Protein AF-A0A7Y5PYD8-F1 (afdb_monomer_lite)

Structure (mmCIF, N/CA/C/O backbone):
data_AF-A0A7Y5PYD8-F1
#
_entry.id   AF-A0A7Y5PYD8-F1
#
loop_
_atom_site.group_PDB
_atom_site.id
_atom_site.type_symbol
_atom_site.label_atom_id
_atom_site.label_alt_id
_atom_site.label_comp_id
_atom_site.label_asym_id
_atom_site.label_entity_id
_atom_site.label_seq_id
_atom_site.pdbx_PDB_ins_code
_atom_site.Cartn_x
_atom_site.Cartn_y
_atom_site.Cartn_z
_atom_site.occupancy
_atom_site.B_iso_or_equiv
_atom_site.auth_seq_id
_atom_site.auth_comp_id
_atom_site.auth_asym_id
_atom_site.auth_atom_id
_atom_site.pdbx_PDB_model_num
ATOM 1 N N . MET A 1 1 ? -12.941 16.586 5.768 1.00 51.06 1 MET A N 1
ATOM 2 C CA . MET A 1 1 ? -11.890 15.608 5.405 1.00 51.06 1 MET A CA 1
ATOM 3 C C . MET A 1 1 ? -10.747 16.355 4.754 1.00 51.06 1 MET A C 1
ATOM 5 O O . MET A 1 1 ? -11.030 17.243 3.960 1.00 51.06 1 MET A O 1
ATOM 9 N N . ASN A 1 2 ? -9.497 16.029 5.088 1.00 59.81 2 ASN A N 1
ATOM 10 C CA . ASN A 1 2 ? -8.354 16.552 4.342 1.00 59.81 2 ASN A CA 1
ATOM 11 C C . ASN A 1 2 ? -8.436 16.015 2.895 1.00 59.81 2 ASN A C 1
ATOM 13 O O . ASN A 1 2 ? -8.536 14.806 2.703 1.00 59.81 2 ASN A O 1
ATOM 17 N N . ALA A 1 3 ? -8.447 16.884 1.882 1.00 62.78 3 ALA A N 1
ATOM 18 C CA . ALA A 1 3 ? -8.534 16.470 0.475 1.00 62.78 3 ALA A CA 1
ATOM 19 C C . ALA A 1 3 ? -7.332 15.608 0.030 1.00 62.78 3 ALA A C 1
ATOM 21 O O . ALA A 1 3 ? -7.414 14.894 -0.976 1.00 62.78 3 ALA A O 1
ATOM 22 N N . GLU A 1 4 ? -6.239 15.656 0.798 1.00 76.31 4 GLU A N 1
ATOM 23 C CA . GLU A 1 4 ? -5.021 14.881 0.575 1.00 76.31 4 GLU A CA 1
ATOM 24 C C . GLU A 1 4 ? -5.203 13.387 0.865 1.00 76.31 4 GLU A C 1
ATOM 26 O O . GLU A 1 4 ? -4.694 12.576 0.094 1.00 76.31 4 GLU A O 1
ATOM 31 N N . VAL A 1 5 ? -5.990 12.992 1.883 1.00 90.62 5 VAL A N 1
ATOM 32 C CA . VAL A 1 5 ? -6.119 11.560 2.232 1.00 90.62 5 VAL A CA 1
ATOM 33 C C . VAL A 1 5 ? -6.816 10.753 1.142 1.00 90.62 5 VAL A C 1
ATOM 35 O O . VAL A 1 5 ? -6.535 9.574 0.978 1.00 90.62 5 VAL A O 1
ATOM 38 N N . LEU A 1 6 ? -7.678 11.386 0.342 1.00 90.88 6 LEU A N 1
ATOM 39 C CA . LEU A 1 6 ? -8.362 10.730 -0.776 1.00 90.88 6 LEU A CA 1
ATOM 40 C C . LEU A 1 6 ? -7.392 10.291 -1.882 1.00 90.88 6 LEU A C 1
ATOM 42 O O . LEU A 1 6 ? -7.745 9.428 -2.672 1.00 90.88 6 LEU A O 1
ATOM 46 N N . GLY A 1 7 ? -6.183 10.854 -1.949 1.00 89.19 7 GLY A N 1
ATOM 47 C CA . GLY A 1 7 ? -5.155 10.432 -2.902 1.00 89.19 7 GLY A CA 1
ATOM 48 C C . GLY A 1 7 ? -4.271 9.277 -2.420 1.00 89.19 7 GLY A C 1
ATOM 49 O O . GLY A 1 7 ? -3.403 8.855 -3.181 1.00 89.19 7 GLY A O 1
ATOM 50 N N . LEU A 1 8 ? -4.444 8.795 -1.182 1.00 93.50 8 LEU A N 1
ATOM 51 C CA . LEU A 1 8 ? -3.665 7.673 -0.649 1.00 93.50 8 LEU A CA 1
ATOM 52 C C . LEU A 1 8 ? -3.975 6.375 -1.408 1.00 93.50 8 LEU A C 1
ATOM 54 O O . LEU A 1 8 ? -5.112 6.212 -1.858 1.00 93.50 8 LEU A O 1
ATOM 58 N N . PRO A 1 9 ? -3.016 5.429 -1.503 1.00 94.50 9 PRO A N 1
ATOM 59 C CA . PRO A 1 9 ? -3.282 4.085 -2.012 1.00 94.50 9 PRO A CA 1
ATOM 60 C C . PRO A 1 9 ? -4.535 3.493 -1.368 1.00 94.50 9 PRO A C 1
ATOM 62 O O . PRO A 1 9 ? -4.695 3.598 -0.150 1.00 94.50 9 PRO A O 1
ATOM 65 N N . PHE A 1 10 ? -5.412 2.885 -2.169 1.00 94.88 10 PHE A N 1
ATOM 66 C CA . PHE A 1 10 ? -6.725 2.441 -1.710 1.00 94.88 10 PHE A CA 1
ATOM 67 C C . PHE A 1 10 ? -6.638 1.526 -0.491 1.00 94.88 10 PHE A C 1
ATOM 69 O O . PHE A 1 10 ? -7.422 1.678 0.436 1.00 94.88 10 PHE A O 1
ATOM 76 N N . ASP A 1 11 ? -5.655 0.625 -0.464 1.00 95.25 11 ASP A N 1
ATOM 77 C CA . ASP A 1 11 ? -5.454 -0.329 0.622 1.00 95.25 11 ASP A CA 1
ATOM 78 C C . ASP A 1 11 ? -5.081 0.373 1.944 1.00 95.25 11 ASP A C 1
ATOM 80 O O . ASP A 1 11 ? -5.625 0.056 3.005 1.00 95.25 11 ASP A O 1
ATOM 84 N N . GLN A 1 12 ? -4.258 1.430 1.876 1.00 95.38 12 GLN A N 1
ATOM 85 C CA . GLN A 1 12 ? -3.974 2.289 3.030 1.00 95.38 12 GLN A CA 1
ATOM 86 C C . GLN A 1 12 ? -5.204 3.107 3.427 1.00 95.38 12 GLN A C 1
ATOM 88 O O . GLN A 1 12 ? -5.569 3.149 4.602 1.00 95.38 12 GLN A O 1
ATOM 93 N N . TYR A 1 13 ? -5.861 3.761 2.466 1.00 96.50 13 TYR A N 1
ATOM 94 C CA . TYR A 1 13 ? -7.055 4.552 2.750 1.00 96.50 13 TYR A CA 1
ATOM 95 C C . TYR A 1 13 ? -8.116 3.704 3.444 1.00 96.50 13 TYR A C 1
ATOM 97 O O . TYR A 1 13 ? -8.652 4.112 4.467 1.00 96.50 13 TYR A O 1
ATOM 105 N N . GLN A 1 14 ? -8.361 2.506 2.922 1.00 94.88 14 GLN A N 1
ATOM 106 C CA . GLN A 1 14 ? -9.357 1.565 3.398 1.00 94.88 14 GLN A CA 1
ATOM 107 C C . GLN A 1 14 ? -9.212 1.281 4.897 1.00 94.88 14 GLN A C 1
ATOM 109 O O . GLN A 1 14 ? -10.139 1.534 5.671 1.00 94.88 14 GLN A O 1
ATOM 114 N N . ARG A 1 15 ? -8.035 0.810 5.323 1.00 95.06 15 ARG A N 1
ATOM 115 C CA . ARG A 1 15 ? -7.796 0.418 6.720 1.00 95.06 15 ARG A CA 1
ATOM 116 C C . ARG A 1 15 ? -7.795 1.609 7.678 1.00 95.06 15 ARG A C 1
ATOM 118 O O . ARG A 1 15 ? -8.416 1.544 8.738 1.00 95.06 15 ARG A O 1
ATOM 125 N N . TYR A 1 16 ? -7.154 2.720 7.307 1.00 97.06 16 TYR A N 1
ATOM 126 C CA . TYR A 1 16 ? -7.085 3.892 8.184 1.00 97.06 16 TYR A CA 1
ATOM 127 C C . TYR A 1 16 ? -8.414 4.642 8.252 1.00 97.06 16 TYR A C 1
ATOM 129 O O . TYR A 1 16 ? -8.769 5.153 9.318 1.00 97.06 16 TYR A O 1
ATOM 137 N N . ARG A 1 17 ? -9.178 4.690 7.154 1.00 96.44 17 ARG A N 1
ATOM 138 C CA . ARG A 1 17 ? -10.473 5.366 7.132 1.00 96.44 17 ARG A CA 1
ATOM 139 C C . ARG A 1 17 ? -11.488 4.658 8.018 1.00 96.44 17 ARG A C 1
ATOM 141 O O . ARG A 1 17 ? -12.117 5.332 8.832 1.00 96.44 17 ARG A O 1
ATOM 148 N N . LEU A 1 18 ? -11.592 3.332 7.913 1.00 96.56 18 LEU A N 1
ATOM 149 C CA . LEU A 1 18 ? -12.533 2.552 8.716 1.00 96.56 18 LEU A CA 1
ATOM 150 C C . LEU A 1 18 ? -12.248 2.714 10.209 1.00 96.56 18 LEU A C 1
ATOM 152 O O . LEU A 1 18 ? -13.138 3.079 10.972 1.00 96.56 18 LEU A O 1
ATOM 156 N N . VAL A 1 19 ? -10.992 2.548 10.631 1.00 97.25 19 VAL A N 1
ATOM 157 C CA . VAL A 1 19 ? -10.616 2.736 12.042 1.00 97.25 19 VAL A CA 1
ATOM 158 C C . VAL A 1 19 ? -10.819 4.180 12.502 1.00 97.25 19 VAL A C 1
ATOM 160 O O . VAL A 1 19 ? -11.277 4.401 13.621 1.00 97.25 19 VAL A O 1
ATOM 163 N N . SER A 1 20 ? -10.536 5.175 11.657 1.00 96.75 20 SER A N 1
ATOM 164 C CA . SER A 1 20 ? -10.792 6.582 11.987 1.00 96.75 20 SER A CA 1
ATOM 165 C C . SER A 1 20 ? -12.278 6.852 12.236 1.00 96.75 20 SER A C 1
ATOM 167 O O . SER A 1 20 ? -12.620 7.526 13.209 1.00 96.75 20 SER A O 1
ATOM 169 N N . ASP A 1 21 ? -13.160 6.311 11.396 1.00 95.88 21 ASP A N 1
ATOM 170 C CA . ASP A 1 21 ? -14.607 6.479 11.533 1.00 95.88 21 ASP A CA 1
ATOM 171 C C . ASP A 1 21 ? -15.150 5.723 12.755 1.00 95.88 21 ASP A C 1
ATOM 173 O O . ASP A 1 21 ? -15.946 6.282 13.513 1.00 95.88 21 ASP A O 1
ATOM 177 N N . LEU A 1 22 ? -14.631 4.522 13.036 1.00 97.06 22 LEU A N 1
ATOM 178 C CA . LEU A 1 22 ? -14.933 3.776 14.262 1.00 97.06 22 LEU A CA 1
ATOM 179 C C . LEU A 1 22 ? -14.514 4.556 15.514 1.00 97.06 22 LEU A C 1
ATOM 181 O O . LEU A 1 22 ? -15.306 4.709 16.439 1.00 97.06 22 LEU A O 1
ATOM 185 N N . LEU A 1 23 ? -13.298 5.110 15.547 1.00 97.19 23 LEU A N 1
ATOM 186 C CA . LEU A 1 23 ? -12.823 5.915 16.677 1.00 97.19 23 LEU A CA 1
ATOM 187 C C . LEU A 1 23 ? -13.677 7.172 16.887 1.00 97.19 23 LEU A C 1
ATOM 189 O O . LEU A 1 23 ? -13.953 7.534 18.032 1.00 97.19 23 LEU A O 1
ATOM 193 N N . ARG A 1 24 ? -14.143 7.819 15.809 1.00 96.25 24 ARG A N 1
ATOM 194 C CA . ARG A 1 24 ? -15.090 8.944 15.900 1.00 96.25 24 ARG A CA 1
ATOM 195 C C . ARG A 1 24 ? -16.438 8.511 16.468 1.00 96.25 24 ARG A C 1
ATOM 197 O O . ARG A 1 24 ? -16.928 9.169 17.383 1.00 96.25 24 ARG A O 1
ATOM 204 N N . GLN A 1 25 ? -17.008 7.409 15.974 1.00 95.88 25 GLN A N 1
ATOM 205 C CA . GLN A 1 25 ? -18.272 6.856 16.475 1.00 95.88 25 GLN A CA 1
ATOM 206 C C . GLN A 1 25 ? -18.169 6.505 17.967 1.00 95.88 25 GLN A C 1
ATOM 208 O O . GLN A 1 25 ? -19.041 6.860 18.758 1.00 95.88 25 GLN A O 1
ATOM 213 N N . LEU A 1 26 ? -17.076 5.851 18.365 1.00 95.75 26 LEU A N 1
ATOM 214 C CA . LEU A 1 26 ? -16.827 5.419 19.740 1.00 95.75 26 LEU A CA 1
ATOM 215 C C . LEU A 1 26 ? -16.569 6.589 20.698 1.00 95.75 26 LEU A C 1
ATOM 217 O O . LEU A 1 26 ? -16.979 6.531 21.860 1.00 95.75 26 LEU A O 1
ATOM 221 N N . ARG A 1 27 ? -15.916 7.658 20.224 1.00 95.06 27 ARG A N 1
ATOM 222 C CA . ARG A 1 27 ? -15.729 8.894 20.993 1.00 95.06 27 ARG A CA 1
ATOM 223 C C . ARG A 1 27 ? -17.040 9.661 21.176 1.00 95.06 27 ARG A C 1
ATOM 225 O O . ARG A 1 27 ? -17.283 10.173 22.270 1.00 95.06 27 ARG A O 1
ATOM 232 N N . GLY A 1 28 ? -17.840 9.789 20.115 1.00 92.62 28 GLY A N 1
ATOM 233 C CA . GLY A 1 28 ? -18.953 10.740 20.058 1.00 92.62 28 GLY A CA 1
ATOM 234 C C . GLY A 1 28 ? -18.486 12.172 20.354 1.00 92.62 28 GLY A C 1
ATOM 235 O O . GLY A 1 28 ? -17.416 12.591 19.899 1.00 92.62 28 GLY A O 1
ATOM 236 N N . ASP A 1 29 ? -19.250 12.880 21.189 1.00 91.81 29 ASP A N 1
ATOM 237 C CA . ASP A 1 29 ? -18.949 14.240 21.674 1.00 91.81 29 ASP A CA 1
ATOM 238 C C . ASP A 1 29 ? -17.944 14.272 22.844 1.00 91.81 29 ASP A C 1
ATOM 240 O O . ASP A 1 29 ? -17.753 15.297 23.501 1.00 91.81 29 ASP A O 1
ATOM 244 N N . GLY A 1 30 ? -17.317 13.132 23.150 1.00 92.19 30 GLY A N 1
ATOM 245 C CA . GLY A 1 30 ? -16.287 13.036 24.175 1.00 92.19 30 GLY A CA 1
ATOM 246 C C . GLY A 1 30 ? -15.012 13.826 23.837 1.00 92.19 30 GLY A C 1
ATOM 247 O O . GLY A 1 30 ? -14.821 14.283 22.707 1.00 92.19 30 GLY A O 1
ATOM 248 N N . PRO A 1 31 ? -14.093 13.966 24.809 1.00 93.69 31 PRO A N 1
ATOM 249 C CA . PRO A 1 31 ? -12.824 14.653 24.591 1.00 93.69 31 PRO A CA 1
ATOM 250 C C . PRO A 1 31 ? -11.944 13.934 23.547 1.00 93.69 31 PRO A C 1
ATOM 252 O O . PRO A 1 31 ? -12.139 12.740 23.295 1.00 93.69 31 PRO A O 1
ATOM 255 N N . PRO A 1 32 ? -10.937 14.630 22.977 1.00 95.31 32 PRO A N 1
ATOM 256 C CA . PRO A 1 32 ? -9.889 14.026 22.155 1.00 95.31 32 PRO A CA 1
ATOM 257 C C . PRO A 1 32 ? -9.342 12.725 22.746 1.00 95.31 32 PRO A C 1
ATOM 259 O O . PRO A 1 32 ? -8.919 12.697 23.902 1.00 95.31 32 PRO A O 1
ATOM 262 N N . LEU A 1 33 ? -9.327 11.661 21.941 1.00 97.62 33 LEU A N 1
ATOM 263 C CA . LEU A 1 33 ? -8.796 10.365 22.356 1.00 97.62 33 LEU A CA 1
ATOM 264 C C . LEU A 1 33 ? -7.269 10.403 22.416 1.00 97.62 33 LEU A C 1
ATOM 266 O O . LEU A 1 33 ? -6.625 11.011 21.554 1.00 97.62 33 LEU A O 1
ATOM 270 N N . ARG A 1 34 ? -6.690 9.688 23.384 1.00 98.38 34 ARG A N 1
ATOM 271 C CA . ARG A 1 34 ? -5.281 9.292 23.338 1.00 98.38 34 ARG A CA 1
ATOM 272 C C . ARG A 1 34 ? -5.162 7.908 22.702 1.00 98.38 34 ARG A C 1
ATOM 274 O O . ARG A 1 34 ? -5.673 6.933 23.251 1.00 98.38 34 ARG A O 1
ATOM 281 N N . VAL A 1 35 ? -4.488 7.830 21.561 1.00 98.69 35 VAL A N 1
ATOM 282 C CA . VAL A 1 35 ? -4.392 6.629 20.725 1.00 98.69 35 VAL A CA 1
ATOM 283 C C . VAL A 1 35 ? -2.930 6.216 20.567 1.00 98.69 35 VAL A C 1
ATOM 285 O O . VAL A 1 35 ? -2.077 7.072 20.338 1.00 98.69 35 VAL A O 1
ATOM 288 N N . LEU A 1 36 ? -2.648 4.918 20.673 1.00 98.81 36 LEU A N 1
ATOM 289 C CA . LEU A 1 36 ? -1.366 4.336 20.265 1.00 98.81 36 LEU A CA 1
ATOM 290 C C . LEU A 1 36 ? -1.531 3.637 18.913 1.00 98.81 36 LEU A C 1
ATOM 292 O O . LEU A 1 36 ? -2.431 2.811 18.769 1.00 98.81 36 LEU A O 1
ATOM 296 N N . ASP A 1 37 ? -0.662 3.947 17.957 1.00 98.56 37 ASP A N 1
ATOM 297 C CA . ASP A 1 37 ? -0.545 3.256 16.668 1.00 98.56 37 ASP A CA 1
ATOM 298 C C . ASP A 1 37 ? 0.678 2.317 16.699 1.00 98.56 37 ASP A C 1
ATOM 300 O O . ASP A 1 37 ? 1.826 2.777 16.730 1.00 98.56 37 ASP A O 1
ATOM 304 N N . VAL A 1 38 ? 0.426 1.005 16.771 1.00 98.69 38 VAL A N 1
ATOM 305 C CA . VAL A 1 38 ? 1.434 -0.064 16.871 1.00 98.69 38 VAL A CA 1
ATOM 306 C C . VAL A 1 38 ? 1.746 -0.610 15.479 1.00 98.69 38 VAL A C 1
ATOM 308 O O . VAL A 1 38 ? 0.870 -1.150 14.802 1.00 98.69 38 VAL A O 1
ATOM 311 N N . GLY A 1 39 ? 3.006 -0.505 15.058 1.00 97.12 39 GLY A N 1
ATOM 312 C CA . GLY A 1 39 ? 3.369 -0.613 13.639 1.00 97.12 39 GLY A CA 1
ATOM 313 C C . GLY A 1 39 ? 3.210 0.725 12.896 1.00 97.12 39 GLY A C 1
ATOM 314 O O . GLY A 1 39 ? 3.130 0.779 11.670 1.00 97.12 39 GLY A O 1
ATOM 315 N N . GLY A 1 40 ? 3.099 1.833 13.640 1.00 94.56 40 GLY A N 1
ATOM 316 C CA . GLY A 1 40 ? 2.724 3.154 13.133 1.00 94.56 40 GLY A CA 1
ATOM 317 C C . GLY A 1 40 ? 3.843 3.923 12.420 1.00 94.56 40 GLY A C 1
ATOM 318 O O . GLY A 1 40 ? 3.806 5.157 12.402 1.00 94.56 40 GLY A O 1
ATOM 319 N N . ARG A 1 41 ? 4.857 3.250 11.850 1.00 94.38 41 ARG A N 1
ATOM 320 C CA . ARG A 1 41 ? 6.075 3.864 11.269 1.00 94.38 41 ARG A CA 1
ATOM 321 C C . ARG A 1 41 ? 5.802 5.050 10.340 1.00 94.38 41 ARG A C 1
ATOM 323 O O . ARG A 1 41 ? 6.523 6.053 10.349 1.00 94.38 41 ARG A O 1
ATOM 330 N N . THR A 1 42 ? 4.756 4.942 9.527 1.00 92.81 42 THR A N 1
ATOM 331 C CA . THR A 1 42 ? 4.386 5.914 8.485 1.00 92.81 42 THR A CA 1
ATOM 332 C C . THR A 1 42 ? 3.450 7.018 8.979 1.00 92.81 42 THR A C 1
ATOM 334 O O . THR A 1 42 ? 3.171 7.956 8.234 1.00 92.81 42 THR A O 1
ATOM 337 N N . ALA A 1 43 ? 2.978 6.939 10.229 1.00 94.94 43 ALA A N 1
ATOM 338 C CA . ALA A 1 43 ? 2.121 7.931 10.874 1.00 94.94 43 ALA A CA 1
ATOM 339 C C . ALA A 1 43 ? 0.819 8.270 10.115 1.00 94.94 43 ALA A C 1
ATOM 341 O O . ALA A 1 43 ? 0.241 9.339 10.330 1.00 94.94 43 ALA A O 1
ATOM 342 N N . VAL A 1 44 ? 0.338 7.389 9.228 1.00 95.50 44 VAL A N 1
ATOM 343 C CA . VAL A 1 44 ? -0.802 7.677 8.337 1.00 95.50 44 VAL A CA 1
ATOM 344 C C . VAL A 1 44 ? -2.084 7.958 9.124 1.00 95.50 44 VAL A C 1
ATOM 346 O O . VAL A 1 44 ? -2.839 8.851 8.742 1.00 95.50 44 VAL A O 1
ATOM 349 N N . LEU A 1 45 ? -2.299 7.310 10.277 1.00 96.00 45 LEU A N 1
ATOM 350 C CA . LEU A 1 45 ? -3.468 7.568 11.127 1.00 96.00 45 LEU A CA 1
ATOM 351 C C . LEU A 1 45 ? -3.593 9.050 11.537 1.00 96.00 45 LEU A C 1
ATOM 353 O O . LEU A 1 45 ? -4.708 9.574 11.617 1.00 96.00 45 LEU A O 1
ATOM 357 N N . ARG A 1 46 ? -2.469 9.764 11.718 1.00 95.25 46 ARG A N 1
ATOM 358 C CA . ARG A 1 46 ? -2.464 11.205 12.045 1.00 95.25 46 ARG A CA 1
ATOM 359 C C . ARG A 1 46 ? -3.096 12.062 10.948 1.00 95.25 46 ARG A C 1
ATOM 361 O O . ARG A 1 46 ? -3.666 13.104 11.252 1.00 95.25 46 ARG A O 1
ATOM 368 N N . GLN A 1 47 ? -3.038 11.618 9.691 1.00 94.56 47 GLN A N 1
ATOM 369 C CA . GLN A 1 47 ? -3.655 12.318 8.560 1.00 94.56 47 GLN A CA 1
ATOM 370 C C . GLN A 1 47 ? -5.185 12.181 8.564 1.00 94.56 47 GLN A C 1
ATOM 372 O O . GLN A 1 47 ? -5.892 13.065 8.077 1.00 94.56 47 GLN A O 1
ATOM 377 N N . PHE A 1 48 ? -5.703 11.088 9.133 1.00 94.88 48 PHE A N 1
ATOM 378 C CA . PHE A 1 48 ? -7.138 10.823 9.221 1.00 94.88 48 PHE A CA 1
ATOM 379 C C . PHE A 1 48 ? -7.780 11.423 10.468 1.00 94.88 48 PHE A C 1
ATOM 381 O O . PHE A 1 48 ? -8.930 11.851 10.391 1.00 94.88 48 PHE A O 1
ATOM 388 N N . LEU A 1 49 ? -7.074 11.467 11.600 1.00 91.31 49 LEU A N 1
ATOM 389 C CA . LEU A 1 49 ? -7.648 11.781 12.912 1.00 91.31 49 LEU A CA 1
ATOM 390 C C . LEU A 1 49 ? -6.878 12.915 13.617 1.00 91.31 49 LEU A C 1
ATOM 392 O O . LEU A 1 49 ? -6.269 12.724 14.667 1.00 91.31 49 LEU A O 1
ATOM 396 N N . GLY A 1 50 ? -6.900 14.111 13.018 1.00 86.88 50 GLY A N 1
ATOM 397 C CA . GLY A 1 50 ? -6.152 15.284 13.503 1.00 86.88 50 GLY A CA 1
ATOM 398 C C . GLY A 1 50 ? -6.634 15.879 14.835 1.00 86.88 50 GLY A C 1
ATOM 399 O O . GLY A 1 50 ? -5.964 16.732 15.405 1.00 86.88 50 GLY A O 1
ATOM 400 N N . ASP A 1 51 ? -7.785 15.437 15.338 1.00 88.94 51 ASP A N 1
ATOM 401 C CA . ASP A 1 51 ? -8.366 15.830 16.623 1.00 88.94 51 ASP A CA 1
ATOM 402 C C . ASP A 1 51 ? -8.071 14.826 17.756 1.00 88.94 51 ASP A C 1
ATOM 404 O O . ASP A 1 51 ? -8.584 14.987 18.862 1.00 88.94 51 ASP A O 1
ATOM 408 N N . ALA A 1 52 ? -7.238 13.808 17.510 1.00 94.06 52 ALA A N 1
ATOM 409 C CA . ALA A 1 52 ? -6.753 12.861 18.513 1.00 94.06 52 ALA A CA 1
ATOM 410 C C . ALA A 1 52 ? -5.259 13.061 18.817 1.00 94.06 52 ALA A C 1
ATOM 412 O O . ALA A 1 52 ? -4.484 13.552 17.995 1.00 94.06 52 ALA A O 1
ATOM 413 N N . ARG A 1 53 ? -4.828 12.634 20.010 1.00 96.69 53 ARG A N 1
ATOM 414 C CA . ARG A 1 53 ? -3.405 12.540 20.365 1.00 96.69 53 ARG A CA 1
ATOM 415 C C . ARG A 1 53 ? -2.902 11.153 19.987 1.00 96.69 53 ARG A C 1
ATOM 417 O O . ARG A 1 53 ? -3.273 10.191 20.650 1.00 96.69 53 ARG A O 1
ATOM 424 N N . ILE A 1 54 ? -2.091 11.062 18.934 1.00 97.94 54 ILE A N 1
ATOM 425 C CA . ILE A 1 54 ? -1.609 9.783 18.393 1.00 97.94 54 ILE A CA 1
ATOM 426 C C . ILE A 1 54 ? -0.110 9.628 18.658 1.00 97.94 54 ILE A C 1
ATOM 428 O O . ILE A 1 54 ? 0.724 10.285 18.017 1.00 97.94 54 ILE A O 1
ATOM 432 N N . ASP A 1 55 ? 0.206 8.728 19.581 1.00 98.31 55 ASP A N 1
ATOM 433 C CA . ASP A 1 55 ? 1.553 8.231 19.844 1.00 98.31 55 ASP A CA 1
ATOM 434 C C . ASP A 1 55 ? 1.849 7.057 18.886 1.00 98.31 55 ASP A C 1
ATOM 436 O O . ASP A 1 55 ? 0.944 6.303 18.524 1.00 98.31 55 ASP A O 1
ATOM 440 N N . LEU A 1 56 ? 3.100 6.916 18.441 1.00 98.50 56 LEU A N 1
ATOM 441 C CA . LEU A 1 56 ? 3.511 5.883 17.481 1.00 98.50 56 LEU A CA 1
ATOM 442 C C . LEU A 1 56 ? 4.542 4.961 18.130 1.00 98.50 56 LEU A C 1
ATOM 444 O O . LEU A 1 56 ? 5.447 5.448 18.813 1.00 98.50 56 LEU A O 1
ATOM 448 N N . VAL A 1 57 ? 4.456 3.661 17.859 1.00 98.50 57 VAL A N 1
ATOM 449 C CA . VAL A 1 57 ? 5.493 2.690 18.224 1.00 98.50 57 VAL A CA 1
ATOM 450 C C . VAL A 1 57 ? 5.763 1.729 17.072 1.00 98.50 57 VAL A C 1
ATOM 452 O O . VAL A 1 57 ? 4.830 1.247 16.430 1.00 98.50 57 VAL A O 1
ATOM 455 N N . ASP A 1 58 ? 7.038 1.467 16.807 1.00 98.38 58 ASP A N 1
ATOM 456 C CA . ASP A 1 58 ? 7.480 0.529 15.775 1.00 98.38 58 ASP A CA 1
ATOM 457 C C . ASP A 1 58 ? 8.862 -0.050 16.122 1.00 98.38 58 ASP A C 1
ATOM 459 O O . ASP A 1 58 ? 9.616 0.540 16.901 1.00 98.38 58 ASP A O 1
ATOM 463 N N . VAL A 1 59 ? 9.202 -1.199 15.542 1.00 96.81 59 VAL A N 1
ATOM 464 C CA . VAL A 1 59 ? 10.533 -1.812 15.661 1.00 96.81 59 VAL A CA 1
ATOM 465 C C . VAL A 1 59 ? 11.539 -1.170 14.702 1.00 96.81 59 VAL A C 1
ATOM 467 O O . VAL A 1 59 ? 12.738 -1.153 14.983 1.00 96.81 59 VAL A O 1
ATOM 470 N N . GLU A 1 60 ? 11.061 -0.610 13.590 1.00 95.56 60 GLU A N 1
ATOM 471 C CA . GLU A 1 60 ? 11.863 0.082 12.588 1.00 95.56 60 GLU A CA 1
ATOM 472 C C . GLU A 1 60 ? 11.809 1.615 12.790 1.00 95.56 60 GLU A C 1
ATOM 474 O O . GLU A 1 60 ? 10.747 2.187 13.051 1.00 95.56 60 GLU A O 1
ATOM 479 N N . PRO A 1 61 ? 12.937 2.334 12.629 1.00 95.62 61 PRO A N 1
ATOM 480 C CA . PRO A 1 61 ? 12.965 3.790 12.755 1.00 95.62 61 PRO A CA 1
ATOM 481 C C . PRO A 1 61 ? 12.238 4.512 11.606 1.00 95.62 61 PRO A C 1
ATOM 483 O O . PRO A 1 61 ? 12.085 3.997 10.499 1.00 95.62 61 PRO A O 1
ATOM 486 N N . SER A 1 62 ? 11.831 5.762 11.857 1.00 94.38 62 SER A N 1
ATOM 487 C CA . SER A 1 62 ? 11.172 6.644 10.883 1.00 94.38 62 SER A CA 1
ATOM 488 C C . SER A 1 62 ? 11.519 8.110 11.122 1.00 94.38 62 SER A C 1
ATOM 490 O O . SER A 1 62 ? 11.856 8.505 12.236 1.00 94.38 62 SER A O 1
ATOM 492 N N . ALA A 1 63 ? 11.364 8.933 10.083 1.00 92.88 63 ALA A N 1
ATOM 493 C CA . ALA A 1 63 ? 11.422 10.391 10.192 1.00 92.88 63 ALA A CA 1
ATOM 494 C C . ALA A 1 63 ? 10.177 10.995 10.878 1.00 92.88 63 ALA A C 1
ATOM 496 O O . ALA A 1 63 ? 10.167 12.184 11.199 1.00 92.88 63 ALA A O 1
ATOM 497 N N . SER A 1 64 ? 9.127 10.197 11.103 1.00 92.75 64 SER A N 1
ATOM 498 C CA . SER A 1 64 ? 7.906 10.616 11.795 1.00 92.75 64 SER A CA 1
ATOM 499 C C . SER A 1 64 ? 8.209 11.100 13.224 1.00 92.75 64 SER A C 1
ATOM 501 O O . SER A 1 64 ? 8.694 10.317 14.044 1.00 92.75 64 SER A O 1
ATOM 503 N N . PRO A 1 65 ? 7.888 12.360 13.579 1.00 93.25 65 PRO A N 1
ATOM 504 C CA . PRO A 1 65 ? 8.188 12.894 14.904 1.00 93.25 65 PRO A CA 1
ATOM 505 C C . PRO A 1 65 ? 7.499 12.116 16.029 1.00 93.25 65 PRO A C 1
ATOM 507 O O . PRO A 1 65 ? 6.304 11.807 15.949 1.00 93.25 65 PRO A O 1
ATOM 510 N N . GLY A 1 66 ? 8.247 11.856 17.103 1.00 94.00 66 GLY A N 1
ATOM 511 C CA . GLY A 1 66 ? 7.737 11.199 18.308 1.00 94.00 66 GLY A CA 1
ATOM 512 C C . GLY A 1 66 ? 7.485 9.696 18.163 1.00 94.00 66 GLY A C 1
ATOM 513 O O . GLY A 1 66 ? 6.754 9.145 18.981 1.00 94.00 66 GLY A O 1
ATOM 514 N N . LEU A 1 67 ? 8.049 9.038 17.142 1.00 97.56 67 LEU A N 1
ATOM 515 C CA . LEU A 1 67 ? 8.056 7.577 17.069 1.00 97.56 67 LEU A CA 1
ATOM 516 C C . LEU A 1 67 ? 8.880 6.993 18.225 1.00 97.56 67 LEU A C 1
ATOM 518 O O . LEU A 1 67 ? 10.055 7.322 18.388 1.00 97.56 67 LEU A O 1
ATOM 522 N N . VAL A 1 68 ? 8.264 6.105 19.001 1.00 97.94 68 VAL A N 1
ATOM 523 C CA . VAL A 1 68 ? 8.939 5.294 20.015 1.00 97.94 68 VAL A CA 1
ATOM 524 C C . VAL A 1 68 ? 9.449 4.014 19.357 1.00 97.94 68 VAL A C 1
ATOM 526 O O . VAL A 1 68 ? 8.680 3.305 18.714 1.00 97.94 68 VAL A O 1
ATOM 529 N N . LEU A 1 69 ? 10.730 3.690 19.537 1.00 97.94 69 LEU A N 1
ATOM 530 C CA . LEU A 1 69 ? 11.250 2.382 19.136 1.00 97.94 69 LEU A CA 1
ATOM 531 C C . LEU A 1 69 ? 10.848 1.334 20.176 1.00 97.94 69 LEU A C 1
ATOM 533 O O . LEU A 1 69 ? 11.213 1.456 21.348 1.00 97.94 69 LEU A O 1
ATOM 537 N N . GLY A 1 70 ? 10.089 0.321 19.766 1.00 96.62 70 GLY A N 1
ATOM 538 C CA . GLY A 1 70 ? 9.571 -0.696 20.676 1.00 96.62 70 GLY A CA 1
ATOM 539 C C . GLY A 1 70 ? 8.942 -1.894 19.971 1.00 96.62 70 GLY A C 1
ATOM 540 O O . GLY A 1 70 ? 8.396 -1.782 18.879 1.00 96.62 70 GLY A O 1
ATOM 541 N N . ASP A 1 71 ? 9.009 -3.045 20.636 1.00 97.12 71 ASP A N 1
ATOM 542 C CA . ASP A 1 71 ? 8.413 -4.302 20.185 1.00 97.12 71 ASP A CA 1
ATOM 543 C C . ASP A 1 71 ? 6.943 -4.372 20.621 1.00 97.12 71 ASP A C 1
ATOM 545 O O . ASP A 1 71 ? 6.624 -4.178 21.796 1.00 97.12 71 ASP A O 1
ATOM 549 N N . GLY A 1 72 ? 6.034 -4.667 19.690 1.00 97.44 72 GLY A N 1
ATOM 550 C CA . GLY A 1 72 ? 4.607 -4.807 19.988 1.00 97.44 72 GLY A CA 1
ATOM 551 C C . GLY A 1 72 ? 4.278 -5.961 20.944 1.00 97.44 72 GLY A C 1
ATOM 552 O O . GLY A 1 72 ? 3.244 -5.925 21.600 1.00 97.44 72 GLY A O 1
ATOM 553 N N . SER A 1 73 ? 5.168 -6.951 21.072 1.00 97.75 73 SER A N 1
ATOM 554 C CA . SER A 1 73 ? 5.088 -8.043 22.051 1.00 97.75 73 SER A CA 1
ATOM 555 C C . SER A 1 73 ? 5.643 -7.684 23.435 1.00 97.75 73 SER A C 1
ATOM 557 O O . SER A 1 73 ? 5.521 -8.477 24.372 1.00 97.75 73 SER A O 1
ATOM 559 N N . ARG A 1 74 ? 6.212 -6.478 23.588 1.00 98.12 74 ARG A N 1
ATOM 560 C CA . ARG A 1 74 ? 6.671 -5.906 24.862 1.00 98.12 74 ARG A CA 1
ATOM 561 C C . ARG A 1 74 ? 6.674 -4.374 24.801 1.00 98.12 74 ARG A C 1
ATOM 563 O O . ARG A 1 74 ? 7.724 -3.730 24.709 1.00 98.12 74 ARG A O 1
ATOM 570 N N . LEU A 1 75 ? 5.486 -3.788 24.862 1.00 98.56 75 LEU A N 1
ATOM 571 C CA . LEU A 1 75 ? 5.273 -2.360 24.673 1.00 98.56 75 LEU A CA 1
ATOM 572 C C . LEU A 1 75 ? 5.834 -1.537 25.852 1.00 98.56 75 LEU A C 1
ATOM 574 O O . LEU A 1 75 ? 5.492 -1.800 27.010 1.00 98.56 75 LEU A O 1
ATOM 578 N N . PRO A 1 76 ? 6.627 -0.475 25.595 1.00 97.69 76 PRO A N 1
ATOM 579 C CA . PRO A 1 76 ? 7.283 0.336 26.627 1.00 97.69 76 PRO A CA 1
ATOM 580 C C . PRO A 1 76 ? 6.338 1.370 27.272 1.00 97.69 76 PRO A C 1
ATOM 582 O O . PRO A 1 76 ? 6.719 2.513 27.525 1.00 97.69 76 PRO A O 1
ATOM 585 N N . PHE A 1 77 ? 5.091 0.983 27.540 1.00 98.56 77 PHE A N 1
ATOM 586 C CA . PHE A 1 77 ? 4.060 1.843 28.118 1.00 98.56 77 PHE A CA 1
ATOM 587 C C . PHE A 1 77 ? 3.417 1.193 29.343 1.00 98.56 77 PHE A C 1
ATOM 589 O O . PHE A 1 77 ? 3.374 -0.032 29.473 1.00 98.56 77 PHE A O 1
ATOM 596 N N . GLN A 1 78 ? 2.898 2.025 30.245 1.00 98.56 78 GLN A N 1
ATOM 597 C CA . GLN A 1 78 ? 2.169 1.564 31.426 1.00 98.56 78 GLN A CA 1
ATOM 598 C C . GLN A 1 78 ? 0.795 1.000 31.040 1.00 98.56 78 GLN A C 1
ATOM 600 O O . GLN A 1 78 ? 0.223 1.361 30.006 1.00 98.56 78 GLN A O 1
ATOM 605 N N . ASP A 1 79 ? 0.251 0.149 31.901 1.00 98.69 79 ASP A N 1
ATOM 606 C CA . ASP A 1 79 ? -1.088 -0.420 31.755 1.00 98.69 79 ASP A CA 1
ATOM 607 C C . ASP A 1 79 ? -2.145 0.682 31.590 1.00 98.69 79 ASP A C 1
ATOM 609 O O . ASP A 1 79 ? -2.058 1.740 32.216 1.00 98.69 79 ASP A O 1
ATOM 613 N N . ALA A 1 80 ? -3.142 0.434 30.737 1.00 98.38 80 ALA A N 1
ATOM 614 C CA . ALA A 1 80 ? -4.272 1.330 30.476 1.00 98.38 80 ALA A CA 1
ATOM 615 C C . ALA A 1 80 ? -3.896 2.802 30.170 1.00 98.38 80 ALA A C 1
ATOM 617 O O . ALA A 1 80 ? -4.661 3.723 30.467 1.00 98.38 80 ALA A O 1
ATOM 618 N N . SER A 1 81 ? -2.729 3.035 29.559 1.00 98.50 81 SER A N 1
ATOM 619 C CA . SER A 1 81 ? -2.227 4.378 29.232 1.00 98.50 81 SER A CA 1
ATOM 620 C C . SER A 1 81 ? -2.975 5.072 28.091 1.00 98.50 81 SER A C 1
ATOM 622 O O . SER A 1 81 ? -2.917 6.302 27.991 1.00 98.50 81 SER A O 1
ATOM 624 N N . PHE A 1 82 ? -3.636 4.313 27.216 1.00 98.81 82 PHE A N 1
ATOM 625 C CA . PHE A 1 82 ? -4.267 4.816 25.994 1.00 98.81 82 PHE A CA 1
ATOM 626 C C . PHE A 1 82 ? -5.764 4.535 25.999 1.00 98.81 82 PHE A C 1
ATOM 628 O O . PHE A 1 82 ? -6.186 3.455 26.401 1.00 98.81 82 PHE A O 1
ATOM 635 N N . ASP A 1 83 ? -6.581 5.475 25.521 1.00 98.62 83 ASP A N 1
ATOM 636 C CA . ASP A 1 83 ? -8.015 5.228 25.358 1.00 98.62 83 ASP A CA 1
ATOM 637 C C . ASP A 1 83 ? -8.252 4.118 24.327 1.00 98.62 83 ASP A C 1
ATOM 639 O O . ASP A 1 83 ? -9.047 3.210 24.579 1.00 98.62 83 ASP A O 1
ATOM 643 N N . ALA A 1 84 ? -7.514 4.158 23.213 1.00 98.75 84 ALA A N 1
ATOM 644 C CA . ALA A 1 84 ? -7.520 3.122 22.188 1.00 98.75 84 ALA A CA 1
ATOM 645 C C . ALA A 1 84 ? -6.100 2.739 21.749 1.00 98.75 84 ALA A C 1
ATOM 647 O O . ALA A 1 84 ? -5.226 3.600 21.646 1.00 98.75 84 ALA A O 1
ATOM 648 N N . VAL A 1 85 ? -5.883 1.466 21.427 1.00 98.88 85 VAL A N 1
ATOM 649 C CA . VAL A 1 85 ? -4.655 0.992 20.773 1.00 98.88 85 VAL A CA 1
ATOM 650 C C . VAL A 1 85 ? -5.020 0.345 19.450 1.00 98.88 85 VAL A C 1
ATOM 652 O O . VAL A 1 85 ? -5.880 -0.534 19.403 1.00 98.88 85 VAL A O 1
ATOM 655 N N . CYS A 1 86 ? -4.389 0.821 18.382 1.00 98.81 86 CYS A N 1
ATOM 656 C CA . CYS A 1 86 ? -4.632 0.402 17.012 1.00 98.81 86 CYS A CA 1
ATOM 657 C C . CYS A 1 86 ? -3.392 -0.295 16.444 1.00 98.81 86 CYS A C 1
ATOM 659 O O . CYS A 1 86 ? -2.270 0.102 16.754 1.00 98.81 86 CYS A O 1
ATOM 661 N N . ALA A 1 87 ? -3.596 -1.293 15.592 1.00 98.69 87 ALA A N 1
ATOM 662 C CA . ALA A 1 87 ? -2.563 -1.867 14.736 1.00 98.69 87 ALA A CA 1
ATOM 663 C C . ALA A 1 87 ? -3.151 -2.097 13.337 1.00 98.69 87 ALA A C 1
ATOM 665 O O . ALA A 1 87 ? -4.307 -2.517 13.226 1.00 98.69 87 ALA A O 1
ATOM 666 N N . PHE A 1 88 ? -2.379 -1.796 12.291 1.00 98.31 88 PHE A N 1
ATOM 667 C CA . PHE A 1 88 ? -2.839 -1.783 10.900 1.00 98.31 88 PHE A CA 1
ATOM 668 C C . PHE A 1 88 ? -1.926 -2.630 10.039 1.00 98.31 88 PHE A C 1
ATOM 670 O O . PHE A 1 88 ? -0.831 -2.186 9.702 1.00 98.31 88 PHE A O 1
ATOM 677 N N . ASP A 1 89 ? -2.416 -3.798 9.645 1.00 97.25 89 ASP A N 1
ATOM 678 C CA . ASP A 1 89 ? -1.670 -4.770 8.861 1.00 97.25 89 ASP A CA 1
ATOM 679 C C . ASP A 1 89 ? -0.284 -5.001 9.516 1.00 97.25 89 ASP A C 1
ATOM 681 O O . ASP A 1 89 ? 0.768 -4.810 8.913 1.00 97.25 89 ASP A O 1
ATOM 685 N N . THR A 1 90 ? -0.300 -5.269 10.833 1.00 97.50 90 THR A N 1
ATOM 686 C CA . THR A 1 90 ? 0.897 -5.432 11.682 1.00 97.50 90 THR A CA 1
ATOM 687 C C . THR A 1 90 ? 1.058 -6.871 12.186 1.00 97.50 90 THR A C 1
ATOM 689 O O . THR A 1 90 ? 2.174 -7.376 12.294 1.00 97.50 90 THR A O 1
ATOM 692 N N . LEU A 1 91 ? -0.036 -7.541 12.567 1.00 97.94 91 LEU A N 1
ATOM 693 C CA . LEU A 1 91 ? 0.009 -8.808 13.315 1.00 97.94 91 LEU A CA 1
ATOM 694 C C . LEU A 1 91 ? 0.538 -9.980 12.470 1.00 97.94 91 LEU A C 1
ATOM 696 O O . LEU A 1 91 ? 1.141 -10.915 12.996 1.00 97.94 91 LEU A O 1
ATOM 700 N N . GLU A 1 92 ? 0.328 -9.926 11.163 1.00 97.88 92 GLU A N 1
ATOM 701 C CA . GLU A 1 92 ? 0.832 -10.861 10.164 1.00 97.88 92 GLU A CA 1
ATOM 702 C C . GLU A 1 92 ? 2.363 -10.818 10.031 1.00 97.88 92 GLU A C 1
ATOM 704 O O . GLU A 1 92 ? 2.993 -11.858 9.826 1.00 97.88 92 GLU A O 1
ATOM 709 N N . HIS A 1 93 ? 2.980 -9.663 10.299 1.00 97.38 93 HIS A N 1
ATOM 710 C CA . HIS A 1 93 ? 4.437 -9.503 10.361 1.00 97.38 93 HIS A CA 1
ATOM 711 C C . HIS A 1 93 ? 5.043 -9.999 11.679 1.00 97.38 93 HIS A C 1
ATOM 713 O O . HIS A 1 93 ? 6.248 -10.242 11.759 1.00 97.38 93 HIS A O 1
ATOM 719 N N . VAL A 1 94 ? 4.228 -10.175 12.725 1.00 97.44 94 VAL A N 1
ATOM 720 C CA . VAL A 1 94 ? 4.695 -10.682 14.020 1.00 97.44 94 VAL A CA 1
ATOM 721 C C . VAL A 1 94 ? 4.942 -12.193 13.914 1.00 97.44 94 VAL A C 1
ATOM 723 O O . VAL A 1 94 ? 4.011 -12.930 13.557 1.00 97.44 94 VAL A O 1
ATOM 726 N N . PRO A 1 95 ? 6.142 -12.691 14.281 1.00 96.25 95 PRO A N 1
ATOM 727 C CA . PRO A 1 95 ? 6.428 -14.122 14.315 1.00 96.25 95 PRO A CA 1
ATOM 728 C C . PRO A 1 95 ? 5.411 -14.890 15.161 1.00 96.25 95 PRO A C 1
ATOM 730 O O . PRO A 1 95 ? 5.029 -14.436 16.243 1.00 96.25 95 PRO A O 1
ATOM 733 N N . VAL A 1 96 ? 5.013 -16.086 14.713 1.00 97.19 96 VAL A N 1
ATOM 734 C CA . VAL A 1 96 ? 3.970 -16.907 15.366 1.00 97.19 96 VAL A CA 1
ATOM 735 C C . VAL A 1 96 ? 4.135 -17.022 16.892 1.00 97.19 96 VAL A C 1
ATOM 737 O O . VAL A 1 96 ? 3.142 -16.800 17.591 1.00 97.19 96 VAL A O 1
ATOM 740 N N . PRO A 1 97 ? 5.341 -17.280 17.450 1.00 97.69 97 PRO A N 1
ATOM 741 C CA . PRO A 1 97 ? 5.520 -17.400 18.901 1.00 97.69 97 PRO A CA 1
ATOM 742 C C . PRO A 1 97 ? 5.248 -16.110 19.690 1.00 97.69 97 PRO A C 1
ATOM 744 O O . PRO A 1 97 ? 5.001 -16.173 20.890 1.00 97.69 97 PRO A O 1
ATOM 747 N N . LEU A 1 98 ? 5.295 -14.945 19.037 1.00 98.19 98 LEU A N 1
ATOM 748 C CA . LEU A 1 98 ? 5.150 -13.631 19.668 1.00 98.19 98 LEU A CA 1
ATOM 749 C C . LEU A 1 98 ? 3.741 -13.040 19.526 1.00 98.19 98 LEU A C 1
ATOM 751 O O . LEU A 1 98 ? 3.420 -12.079 20.220 1.00 98.19 98 LEU A O 1
ATOM 755 N N . ARG A 1 99 ? 2.873 -13.610 18.678 1.00 98.25 99 ARG A N 1
ATOM 756 C CA . ARG A 1 99 ? 1.523 -13.068 18.412 1.00 98.25 99 ARG A CA 1
ATOM 757 C C . ARG A 1 99 ? 0.646 -12.999 19.655 1.00 98.25 99 ARG A C 1
ATOM 759 O O . ARG A 1 99 ? -0.071 -12.024 19.851 1.00 98.25 99 ARG A O 1
ATOM 766 N N . GLU A 1 100 ? 0.718 -14.017 20.507 1.00 98.38 100 GLU A N 1
ATOM 767 C CA . GLU A 1 100 ? -0.054 -14.048 21.751 1.00 98.38 100 GLU A CA 1
ATOM 768 C C . GLU A 1 100 ? 0.424 -12.962 22.724 1.00 98.38 100 GLU A C 1
ATOM 770 O O . GLU A 1 100 ? -0.393 -12.231 23.281 1.00 98.38 100 GLU A O 1
ATOM 775 N N . ALA A 1 101 ? 1.741 -12.778 22.857 1.00 98.75 101 ALA A N 1
ATOM 776 C CA . ALA A 1 101 ? 2.309 -11.690 23.649 1.00 98.75 101 ALA A CA 1
ATOM 777 C C . ALA A 1 101 ? 1.932 -10.312 23.076 1.00 98.75 101 ALA A C 1
ATOM 779 O O . ALA A 1 101 ? 1.516 -9.439 23.830 1.00 98.75 101 ALA A O 1
ATOM 780 N N . PHE A 1 102 ? 1.974 -10.141 21.750 1.00 98.81 102 PHE A N 1
ATOM 781 C CA . PHE A 1 102 ? 1.540 -8.916 21.071 1.00 98.81 102 PHE A CA 1
ATOM 782 C C . PHE A 1 102 ? 0.091 -8.553 21.407 1.00 98.81 102 PHE A C 1
ATOM 784 O O . PHE A 1 102 ? -0.182 -7.443 21.860 1.00 98.81 102 PHE A O 1
ATOM 791 N N . VAL A 1 103 ? -0.846 -9.496 21.239 1.00 98.81 103 VAL A N 1
ATOM 792 C CA . VAL A 1 103 ? -2.269 -9.270 21.548 1.00 98.81 103 VAL A CA 1
ATOM 793 C C . VAL A 1 103 ? -2.470 -8.981 23.045 1.00 98.81 103 VAL A C 1
ATOM 795 O O . VAL A 1 103 ? -3.295 -8.142 23.414 1.00 98.81 103 VAL A O 1
ATOM 798 N N . GLY A 1 104 ? -1.682 -9.621 23.914 1.00 98.75 104 GLY A N 1
ATOM 799 C CA . GLY A 1 104 ? -1.667 -9.345 25.350 1.00 98.75 104 GLY A CA 1
ATOM 800 C C . GLY A 1 104 ? -1.220 -7.919 25.676 1.00 98.75 104 GLY A C 1
ATOM 801 O O . GLY A 1 104 ? -1.882 -7.229 26.449 1.00 98.75 104 GLY A O 1
ATOM 802 N N . GLU A 1 105 ? -0.147 -7.445 25.048 1.00 98.81 105 GLU A N 1
ATOM 803 C CA . GLU A 1 105 ? 0.411 -6.113 25.283 1.00 98.81 105 GLU A CA 1
ATOM 804 C C . GLU A 1 105 ? -0.500 -4.998 24.779 1.00 98.81 105 GLU A C 1
ATOM 806 O O . GLU A 1 105 ? -0.781 -4.062 25.533 1.00 98.81 105 GLU A O 1
ATOM 811 N N . VAL A 1 106 ? -1.031 -5.105 23.554 1.00 98.75 106 VAL A N 1
ATOM 812 C CA . VAL A 1 106 ? -1.991 -4.109 23.041 1.00 98.75 106 VAL A CA 1
ATOM 813 C C . VAL A 1 106 ? -3.226 -4.038 23.935 1.00 98.75 106 VAL A C 1
ATOM 815 O O . VAL A 1 106 ? -3.731 -2.947 24.201 1.00 98.75 106 VAL A O 1
ATOM 818 N N . ARG A 1 107 ? -3.678 -5.171 24.490 1.00 98.69 107 ARG A N 1
ATOM 819 C CA . ARG A 1 107 ? -4.764 -5.194 25.472 1.00 98.69 107 ARG A CA 1
ATOM 820 C C . ARG A 1 107 ? -4.355 -4.568 26.805 1.00 98.69 107 ARG A C 1
ATOM 822 O O . ARG A 1 107 ? -5.148 -3.802 27.356 1.00 98.69 107 ARG A O 1
ATOM 829 N N . ARG A 1 108 ? -3.162 -4.865 27.325 1.00 98.69 108 ARG A N 1
ATOM 830 C CA . ARG A 1 108 ? -2.654 -4.346 28.607 1.00 98.69 108 ARG A CA 1
ATOM 831 C C . ARG A 1 108 ? -2.589 -2.822 28.613 1.00 98.69 108 ARG A C 1
ATOM 833 O O . ARG A 1 108 ? -3.044 -2.190 29.563 1.00 98.69 108 ARG A O 1
ATOM 840 N N . VAL A 1 109 ? -2.064 -2.221 27.547 1.00 98.88 109 VAL A N 1
ATOM 841 C CA . VAL A 1 109 ? -1.901 -0.760 27.455 1.00 98.88 109 VAL A CA 1
ATOM 842 C C . VAL A 1 109 ? -3.190 -0.024 27.051 1.00 98.88 109 VAL A C 1
ATOM 844 O O . VAL A 1 109 ? -3.258 1.201 27.173 1.00 98.88 109 VAL A O 1
ATOM 847 N N . SER A 1 110 ? -4.229 -0.755 26.629 1.00 98.81 110 SER A N 1
ATOM 848 C CA . SER A 1 110 ? -5.549 -0.214 26.277 1.00 98.81 110 SER A CA 1
ATOM 849 C C . SER A 1 110 ? -6.459 -0.032 27.490 1.00 98.81 110 SER A C 1
ATOM 851 O O . SER A 1 110 ? -6.678 -0.958 28.272 1.00 98.81 110 SER A O 1
ATOM 853 N N . ARG A 1 111 ? -7.076 1.147 27.596 1.00 98.44 111 ARG A N 1
ATOM 854 C CA . ARG A 1 111 ? -8.097 1.470 28.599 1.00 98.44 111 ARG A CA 1
ATOM 855 C C . ARG A 1 111 ? -9.500 1.078 28.147 1.00 98.44 111 ARG A C 1
ATOM 857 O O . ARG A 1 111 ? -10.232 0.498 28.941 1.00 98.44 111 ARG A O 1
ATOM 864 N N . LYS A 1 112 ? -9.896 1.438 26.918 1.00 98.44 112 LYS A N 1
ATOM 865 C CA . LYS A 1 112 ? -11.277 1.260 26.431 1.00 98.44 112 LYS A CA 1
ATOM 866 C C . LYS A 1 112 ? -11.368 0.369 25.201 1.00 98.44 112 LYS A C 1
ATOM 868 O O . LYS A 1 112 ? -12.263 -0.471 25.156 1.00 98.44 112 LYS A O 1
ATOM 873 N N . TRP A 1 113 ? -10.467 0.534 24.233 1.00 98.81 113 TRP A N 1
ATOM 874 C CA . TRP A 1 113 ? -10.566 -0.175 22.956 1.00 98.81 113 TRP A CA 1
ATOM 875 C C . TRP A 1 113 ? -9.231 -0.733 22.469 1.00 98.81 113 TRP A C 1
ATOM 877 O O . TRP A 1 113 ? -8.219 -0.039 22.484 1.00 98.81 113 TRP A O 1
ATOM 887 N N . VAL A 1 114 ? -9.261 -1.968 21.975 1.00 98.88 114 VAL A N 1
ATOM 888 C CA . VAL A 1 114 ? -8.224 -2.532 21.097 1.00 98.88 114 VAL A CA 1
ATOM 889 C C . VAL A 1 114 ? -8.816 -2.616 19.695 1.00 98.88 114 VAL A C 1
ATOM 891 O O . VAL A 1 114 ? -9.946 -3.083 19.552 1.00 98.88 114 VAL A O 1
ATOM 894 N N . ILE A 1 115 ? -8.079 -2.172 18.678 1.00 98.81 115 ILE A N 1
ATOM 895 C CA . ILE A 1 115 ? -8.502 -2.212 17.275 1.00 98.81 115 ILE A CA 1
ATOM 896 C C . ILE A 1 115 ? -7.383 -2.843 16.444 1.00 98.81 115 ILE A C 1
ATOM 898 O O . ILE A 1 115 ? -6.327 -2.244 16.260 1.00 98.81 115 ILE A O 1
ATOM 902 N N . LEU A 1 116 ? -7.603 -4.055 15.944 1.00 98.81 116 LEU A N 1
ATOM 903 C CA . LEU A 1 116 ? -6.648 -4.772 15.097 1.00 98.81 116 LEU A CA 1
ATOM 904 C C . LEU A 1 116 ? -7.241 -4.888 13.697 1.00 98.81 116 LEU A C 1
ATOM 906 O O . LEU A 1 116 ? -8.232 -5.587 13.503 1.00 98.81 116 LEU A O 1
ATOM 910 N N . ALA A 1 117 ? -6.657 -4.173 12.744 1.00 98.38 117 ALA A N 1
ATOM 911 C CA . ALA A 1 117 ? -7.008 -4.251 11.336 1.00 98.38 117 ALA A CA 1
ATOM 912 C C . ALA A 1 117 ? -5.930 -5.071 10.623 1.00 98.38 117 ALA A C 1
ATOM 914 O O . ALA A 1 117 ? -4.755 -4.748 10.763 1.00 98.38 117 ALA A O 1
ATOM 915 N N . GLY A 1 118 ? -6.307 -6.124 9.901 1.00 97.88 118 GLY A N 1
ATOM 916 C CA . GLY A 1 118 ? -5.333 -6.957 9.193 1.00 97.88 118 GLY A CA 1
ATOM 917 C C . GLY A 1 118 ? -5.951 -8.087 8.369 1.00 97.88 118 GLY A C 1
ATOM 918 O O . GLY A 1 118 ? -7.147 -8.383 8.523 1.00 97.88 118 GLY A O 1
ATOM 919 N N . PRO A 1 119 ? -5.160 -8.710 7.481 1.00 98.12 119 PRO A N 1
ATOM 920 C CA . PRO A 1 119 ? -5.505 -9.979 6.868 1.00 98.12 119 PRO A CA 1
ATOM 921 C C . PRO A 1 119 ? -5.494 -11.100 7.911 1.00 98.12 119 PRO A C 1
ATOM 923 O O . PRO A 1 119 ? -4.731 -11.083 8.878 1.00 98.12 119 PRO A O 1
ATOM 926 N N . TYR A 1 120 ? -6.349 -12.099 7.707 1.00 98.12 120 TYR A N 1
ATOM 927 C CA . TYR A 1 120 ? -6.432 -13.281 8.562 1.00 98.12 120 TYR A CA 1
ATOM 928 C C . TYR A 1 120 ? -6.424 -14.551 7.718 1.00 98.12 120 TYR A C 1
ATOM 930 O O . TYR A 1 120 ? -6.869 -14.550 6.570 1.00 98.12 120 TYR A O 1
ATOM 938 N N . ALA A 1 121 ? -5.935 -15.638 8.313 1.00 97.88 121 ALA A N 1
ATOM 939 C CA . ALA A 1 121 ? -5.781 -16.927 7.659 1.00 97.88 121 ALA A CA 1
ATOM 940 C C . ALA A 1 121 ? -7.116 -17.431 7.098 1.00 97.88 121 ALA A C 1
ATOM 942 O O . ALA A 1 121 ? -8.080 -17.677 7.830 1.00 97.88 121 ALA A O 1
ATOM 943 N N . HIS A 1 122 ? -7.156 -17.582 5.779 1.00 97.56 122 HIS A N 1
ATOM 944 C CA . HIS A 1 122 ? -8.246 -18.190 5.034 1.00 97.56 122 HIS A CA 1
ATOM 945 C C . HIS A 1 122 ? -7.697 -18.647 3.673 1.00 97.56 122 HIS A C 1
ATOM 947 O O . HIS A 1 122 ? -6.998 -17.858 3.034 1.00 97.56 122 HIS A O 1
ATOM 953 N N . PRO A 1 123 ? -8.057 -19.841 3.156 1.00 97.19 123 PRO A N 1
ATOM 954 C CA . PRO A 1 123 ? -7.464 -20.370 1.923 1.00 97.19 123 PRO A CA 1
ATOM 955 C C . PRO A 1 123 ? -7.545 -19.414 0.726 1.00 97.19 123 PRO A C 1
ATOM 957 O O . PRO A 1 123 ? -6.581 -19.261 -0.013 1.00 97.19 123 PRO A O 1
ATOM 960 N N . ARG A 1 124 ? -8.675 -18.708 0.565 1.00 96.06 124 ARG A N 1
ATOM 961 C CA . ARG A 1 124 ? -8.829 -17.716 -0.517 1.00 96.06 124 ARG A CA 1
ATOM 962 C C . ARG A 1 124 ? -7.925 -16.486 -0.351 1.00 96.06 124 ARG A C 1
ATOM 964 O O . ARG A 1 124 ? -7.532 -15.909 -1.355 1.00 96.06 124 ARG A O 1
ATOM 971 N N . VAL A 1 125 ? -7.627 -16.068 0.882 1.00 98.06 125 VAL A N 1
ATOM 972 C CA . VAL A 1 125 ? -6.748 -14.913 1.143 1.00 98.06 125 VAL A CA 1
ATOM 973 C C . VAL A 1 125 ? -5.306 -15.282 0.808 1.00 98.06 125 VAL A C 1
ATOM 975 O O . VAL A 1 125 ? -4.652 -14.558 0.067 1.00 98.06 125 VAL A O 1
ATOM 978 N N . GLU A 1 126 ? -4.854 -16.451 1.262 1.00 97.69 126 GLU A N 1
ATOM 979 C CA . GLU A 1 126 ? -3.523 -16.988 0.948 1.00 97.69 126 GLU A CA 1
ATOM 980 C C . GLU A 1 126 ? -3.338 -17.197 -0.563 1.00 97.69 126 GLU A C 1
ATOM 982 O O . GLU A 1 126 ? -2.306 -16.837 -1.128 1.00 97.69 126 GLU A O 1
ATOM 987 N N . GLU A 1 127 ? -4.363 -17.720 -1.246 1.00 97.44 127 GLU A N 1
ATOM 988 C CA . GLU A 1 127 ? -4.368 -17.840 -2.706 1.00 97.44 127 GLU A CA 1
ATOM 989 C C . GLU A 1 127 ? -4.269 -16.469 -3.390 1.00 97.44 127 GLU A C 1
ATOM 991 O O . GLU A 1 127 ? -3.487 -16.308 -4.328 1.00 97.44 127 GLU A O 1
ATOM 996 N N . ALA A 1 128 ? -5.016 -15.466 -2.920 1.00 97.06 128 ALA A N 1
ATOM 997 C CA . ALA A 1 128 ? -4.961 -14.118 -3.475 1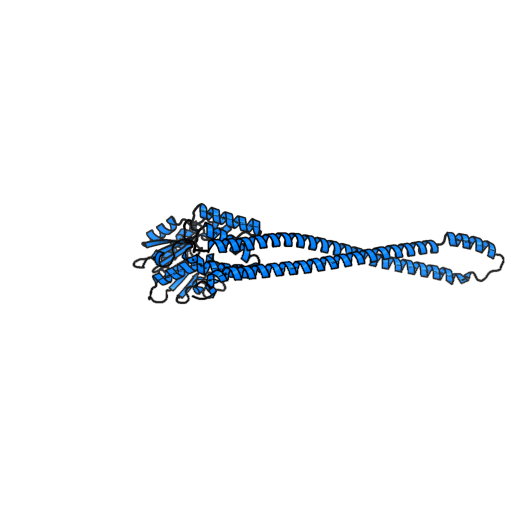.00 97.06 128 ALA A CA 1
ATOM 998 C C . ALA A 1 128 ? -3.581 -13.465 -3.284 1.00 97.06 128 ALA A C 1
ATOM 1000 O O . ALA A 1 128 ? -3.052 -12.888 -4.235 1.00 97.06 128 ALA A O 1
ATOM 1001 N N . GLU A 1 129 ? -2.959 -13.592 -2.107 1.00 98.12 129 GLU A N 1
ATOM 1002 C CA . GLU A 1 129 ? -1.590 -13.110 -1.869 1.00 98.12 129 GLU A CA 1
ATOM 1003 C C . GLU A 1 129 ? -0.571 -13.821 -2.771 1.00 98.12 129 GLU A C 1
ATOM 1005 O O . GLU A 1 129 ? 0.286 -13.169 -3.373 1.00 98.12 129 GLU A O 1
ATOM 1010 N N . ALA A 1 130 ? -0.699 -15.141 -2.951 1.00 96.69 130 ALA A N 1
ATOM 1011 C CA . ALA A 1 130 ? 0.161 -15.907 -3.851 1.00 96.69 130 ALA A CA 1
ATOM 1012 C C . ALA A 1 130 ? -0.013 -15.494 -5.325 1.00 96.69 130 ALA A C 1
ATOM 1014 O O . ALA A 1 130 ? 0.967 -15.408 -6.072 1.00 96.69 130 ALA A O 1
ATOM 1015 N N . LEU A 1 131 ? -1.246 -15.210 -5.758 1.00 96.88 131 LEU A N 1
ATOM 1016 C CA . LEU A 1 131 ? -1.531 -14.697 -7.100 1.00 96.88 131 LEU A CA 1
ATOM 1017 C C . LEU A 1 131 ? -0.958 -13.293 -7.307 1.00 96.88 131 LEU A C 1
ATOM 1019 O O . LEU A 1 131 ? -0.376 -13.038 -8.363 1.00 96.88 131 LEU A O 1
ATOM 1023 N N . LEU A 1 132 ? -1.075 -12.408 -6.312 1.00 96.81 132 LEU A N 1
ATOM 1024 C CA . LEU A 1 132 ? -0.472 -11.076 -6.348 1.00 96.81 132 LEU A CA 1
ATOM 1025 C C . LEU A 1 132 ? 1.054 -11.176 -6.450 1.00 96.81 132 LEU A C 1
ATOM 1027 O O . LEU A 1 132 ? 1.643 -10.582 -7.348 1.00 96.81 132 LEU A O 1
ATOM 1031 N N . GLN A 1 133 ? 1.689 -11.989 -5.605 1.00 96.19 133 GLN A N 1
ATOM 1032 C CA . GLN A 1 133 ? 3.133 -12.223 -5.641 1.00 96.19 133 GLN A CA 1
ATOM 1033 C C . GLN A 1 133 ? 3.588 -12.724 -7.022 1.00 96.19 133 GLN A C 1
ATOM 1035 O O . GLN A 1 133 ? 4.513 -12.172 -7.618 1.00 96.19 133 GLN A O 1
ATOM 1040 N N . LYS A 1 134 ? 2.887 -13.718 -7.582 1.00 95.75 134 LYS A N 1
ATOM 1041 C CA . LYS A 1 134 ? 3.162 -14.237 -8.929 1.00 95.75 134 LYS A CA 1
ATOM 1042 C C . LYS A 1 134 ? 2.994 -13.164 -10.006 1.00 95.75 134 LYS A C 1
ATOM 1044 O O . LYS A 1 134 ? 3.784 -13.125 -10.948 1.00 95.75 134 LYS A O 1
ATOM 1049 N N . PHE A 1 135 ? 1.976 -12.312 -9.897 1.00 94.88 135 PHE A N 1
ATOM 1050 C CA . PHE A 1 135 ? 1.782 -11.195 -10.818 1.00 94.88 135 PHE A CA 1
ATOM 1051 C C . PHE A 1 135 ? 2.977 -10.236 -10.781 1.00 94.88 135 PHE A C 1
ATOM 1053 O O . PHE A 1 135 ? 3.516 -9.920 -11.840 1.00 94.88 135 PHE A O 1
ATOM 1060 N N . LEU A 1 136 ? 3.425 -9.822 -9.592 1.00 94.50 136 LEU A N 1
ATOM 1061 C CA . LEU A 1 136 ? 4.558 -8.902 -9.432 1.00 94.50 136 LEU A CA 1
ATOM 1062 C C . LEU A 1 136 ? 5.850 -9.492 -10.005 1.00 94.50 136 LEU A C 1
ATOM 1064 O O . LEU A 1 136 ? 6.546 -8.822 -10.766 1.00 94.50 136 LEU A O 1
ATOM 1068 N N . GLU A 1 137 ? 6.113 -10.770 -9.750 1.00 94.31 137 GLU A N 1
ATOM 1069 C CA . GLU A 1 137 ? 7.288 -11.456 -10.291 1.00 94.31 137 GLU A CA 1
ATOM 1070 C C . GLU A 1 137 ? 7.254 -11.538 -11.815 1.00 94.31 137 GLU A C 1
ATOM 1072 O O . GLU A 1 137 ? 8.231 -11.222 -12.488 1.00 94.31 137 GLU A O 1
ATOM 1077 N N . GLN A 1 138 ? 6.118 -11.949 -12.380 1.00 91.69 138 GLN A N 1
ATOM 1078 C CA . GLN A 1 138 ? 6.001 -12.163 -13.820 1.00 91.69 138 GLN A CA 1
ATOM 1079 C C . GLN A 1 138 ? 5.920 -10.859 -14.613 1.00 91.69 138 GLN A C 1
ATOM 1081 O O . GLN A 1 138 ? 6.330 -10.832 -15.773 1.00 91.69 138 GLN A O 1
ATOM 1086 N N . LYS A 1 139 ? 5.345 -9.801 -14.031 1.00 87.12 139 LYS A N 1
ATOM 1087 C CA . LYS A 1 139 ? 5.109 -8.531 -14.729 1.00 87.12 139 LYS A CA 1
ATOM 1088 C C . LYS A 1 139 ? 6.135 -7.461 -14.432 1.00 87.12 139 LYS A C 1
ATOM 1090 O O . LYS A 1 139 ? 6.443 -6.690 -15.335 1.00 87.12 139 LYS A O 1
ATOM 1095 N N . LEU A 1 140 ? 6.642 -7.407 -13.208 1.00 90.12 140 LEU A N 1
ATOM 1096 C CA . LEU A 1 140 ? 7.564 -6.364 -12.767 1.00 90.12 140 LEU A CA 1
ATOM 1097 C C . LEU A 1 140 ? 8.969 -6.913 -12.492 1.00 90.12 140 LEU A C 1
ATOM 1099 O O . LEU A 1 140 ? 9.898 -6.128 -12.353 1.00 90.12 140 LEU A O 1
ATOM 1103 N N . GLY A 1 141 ? 9.141 -8.240 -12.439 1.00 92.44 141 GLY A N 1
ATOM 1104 C CA . GLY A 1 141 ? 10.414 -8.856 -12.059 1.00 92.44 141 GLY A CA 1
ATOM 1105 C C . GLY A 1 141 ? 10.755 -8.667 -10.579 1.00 92.44 141 GLY A C 1
ATOM 1106 O O . GLY A 1 141 ? 11.903 -8.866 -10.196 1.00 92.44 141 GLY A O 1
ATOM 1107 N N . GLU A 1 142 ? 9.775 -8.282 -9.760 1.00 91.12 142 GLU A N 1
ATOM 1108 C CA . GLU A 1 142 ? 9.958 -7.898 -8.360 1.00 91.12 142 GLU A CA 1
ATOM 1109 C C . GLU A 1 142 ? 9.253 -8.870 -7.415 1.00 91.12 142 GLU A C 1
ATOM 1111 O O . GLU A 1 142 ? 8.188 -9.407 -7.730 1.00 91.12 142 GLU A O 1
ATOM 1116 N N . ARG A 1 143 ? 9.819 -9.038 -6.215 1.00 92.19 143 ARG A N 1
ATOM 1117 C CA . ARG A 1 143 ? 9.160 -9.714 -5.089 1.00 92.19 143 ARG A CA 1
ATOM 1118 C C . ARG A 1 143 ? 8.819 -8.704 -4.005 1.00 92.19 143 ARG A C 1
ATOM 1120 O O . ARG A 1 143 ? 9.643 -7.863 -3.653 1.00 92.19 143 ARG A O 1
ATOM 1127 N N . HIS A 1 144 ? 7.615 -8.795 -3.446 1.00 93.19 144 HIS A N 1
ATOM 1128 C CA . HIS A 1 144 ? 7.185 -7.856 -2.421 1.00 93.19 144 HIS A CA 1
ATOM 1129 C C . HIS A 1 144 ? 7.573 -8.350 -1.025 1.00 93.19 144 HIS A C 1
ATOM 1131 O O . HIS A 1 144 ? 6.998 -9.316 -0.526 1.00 93.19 144 HIS A O 1
ATOM 1137 N N . ARG A 1 145 ? 8.496 -7.638 -0.359 1.00 94.62 145 ARG A N 1
ATOM 1138 C CA . ARG A 1 145 ? 9.014 -7.987 0.981 1.00 94.62 145 ARG A CA 1
ATOM 1139 C C . ARG A 1 145 ? 7.911 -8.390 1.969 1.00 94.62 145 ARG A C 1
ATOM 1141 O O . ARG A 1 145 ? 8.048 -9.398 2.647 1.00 94.62 145 ARG A O 1
ATOM 1148 N N . TYR A 1 146 ? 6.826 -7.619 2.052 1.00 93.50 146 TYR A N 1
ATOM 1149 C CA . TYR A 1 146 ? 5.752 -7.896 3.011 1.00 93.50 146 TYR A CA 1
ATOM 1150 C C . TYR A 1 146 ? 4.977 -9.183 2.689 1.00 93.50 146 TYR A C 1
ATOM 1152 O O . TYR A 1 146 ? 4.645 -9.916 3.609 1.00 93.50 146 TYR A O 1
ATOM 1160 N N . LEU A 1 147 ? 4.784 -9.530 1.410 1.00 95.31 147 LEU A N 1
ATOM 1161 C CA . LEU A 1 147 ? 4.138 -10.799 1.047 1.00 95.31 147 LEU A CA 1
ATOM 1162 C C . LEU A 1 147 ? 5.054 -11.994 1.353 1.00 95.31 147 LEU A C 1
ATOM 1164 O O . LEU A 1 147 ? 4.579 -13.037 1.797 1.00 95.31 147 LEU A O 1
ATOM 1168 N N . ASP A 1 148 ? 6.370 -11.831 1.184 1.00 95.56 148 ASP A N 1
ATOM 1169 C CA . ASP A 1 148 ? 7.349 -12.838 1.607 1.00 95.56 148 ASP A CA 1
ATOM 1170 C C . ASP A 1 148 ? 7.315 -13.054 3.131 1.00 95.56 148 ASP A C 1
ATOM 1172 O O . ASP A 1 148 ? 7.368 -14.193 3.599 1.00 95.56 148 ASP A O 1
ATOM 1176 N N . GLU A 1 149 ? 7.172 -11.980 3.912 1.00 95.44 149 GLU A N 1
ATOM 1177 C CA . GLU A 1 149 ? 7.004 -12.062 5.367 1.00 95.44 149 GLU A CA 1
ATOM 1178 C C . GLU A 1 149 ? 5.686 -12.752 5.760 1.00 95.44 149 GLU A C 1
ATOM 1180 O O . GLU A 1 149 ? 5.700 -13.604 6.650 1.00 95.44 149 GLU A O 1
ATOM 1185 N N . HIS A 1 150 ? 4.568 -12.458 5.081 1.00 96.88 150 HIS A N 1
ATOM 1186 C CA . HIS A 1 150 ? 3.282 -13.130 5.324 1.00 96.88 150 HIS A CA 1
ATOM 1187 C C . HIS A 1 150 ? 3.378 -14.626 5.030 1.00 96.88 150 HIS A C 1
ATOM 1189 O O . HIS A 1 150 ? 2.942 -15.442 5.839 1.00 96.88 150 HIS A O 1
ATOM 1195 N N . LEU A 1 151 ? 4.004 -14.999 3.909 1.00 94.69 151 LEU A N 1
ATOM 1196 C CA . LEU A 1 151 ? 4.223 -16.396 3.544 1.00 94.69 151 LEU A CA 1
ATOM 1197 C C . LEU A 1 151 ? 5.114 -17.112 4.568 1.00 94.69 151 LEU A C 1
ATOM 1199 O O . LEU A 1 151 ? 4.832 -18.249 4.942 1.00 94.69 151 LEU A O 1
ATOM 1203 N N . HIS A 1 152 ? 6.180 -16.454 5.034 1.00 96.06 152 HIS A N 1
ATOM 1204 C CA . HIS A 1 152 ? 7.102 -17.022 6.017 1.00 96.06 152 HIS A CA 1
ATOM 1205 C C . HIS A 1 152 ? 6.455 -17.209 7.397 1.00 96.06 152 HIS A C 1
ATOM 1207 O O . HIS A 1 152 ? 6.619 -18.257 8.022 1.00 96.06 152 HIS A O 1
ATOM 1213 N N . ASN A 1 153 ? 5.720 -16.203 7.876 1.00 96.25 153 ASN A N 1
ATOM 1214 C CA . ASN A 1 153 ? 5.095 -16.220 9.199 1.00 96.25 153 ASN A CA 1
ATOM 1215 C C . ASN A 1 153 ? 3.731 -16.934 9.217 1.00 96.25 153 ASN A C 1
ATOM 1217 O O . ASN A 1 153 ? 3.237 -17.284 10.292 1.00 96.25 153 ASN A O 1
ATOM 1221 N N . GLY A 1 154 ? 3.096 -17.104 8.056 1.00 97.25 154 GLY A N 1
ATOM 1222 C CA . GLY A 1 154 ? 1.676 -17.428 7.915 1.00 97.25 154 GLY A CA 1
ATOM 1223 C C . GLY A 1 154 ? 0.769 -16.277 8.363 1.00 97.25 154 GLY A C 1
ATOM 1224 O O . GLY A 1 154 ? 1.175 -15.408 9.131 1.00 97.25 154 GLY A O 1
ATOM 1225 N N . LEU A 1 155 ? -0.499 -16.274 7.959 1.00 98.25 155 LEU A N 1
ATOM 1226 C CA . LEU A 1 155 ? -1.449 -15.249 8.407 1.00 98.25 155 LEU A CA 1
ATOM 1227 C C . LEU A 1 155 ? -1.975 -15.522 9.838 1.00 98.25 155 LEU A C 1
ATOM 1229 O O . LEU A 1 155 ? -1.960 -16.668 10.300 1.00 98.25 155 LEU A O 1
ATOM 1233 N N . PRO A 1 156 ? -2.420 -14.497 10.592 1.00 98.19 156 PRO A N 1
ATOM 1234 C CA . PRO A 1 156 ? -3.006 -14.678 11.922 1.00 98.19 156 PRO A CA 1
ATOM 1235 C C . PRO A 1 156 ? -4.335 -15.453 11.891 1.00 98.19 156 PRO A C 1
ATOM 1237 O O . PRO A 1 156 ? -5.156 -15.258 10.999 1.00 98.19 156 PRO A O 1
ATOM 1240 N N . ASP A 1 157 ? -4.601 -16.280 12.907 1.00 98.25 157 ASP A N 1
ATOM 1241 C CA . ASP A 1 157 ? -5.914 -16.916 13.102 1.00 98.25 157 ASP A CA 1
ATOM 1242 C C . ASP A 1 157 ? -6.873 -15.930 13.786 1.00 98.25 157 ASP A C 1
ATOM 1244 O O . ASP A 1 157 ? -6.703 -15.595 14.965 1.00 98.25 157 ASP A O 1
ATOM 1248 N N . ARG A 1 158 ? -7.905 -15.497 13.050 1.00 98.19 158 ARG A N 1
ATOM 1249 C CA . ARG A 1 158 ? -8.908 -14.536 13.531 1.00 98.19 158 ARG A CA 1
ATOM 1250 C C . ARG A 1 158 ? -9.589 -15.007 14.815 1.00 98.19 158 ARG A C 1
ATOM 1252 O O . ARG A 1 158 ? -9.625 -14.271 15.796 1.00 98.19 158 ARG A O 1
ATOM 1259 N N . ALA A 1 159 ? -10.077 -16.246 14.837 1.00 98.31 159 ALA A N 1
ATOM 1260 C CA . ALA A 1 159 ? -10.817 -16.793 15.971 1.00 98.31 159 ALA A CA 1
ATOM 1261 C C . ALA A 1 159 ? -9.925 -16.963 17.211 1.00 98.31 159 ALA A C 1
ATOM 1263 O O . ALA A 1 159 ? -10.390 -16.847 18.345 1.00 98.31 159 ALA A O 1
ATOM 1264 N N . ARG A 1 160 ? -8.628 -17.249 17.039 1.00 98.25 160 ARG A N 1
ATOM 1265 C CA . ARG A 1 160 ? -7.658 -17.270 18.145 1.00 98.25 160 ARG A CA 1
ATOM 1266 C C . ARG A 1 160 ? -7.454 -15.870 18.723 1.00 98.25 160 ARG A C 1
ATOM 1268 O O . ARG A 1 160 ? -7.486 -15.734 19.944 1.00 98.25 160 ARG A O 1
ATOM 1275 N N . THR A 1 161 ? -7.298 -14.854 17.874 1.00 98.56 161 THR A N 1
ATOM 1276 C CA . THR A 1 161 ? -7.171 -13.454 18.308 1.00 98.56 161 THR A CA 1
ATOM 1277 C C . THR A 1 161 ? -8.426 -12.968 19.039 1.00 98.56 161 THR A C 1
ATOM 1279 O O . THR A 1 161 ? -8.310 -12.400 20.124 1.00 98.56 161 THR A O 1
ATOM 1282 N N . GLU A 1 162 ? -9.619 -13.242 18.501 1.00 98.75 162 GLU A N 1
ATOM 1283 C CA . GLU A 1 162 ? -10.905 -12.892 19.126 1.00 98.75 162 GLU A CA 1
ATOM 1284 C C . GLU A 1 162 ? -11.044 -13.550 20.507 1.00 98.75 162 GLU A C 1
ATOM 1286 O O . GLU A 1 162 ? -11.216 -12.847 21.502 1.00 98.75 162 GLU A O 1
ATOM 1291 N N . ARG A 1 163 ? -10.832 -14.872 20.602 1.00 98.75 163 ARG A N 1
ATOM 1292 C CA . ARG A 1 163 ? -10.909 -15.612 21.877 1.00 98.75 163 ARG A CA 1
ATOM 1293 C C . ARG A 1 163 ? -9.933 -15.103 22.932 1.00 98.75 163 ARG A C 1
ATOM 1295 O O . ARG A 1 163 ? -10.271 -15.075 24.112 1.00 98.75 163 ARG A O 1
ATOM 1302 N N . GLN A 1 164 ? -8.721 -14.715 22.536 1.00 98.62 164 GLN A N 1
ATOM 1303 C CA . GLN A 1 164 ? -7.745 -14.162 23.474 1.00 98.62 164 GLN A CA 1
ATOM 1304 C C . GLN A 1 164 ? -8.226 -12.825 24.062 1.00 98.62 164 GLN A C 1
ATOM 1306 O O . GLN A 1 164 ? -8.099 -12.589 25.265 1.00 98.62 164 GLN A O 1
ATOM 1311 N N . LEU A 1 165 ? -8.800 -11.955 23.228 1.00 98.62 165 LEU A N 1
ATOM 1312 C CA . LEU A 1 165 ? -9.359 -10.677 23.667 1.00 98.62 165 LEU A CA 1
ATOM 1313 C C . LEU A 1 165 ? -10.600 -10.884 24.550 1.00 98.62 165 LEU A C 1
ATOM 1315 O O . LEU A 1 165 ? -10.709 -10.247 25.600 1.00 98.62 165 LEU A O 1
ATOM 1319 N N . GLU A 1 166 ? -11.483 -11.816 24.193 1.00 98.56 166 GLU A N 1
ATOM 1320 C CA . GLU A 1 166 ? -12.651 -12.199 25.000 1.00 98.56 166 GLU A CA 1
ATOM 1321 C C . GLU A 1 166 ? -12.250 -12.754 26.372 1.00 98.56 166 GLU A C 1
ATOM 1323 O O . GLU A 1 166 ? -12.822 -12.362 27.391 1.00 98.56 166 GLU A O 1
ATOM 1328 N N . ALA A 1 167 ? -11.206 -13.589 26.434 1.00 98.00 167 ALA A N 1
ATOM 1329 C CA . ALA A 1 167 ? -10.669 -14.122 27.687 1.00 98.00 167 ALA A CA 1
ATOM 1330 C C . ALA A 1 167 ? -10.138 -13.026 28.634 1.00 98.00 167 ALA A C 1
ATOM 1332 O O . ALA A 1 167 ? -10.059 -13.242 29.842 1.00 98.00 167 ALA A O 1
ATOM 1333 N N . SER A 1 168 ? -9.834 -11.828 28.115 1.00 95.38 168 SER A N 1
ATOM 1334 C CA . SER A 1 168 ? -9.485 -10.644 28.919 1.00 95.38 168 SER A CA 1
ATOM 1335 C C . SER A 1 168 ? -10.700 -9.881 29.482 1.00 95.38 168 SER A C 1
ATOM 1337 O O . SER A 1 168 ? -10.540 -8.804 30.067 1.00 95.38 168 SER A O 1
ATOM 1339 N N . GLY A 1 169 ? -11.915 -10.405 29.280 1.00 95.62 169 GLY A N 1
ATOM 1340 C CA . GLY A 1 169 ? -13.182 -9.788 29.676 1.00 95.62 169 GLY A CA 1
ATOM 1341 C C . GLY A 1 169 ? -13.689 -8.712 28.710 1.00 95.62 169 GLY A C 1
ATOM 1342 O O . GLY A 1 169 ? -14.580 -7.943 29.072 1.00 95.62 169 GLY A O 1
ATOM 1343 N N . ALA A 1 170 ? -13.114 -8.609 27.508 1.00 98.00 170 ALA A N 1
ATOM 1344 C CA . ALA A 1 170 ? -13.562 -7.660 26.495 1.00 98.00 170 ALA A CA 1
ATOM 1345 C C . ALA A 1 170 ? -14.731 -8.226 25.675 1.00 98.00 170 ALA A C 1
ATOM 1347 O O . ALA A 1 170 ? -14.823 -9.428 25.439 1.00 98.00 170 ALA A O 1
ATOM 1348 N N . ARG A 1 171 ? -15.606 -7.343 25.190 1.00 98.38 171 ARG A N 1
ATOM 1349 C CA . ARG A 1 171 ? -16.607 -7.679 24.167 1.00 98.38 171 ARG A CA 1
ATOM 1350 C C . ARG A 1 171 ? -16.008 -7.433 22.791 1.00 98.38 171 ARG A C 1
ATOM 1352 O O . ARG A 1 171 ? -15.566 -6.315 22.529 1.00 98.38 171 ARG A O 1
ATOM 1359 N N . VAL A 1 172 ? -16.003 -8.445 21.932 1.00 98.50 172 VAL A N 1
ATOM 1360 C CA . VAL A 1 172 ? -15.335 -8.390 20.627 1.00 98.50 172 VAL A CA 1
ATOM 1361 C C . VAL A 1 172 ? -16.357 -8.325 19.492 1.00 98.50 172 VAL A C 1
ATOM 1363 O O . VAL A 1 172 ? -17.365 -9.024 19.509 1.00 98.50 172 VAL A O 1
ATOM 1366 N N . VAL A 1 173 ? -16.098 -7.455 18.516 1.00 97.94 173 VAL A N 1
ATOM 1367 C CA . VAL A 1 173 ? -16.819 -7.370 17.239 1.00 97.94 173 VAL A CA 1
ATOM 1368 C C . VAL A 1 173 ? -15.793 -7.415 16.112 1.00 97.94 173 VAL A C 1
ATOM 1370 O O . VAL A 1 173 ? -14.730 -6.808 16.224 1.00 97.94 173 VAL A O 1
ATOM 1373 N N . SER A 1 174 ? -16.114 -8.119 15.032 1.00 97.12 174 SER A N 1
ATOM 1374 C CA . SER A 1 174 ? -15.251 -8.287 13.863 1.00 97.12 174 SER A CA 1
ATOM 1375 C C . SER A 1 174 ? -15.953 -7.704 12.645 1.00 97.12 174 SER A C 1
ATOM 1377 O O . SER A 1 174 ? -17.066 -8.118 12.321 1.00 97.12 174 SER A O 1
ATOM 1379 N N . ILE A 1 175 ? -15.342 -6.708 12.008 1.00 97.38 175 ILE A N 1
ATOM 1380 C CA . ILE A 1 175 ? -15.946 -5.976 10.890 1.00 97.38 175 ILE A CA 1
ATOM 1381 C C . ILE A 1 175 ? -15.227 -6.387 9.598 1.00 97.38 175 ILE A C 1
ATOM 1383 O O . ILE A 1 175 ? -14.032 -6.099 9.477 1.00 97.38 175 ILE A O 1
ATOM 1387 N N . PRO A 1 176 ? -15.904 -7.057 8.646 1.00 96.19 176 PRO A N 1
ATOM 1388 C CA . PRO A 1 176 ? -15.304 -7.425 7.368 1.00 96.19 176 PRO A CA 1
ATOM 1389 C C . PRO A 1 176 ? -15.122 -6.186 6.484 1.00 96.19 176 PRO A C 1
ATOM 1391 O O . PRO A 1 176 ? -16.009 -5.333 6.410 1.00 96.19 176 PRO A O 1
ATOM 1394 N N . HIS A 1 177 ? -13.982 -6.070 5.799 1.00 94.56 177 HIS A N 1
ATOM 1395 C CA . HIS A 1 177 ? -13.745 -4.969 4.862 1.00 94.56 177 HIS A CA 1
ATOM 1396 C C . HIS A 1 177 ? -12.719 -5.327 3.783 1.00 94.56 177 HIS A C 1
ATOM 1398 O O . HIS A 1 177 ? -11.775 -6.075 4.029 1.00 94.56 177 HIS A O 1
ATOM 1404 N N . GLY A 1 178 ? -12.899 -4.780 2.585 1.00 94.00 178 GLY A N 1
ATOM 1405 C CA . GLY A 1 178 ? -12.082 -5.079 1.415 1.00 94.00 178 GLY A CA 1
ATOM 1406 C C . GLY A 1 178 ? -12.508 -6.371 0.749 1.00 94.00 178 GLY A C 1
ATOM 1407 O O . GLY A 1 178 ? -11.980 -7.425 1.088 1.00 94.00 178 GLY A O 1
ATOM 1408 N N . ASN A 1 179 ? -13.453 -6.315 -0.198 1.00 94.50 179 ASN A N 1
ATOM 1409 C CA . ASN A 1 179 ? -13.829 -7.499 -0.973 1.00 94.50 179 ASN A CA 1
ATOM 1410 C C . ASN A 1 179 ? -12.577 -8.099 -1.619 1.00 94.50 179 ASN A C 1
ATOM 1412 O O . ASN A 1 179 ? -11.830 -7.399 -2.294 1.00 94.50 179 ASN A O 1
ATOM 1416 N N . LEU A 1 180 ? -12.361 -9.395 -1.422 1.00 93.94 180 LEU A N 1
ATOM 1417 C CA . LEU A 1 180 ? -11.102 -10.053 -1.753 1.00 93.94 180 LEU A CA 1
ATOM 1418 C C . LEU A 1 180 ? -10.803 -10.041 -3.256 1.00 93.94 180 LEU A C 1
ATOM 1420 O O . LEU A 1 180 ? -9.677 -9.763 -3.666 1.00 93.94 180 LEU A O 1
ATOM 1424 N N . ASP A 1 181 ? -11.819 -10.310 -4.077 1.00 88.12 181 ASP A N 1
ATOM 1425 C CA . ASP A 1 181 ? -11.662 -10.369 -5.531 1.00 88.12 181 ASP A CA 1
ATOM 1426 C C . ASP A 1 181 ? -11.332 -8.973 -6.088 1.00 88.12 181 ASP A C 1
ATOM 1428 O O . ASP A 1 181 ? -10.445 -8.812 -6.930 1.00 88.12 181 ASP A O 1
ATOM 1432 N N . ARG A 1 182 ? -11.994 -7.937 -5.557 1.00 89.31 182 ARG A N 1
ATOM 1433 C CA . ARG A 1 182 ? -11.684 -6.540 -5.869 1.00 89.31 182 ARG A CA 1
ATOM 1434 C C . ARG A 1 182 ? -10.299 -6.150 -5.361 1.00 89.31 182 ARG A C 1
ATOM 1436 O O . ARG A 1 182 ? -9.540 -5.566 -6.125 1.00 89.31 182 ARG A O 1
ATOM 1443 N N . TRP A 1 183 ? -9.961 -6.486 -4.119 1.00 95.12 183 TRP A N 1
ATOM 1444 C CA . TRP A 1 183 ? -8.666 -6.192 -3.508 1.00 95.12 183 TRP A CA 1
ATOM 1445 C C . TRP A 1 183 ? -7.515 -6.724 -4.363 1.00 95.12 183 TRP A C 1
ATOM 1447 O O . TRP A 1 183 ? -6.612 -5.958 -4.686 1.00 95.12 183 TRP A O 1
ATOM 1457 N N . LEU A 1 184 ? -7.587 -7.979 -4.821 1.00 93.56 184 LEU A N 1
ATOM 1458 C CA . LEU A 1 184 ? -6.545 -8.576 -5.660 1.00 93.56 184 LEU A CA 1
ATOM 1459 C C . LEU A 1 184 ? -6.340 -7.780 -6.956 1.00 93.56 184 LEU A C 1
ATOM 1461 O O . LEU A 1 184 ? -5.216 -7.416 -7.300 1.00 93.56 184 LEU A O 1
ATOM 1465 N N . VAL A 1 185 ? -7.431 -7.468 -7.661 1.00 88.69 185 VAL A N 1
ATOM 1466 C CA . VAL A 1 185 ? -7.367 -6.692 -8.908 1.00 88.69 185 VAL A CA 1
ATOM 1467 C C . VAL A 1 185 ? -6.813 -5.291 -8.651 1.00 88.69 185 VAL A C 1
ATOM 1469 O O . VAL A 1 185 ? -5.934 -4.833 -9.382 1.00 88.69 185 VAL A O 1
ATOM 1472 N N . LEU A 1 186 ? -7.293 -4.616 -7.606 1.00 91.00 186 LEU A N 1
ATOM 1473 C CA . LEU A 1 186 ? -6.851 -3.270 -7.257 1.00 91.00 186 LEU A CA 1
ATOM 1474 C C . LEU A 1 186 ? -5.381 -3.240 -6.827 1.00 91.00 186 LEU A C 1
ATOM 1476 O O . LEU A 1 186 ? -4.682 -2.316 -7.232 1.00 91.00 186 LEU A O 1
ATOM 1480 N N . GLN A 1 187 ? -4.887 -4.240 -6.090 1.00 94.25 187 GLN A N 1
ATOM 1481 C CA . GLN A 1 187 ? -3.469 -4.342 -5.733 1.00 94.25 187 GLN A CA 1
ATOM 1482 C C . GLN A 1 187 ? -2.591 -4.537 -6.967 1.00 94.25 187 GLN A C 1
ATOM 1484 O O . GLN A 1 187 ? -1.616 -3.804 -7.132 1.00 94.25 187 GLN A O 1
ATOM 1489 N N . CYS A 1 188 ? -2.957 -5.457 -7.868 1.00 91.31 188 CYS A N 1
ATOM 1490 C CA . CYS A 1 188 ? -2.228 -5.662 -9.122 1.00 91.31 188 CYS A CA 1
ATOM 1491 C C . CYS A 1 188 ? -2.136 -4.358 -9.926 1.00 91.31 188 CYS A C 1
ATOM 1493 O O . CYS A 1 188 ? -1.051 -3.968 -10.355 1.00 91.31 188 CYS A O 1
ATOM 1495 N N . LEU A 1 189 ? -3.262 -3.655 -10.094 1.00 89.56 189 LEU A N 1
ATOM 1496 C CA . LEU A 1 189 ? -3.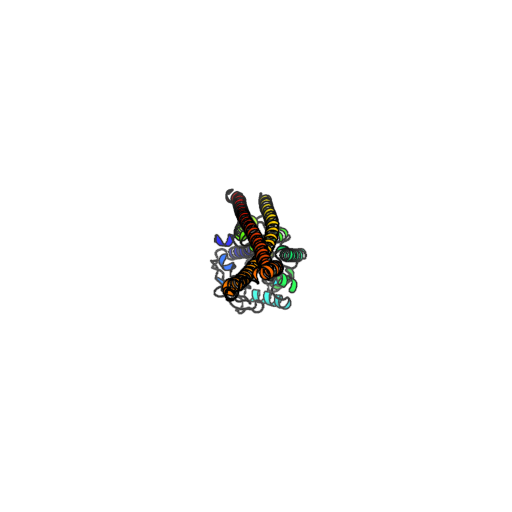315 -2.387 -10.824 1.00 89.56 189 LEU A CA 1
ATOM 1497 C C . LEU A 1 189 ? -2.519 -1.284 -10.119 1.00 89.56 189 LEU A C 1
ATOM 1499 O O . LEU A 1 189 ? -1.748 -0.579 -10.768 1.00 89.56 189 LEU A O 1
ATOM 1503 N N . ALA A 1 190 ? -2.689 -1.131 -8.805 1.00 90.75 190 ALA A N 1
ATOM 1504 C CA . ALA A 1 190 ? -2.021 -0.100 -8.021 1.00 90.75 190 ALA A CA 1
ATOM 1505 C C . ALA A 1 190 ? -0.498 -0.265 -8.062 1.00 90.75 190 ALA A C 1
ATOM 1507 O O . ALA A 1 190 ? 0.197 0.693 -8.385 1.00 90.75 190 ALA A O 1
ATOM 1508 N N . MET A 1 191 ? 0.010 -1.474 -7.806 1.00 91.06 191 MET A N 1
ATOM 1509 C CA . MET A 1 191 ? 1.450 -1.750 -7.814 1.00 91.06 191 MET A CA 1
ATOM 1510 C C . MET A 1 191 ? 2.043 -1.641 -9.221 1.00 91.06 191 MET A C 1
ATOM 1512 O O . MET A 1 191 ? 3.115 -1.068 -9.390 1.00 91.06 191 MET A O 1
ATOM 1516 N N . TYR A 1 192 ? 1.325 -2.110 -10.245 1.00 89.75 192 TYR A N 1
ATOM 1517 C CA . TYR A 1 192 ? 1.746 -1.950 -11.637 1.00 89.75 192 TYR A CA 1
ATOM 1518 C C . TYR A 1 192 ? 1.861 -0.474 -12.047 1.00 89.75 192 TYR A C 1
ATOM 1520 O O . TYR A 1 192 ? 2.858 -0.073 -12.648 1.00 89.75 192 TYR A O 1
ATOM 1528 N N . MET A 1 193 ? 0.858 0.348 -11.719 1.00 86.56 193 MET A N 1
ATOM 1529 C CA . MET A 1 193 ? 0.874 1.771 -12.065 1.00 86.56 193 MET A CA 1
ATOM 1530 C C . MET A 1 193 ? 1.861 2.582 -11.214 1.00 86.56 193 MET A C 1
ATOM 1532 O O . MET A 1 193 ? 2.341 3.612 -11.674 1.00 86.56 193 MET A O 1
ATOM 1536 N N . ASP A 1 194 ? 2.162 2.159 -9.985 1.00 88.00 194 ASP A N 1
ATOM 1537 C CA . ASP A 1 194 ? 3.143 2.848 -9.137 1.00 88.00 194 ASP A CA 1
ATOM 1538 C C . ASP A 1 194 ? 4.597 2.548 -9.550 1.00 88.00 194 ASP A C 1
ATOM 1540 O O . ASP A 1 194 ? 5.476 3.419 -9.455 1.00 88.00 194 ASP A O 1
ATOM 1544 N N . TYR A 1 195 ? 4.830 1.341 -10.081 1.00 87.25 195 TYR A N 1
ATOM 1545 C CA . TYR A 1 195 ? 6.123 0.909 -10.612 1.00 87.25 195 TYR A CA 1
ATOM 1546 C C . TYR A 1 195 ? 6.600 1.798 -11.769 1.00 87.25 195 TYR A C 1
ATOM 1548 O O . TYR A 1 195 ? 7.772 2.167 -11.820 1.00 87.25 195 TYR A O 1
ATOM 1556 N N . ASP A 1 196 ? 5.694 2.195 -12.669 1.00 80.88 196 ASP A N 1
ATOM 1557 C CA . ASP A 1 196 ? 6.005 3.072 -13.801 1.00 80.88 196 ASP A CA 1
ATOM 1558 C C . ASP A 1 196 ? 5.731 4.552 -13.453 1.00 80.88 196 ASP A C 1
ATOM 1560 O O . ASP A 1 196 ? 4.571 4.943 -13.290 1.00 80.88 196 ASP A O 1
ATOM 1564 N N . PRO A 1 197 ? 6.757 5.426 -13.386 1.00 81.88 197 PRO A N 1
ATOM 1565 C CA . PRO A 1 197 ? 6.571 6.842 -13.079 1.00 81.88 197 PRO A CA 1
ATOM 1566 C C . PRO A 1 197 ? 5.550 7.564 -13.969 1.00 81.88 197 PRO A C 1
ATOM 1568 O O . PRO A 1 197 ? 4.879 8.481 -13.486 1.00 81.88 197 PRO A O 1
ATOM 1571 N N . ALA A 1 198 ? 5.399 7.156 -15.235 1.00 73.56 198 ALA A N 1
ATOM 1572 C CA . ALA A 1 198 ? 4.442 7.761 -16.161 1.00 73.56 198 ALA A CA 1
ATOM 1573 C C . ALA A 1 198 ? 2.982 7.454 -15.786 1.00 73.56 198 ALA A C 1
ATOM 1575 O O . ALA A 1 198 ? 2.083 8.242 -16.084 1.00 73.56 198 ALA A O 1
ATOM 1576 N N . LEU A 1 199 ? 2.742 6.338 -15.092 1.00 78.50 199 LEU A N 1
ATOM 1577 C CA . LEU A 1 199 ? 1.414 5.904 -14.667 1.00 78.50 199 LEU A CA 1
ATOM 1578 C C . LEU A 1 199 ? 1.028 6.421 -13.276 1.00 78.50 199 LEU A C 1
ATOM 1580 O O . LEU A 1 199 ? -0.152 6.413 -12.938 1.00 78.50 199 LEU A O 1
ATOM 1584 N N . ARG A 1 200 ? 1.954 6.961 -12.478 1.00 84.88 200 ARG A N 1
ATOM 1585 C CA . ARG A 1 200 ? 1.654 7.462 -11.119 1.00 84.88 200 ARG A CA 1
ATOM 1586 C C . ARG A 1 200 ? 0.548 8.526 -11.041 1.00 84.88 200 ARG A C 1
ATOM 1588 O O . ARG A 1 200 ? -0.271 8.447 -10.121 1.00 84.88 200 ARG A O 1
ATOM 1595 N N . PRO A 1 201 ? 0.450 9.517 -11.954 1.00 78.50 201 PRO A N 1
ATOM 1596 C CA . PRO A 1 201 ? -0.669 10.462 -11.936 1.00 78.50 201 PRO A CA 1
ATOM 1597 C C . PRO A 1 201 ? -2.016 9.763 -12.144 1.00 78.50 201 PRO A C 1
ATOM 1599 O O . PRO A 1 201 ? -2.994 10.098 -11.480 1.00 78.50 201 PRO A O 1
ATOM 1602 N N . ILE A 1 202 ? -2.032 8.766 -13.031 1.00 78.25 202 ILE A N 1
ATOM 1603 C CA . ILE A 1 202 ? -3.190 7.927 -13.327 1.00 78.25 202 ILE A CA 1
ATOM 1604 C C . ILE A 1 202 ? -3.540 7.065 -12.106 1.00 78.25 202 ILE A C 1
ATO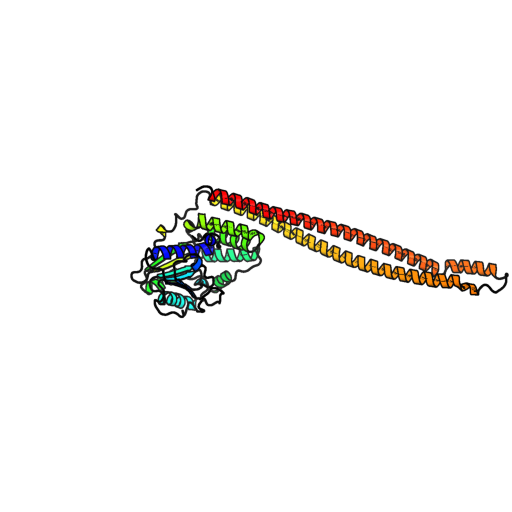M 1606 O O . ILE A 1 202 ? -4.702 7.023 -11.701 1.00 78.25 202 ILE A O 1
ATOM 1610 N N . ALA A 1 203 ? -2.532 6.464 -11.465 1.00 85.25 203 ALA A N 1
ATOM 1611 C CA . ALA A 1 203 ? -2.683 5.702 -10.233 1.00 85.25 203 ALA A CA 1
ATOM 1612 C C . ALA A 1 203 ? -3.381 6.541 -9.163 1.00 85.25 203 ALA A C 1
ATOM 1614 O O . ALA A 1 203 ? -4.401 6.123 -8.630 1.00 85.25 203 ALA A O 1
ATOM 1615 N N . ARG A 1 204 ? -2.890 7.756 -8.891 1.00 85.88 204 ARG A N 1
ATOM 1616 C CA . ARG A 1 204 ? -3.472 8.662 -7.889 1.00 85.88 204 ARG A CA 1
ATOM 1617 C C . ARG A 1 204 ? -4.932 9.006 -8.188 1.00 85.88 204 ARG A C 1
ATOM 1619 O O . ARG A 1 204 ? -5.753 9.036 -7.273 1.00 85.88 204 ARG A O 1
ATOM 1626 N N . ASP A 1 205 ? -5.251 9.286 -9.447 1.00 81.00 205 ASP A N 1
ATOM 1627 C CA . ASP A 1 205 ? -6.610 9.634 -9.857 1.00 81.00 205 ASP A CA 1
ATOM 1628 C C . ASP A 1 205 ? -7.558 8.415 -9.713 1.00 81.00 205 ASP A C 1
ATOM 1630 O O . ASP A 1 205 ? -8.700 8.561 -9.273 1.00 81.00 205 ASP A O 1
ATOM 1634 N N . PHE A 1 206 ? -7.057 7.200 -9.966 1.00 83.81 206 PHE A N 1
ATOM 1635 C CA . PHE A 1 206 ? -7.758 5.943 -9.688 1.00 83.81 206 PHE A CA 1
ATOM 1636 C C . PHE A 1 206 ? -7.959 5.678 -8.192 1.00 83.81 206 PHE A C 1
ATOM 1638 O O . PHE A 1 206 ? -9.074 5.352 -7.781 1.00 83.81 206 PHE A O 1
ATOM 1645 N N . GLN A 1 207 ? -6.916 5.872 -7.372 1.00 89.75 207 GLN A N 1
ATOM 1646 C CA . GLN A 1 207 ? -7.018 5.731 -5.916 1.00 89.75 207 GLN A CA 1
ATOM 1647 C C . GLN A 1 207 ? -8.110 6.650 -5.364 1.00 89.75 207 GLN A C 1
ATOM 1649 O O . GLN A 1 207 ? -8.958 6.218 -4.586 1.00 89.75 207 GLN A O 1
ATOM 1654 N N . ARG A 1 208 ? -8.154 7.901 -5.837 1.00 90.19 208 ARG A N 1
ATOM 1655 C CA . ARG A 1 208 ? -9.196 8.864 -5.471 1.00 90.19 208 ARG A CA 1
ATOM 1656 C C . ARG A 1 208 ? -10.594 8.374 -5.816 1.00 90.19 208 ARG A C 1
ATOM 1658 O O . ARG A 1 208 ? -11.467 8.417 -4.954 1.00 90.19 208 ARG A O 1
ATOM 1665 N N . PHE A 1 209 ? -10.807 7.892 -7.039 1.00 85.50 209 PHE A N 1
ATOM 1666 C CA . PHE A 1 209 ? -12.110 7.367 -7.444 1.00 85.50 209 PHE A CA 1
ATOM 1667 C C . PHE A 1 209 ? -12.577 6.229 -6.541 1.00 85.50 209 PHE A C 1
ATOM 1669 O O . PHE A 1 209 ? -13.712 6.262 -6.060 1.00 85.50 209 PHE A O 1
ATOM 1676 N N . TYR A 1 210 ? -11.698 5.265 -6.261 1.00 90.44 210 TYR A N 1
ATOM 1677 C CA . TYR A 1 210 ? -12.016 4.190 -5.332 1.00 90.44 210 TYR A CA 1
ATOM 1678 C C . TYR A 1 210 ? -12.365 4.745 -3.939 1.00 90.44 210 TYR A C 1
ATOM 1680 O O . TYR A 1 210 ? -13.420 4.418 -3.389 1.00 90.44 210 TYR A O 1
ATOM 1688 N N . ASN A 1 211 ? -11.509 5.613 -3.391 1.00 93.62 211 ASN A N 1
ATOM 1689 C CA . ASN A 1 211 ? -11.638 6.143 -2.033 1.00 93.62 211 ASN A CA 1
ATOM 1690 C C . ASN A 1 211 ? -12.924 6.968 -1.849 1.00 93.62 211 ASN A C 1
ATOM 1692 O O . ASN A 1 211 ? -13.507 6.968 -0.768 1.00 93.62 211 ASN A O 1
ATOM 1696 N N . GLU A 1 212 ? -13.381 7.657 -2.898 1.00 88.75 212 GLU A N 1
ATOM 1697 C CA . GLU A 1 212 ? -14.597 8.480 -2.883 1.00 88.75 212 GLU A CA 1
ATOM 1698 C C . GLU A 1 212 ? -15.876 7.691 -3.193 1.00 88.75 212 GLU A C 1
ATOM 1700 O O . GLU A 1 212 ? -16.945 8.043 -2.689 1.00 88.75 212 GLU A O 1
ATOM 1705 N N . SER A 1 213 ? -15.791 6.667 -4.048 1.00 83.69 213 SER A N 1
ATOM 1706 C CA . SER A 1 213 ? -16.980 6.058 -4.663 1.00 83.69 213 SER A CA 1
ATOM 1707 C C . SER A 1 213 ? -17.211 4.605 -4.273 1.00 83.69 213 SER A C 1
ATOM 1709 O O . SER A 1 213 ? -18.352 4.160 -4.305 1.00 83.69 213 SER A O 1
ATOM 1711 N N . LEU A 1 214 ? -16.165 3.852 -3.931 1.00 88.25 214 LEU A N 1
ATOM 1712 C CA . LEU A 1 214 ? -16.256 2.401 -3.730 1.00 88.25 214 LEU A CA 1
ATOM 1713 C C . LEU A 1 214 ? -16.050 1.986 -2.276 1.00 88.25 214 LEU A C 1
ATOM 1715 O O . LEU A 1 214 ? -16.729 1.065 -1.826 1.00 88.25 214 LEU A O 1
ATOM 1719 N N . TYR A 1 215 ? -15.190 2.696 -1.539 1.00 92.88 215 TYR A N 1
ATOM 1720 C CA . TYR A 1 215 ? -14.803 2.379 -0.159 1.00 92.88 215 TYR A CA 1
ATOM 1721 C C . TYR A 1 215 ? -15.975 1.957 0.751 1.00 92.88 215 TYR A C 1
ATOM 1723 O O . TYR A 1 215 ? -15.896 0.920 1.410 1.00 92.88 215 TYR A O 1
ATOM 1731 N N . ALA A 1 216 ? -17.067 2.732 0.775 1.00 91.88 216 ALA A N 1
ATOM 1732 C CA . ALA A 1 216 ? -18.185 2.506 1.696 1.00 91.88 216 ALA A CA 1
ATOM 1733 C C . ALA A 1 216 ? -18.961 1.207 1.410 1.00 91.88 216 ALA A C 1
ATOM 1735 O O . ALA A 1 216 ? -19.563 0.641 2.315 1.00 91.88 216 ALA A O 1
ATOM 1736 N N . SER A 1 217 ? -18.905 0.709 0.170 1.00 91.25 217 SER A N 1
ATOM 1737 C CA . SER A 1 217 ? -19.579 -0.520 -0.278 1.00 91.25 217 SER A CA 1
ATOM 1738 C C . SER A 1 217 ? -18.632 -1.721 -0.409 1.00 91.25 217 SER A C 1
ATOM 1740 O O . SER A 1 217 ? -19.077 -2.844 -0.651 1.00 91.25 217 SER A O 1
ATOM 1742 N N . ASP A 1 218 ? -17.322 -1.529 -0.217 1.00 92.75 218 ASP A N 1
ATOM 1743 C CA . ASP A 1 218 ? -16.308 -2.560 -0.459 1.00 92.75 218 ASP A CA 1
ATOM 1744 C C . ASP A 1 218 ? -16.130 -3.528 0.722 1.00 92.75 218 ASP A C 1
ATOM 1746 O O . ASP A 1 218 ? -15.098 -3.559 1.383 1.00 92.75 218 ASP A O 1
ATOM 1750 N N . HIS A 1 219 ? -17.170 -4.300 1.020 1.00 93.88 219 HIS A N 1
ATOM 1751 C CA . HIS A 1 219 ? -17.191 -5.250 2.141 1.00 93.88 219 HIS A CA 1
ATOM 1752 C C . HIS A 1 219 ? -18.108 -6.456 1.881 1.00 93.88 219 HIS A C 1
ATOM 1754 O O . HIS A 1 219 ? -18.510 -7.157 2.806 1.00 93.88 219 HIS A O 1
ATOM 1760 N N . ALA A 1 220 ? -18.435 -6.718 0.611 1.00 91.88 220 ALA A N 1
ATOM 1761 C CA . ALA A 1 220 ? -19.071 -7.969 0.211 1.00 91.88 220 ALA A CA 1
ATOM 1762 C C . ALA A 1 220 ? -18.096 -9.135 0.415 1.00 91.88 220 ALA A C 1
ATOM 1764 O O . ALA A 1 220 ? -16.946 -9.058 -0.023 1.00 91.88 220 ALA A O 1
ATOM 1765 N N . GLU A 1 221 ? -18.552 -10.217 1.042 1.00 92.25 221 GLU A N 1
ATOM 1766 C CA . GLU A 1 221 ? -17.712 -11.389 1.274 1.00 92.25 221 GLU A CA 1
ATOM 1767 C C . GLU A 1 221 ? -17.397 -12.182 -0.015 1.00 92.25 221 GLU A C 1
ATOM 1769 O O . GLU A 1 221 ? -18.199 -12.193 -0.953 1.00 92.25 221 GLU A O 1
ATOM 1774 N N . PRO A 1 222 ? -16.247 -12.886 -0.057 1.00 95.25 222 PRO A N 1
ATOM 1775 C CA . PRO A 1 222 ? -15.205 -12.895 0.976 1.00 95.25 222 PRO A CA 1
ATOM 1776 C C . PRO A 1 222 ? -14.407 -11.589 1.001 1.00 95.25 222 PRO A C 1
ATOM 1778 O O . PRO A 1 222 ? -14.308 -10.892 -0.008 1.00 95.25 222 PRO A O 1
ATOM 1781 N N . VAL A 1 223 ? -13.812 -11.285 2.153 1.00 96.31 223 VAL A N 1
ATOM 1782 C CA . VAL A 1 223 ? -12.988 -10.089 2.353 1.00 96.31 223 VAL A CA 1
ATOM 1783 C C . VAL A 1 223 ? -11.534 -10.442 2.649 1.00 96.31 223 VAL A C 1
ATOM 1785 O O . VAL A 1 223 ? -11.246 -11.497 3.212 1.00 96.31 223 VAL A O 1
ATOM 1788 N N . TYR A 1 224 ? -10.629 -9.545 2.275 1.00 97.62 224 TYR A N 1
ATOM 1789 C CA . TYR A 1 224 ? -9.210 -9.629 2.594 1.00 97.62 224 TYR A CA 1
ATOM 1790 C C . TYR A 1 224 ? -8.946 -9.288 4.063 1.00 97.62 224 TYR A C 1
ATOM 1792 O O . TYR A 1 224 ? -8.209 -10.001 4.742 1.00 97.62 224 TYR A O 1
ATOM 1800 N N . ARG A 1 225 ? -9.587 -8.231 4.580 1.00 96.69 225 ARG A N 1
ATOM 1801 C CA . ARG A 1 225 ? -9.302 -7.673 5.904 1.00 96.69 225 ARG A CA 1
ATOM 1802 C C . ARG A 1 225 ? -10.477 -7.852 6.860 1.00 96.69 225 ARG A C 1
ATOM 1804 O O . ARG A 1 225 ? -11.643 -7.755 6.478 1.00 96.69 225 ARG A O 1
ATOM 1811 N N . HIS A 1 226 ? -10.156 -8.043 8.135 1.00 97.94 226 HIS A N 1
ATOM 1812 C CA . HIS A 1 226 ? -11.093 -7.773 9.223 1.00 97.94 226 HIS A CA 1
ATOM 1813 C C . HIS A 1 226 ? -10.540 -6.683 10.134 1.00 97.94 226 HIS A C 1
ATOM 1815 O O . HIS A 1 226 ? -9.330 -6.578 10.336 1.00 97.94 226 HIS A O 1
ATOM 1821 N N . VAL A 1 227 ? -11.440 -5.882 10.696 1.00 98.38 227 VAL A N 1
ATOM 1822 C CA . VAL A 1 227 ? -11.144 -4.985 11.813 1.00 98.38 227 VAL A CA 1
ATOM 1823 C C . VAL A 1 227 ? -11.775 -5.578 13.067 1.00 98.38 227 VAL A C 1
ATOM 1825 O O . VAL A 1 227 ? -12.988 -5.493 13.261 1.00 98.38 227 VAL A O 1
ATOM 1828 N N . ILE A 1 228 ? -10.949 -6.198 13.907 1.00 98.69 228 ILE A N 1
ATOM 1829 C CA . ILE A 1 228 ? -11.348 -6.691 15.225 1.00 98.69 228 ILE A CA 1
ATOM 1830 C C . ILE A 1 228 ? -11.344 -5.511 16.193 1.00 98.69 228 ILE A C 1
ATOM 1832 O O . ILE A 1 228 ? -10.313 -4.869 16.392 1.00 98.69 228 ILE A O 1
ATOM 1836 N N . VAL A 1 229 ? -12.477 -5.257 16.841 1.00 98.69 229 VAL A N 1
ATOM 1837 C CA . VAL A 1 229 ? -12.619 -4.248 17.893 1.00 98.69 229 VAL A CA 1
ATOM 1838 C C . VAL A 1 229 ? -12.989 -4.929 19.203 1.00 98.69 229 VAL A C 1
ATOM 1840 O O . VAL A 1 229 ? -14.059 -5.524 19.318 1.00 98.69 229 VAL A O 1
ATOM 1843 N N . ALA A 1 230 ? -12.127 -4.806 20.211 1.00 98.69 230 ALA A N 1
ATOM 1844 C CA . ALA A 1 230 ? -12.401 -5.266 21.567 1.00 98.69 230 ALA A CA 1
ATOM 1845 C C . ALA A 1 230 ? -12.750 -4.077 22.466 1.00 98.69 230 ALA A C 1
ATOM 1847 O O . ALA A 1 230 ? -11.919 -3.199 22.697 1.00 98.69 230 ALA A O 1
ATOM 1848 N N . ALA A 1 231 ? -13.973 -4.061 22.989 1.00 98.56 231 ALA A N 1
ATOM 1849 C CA . ALA A 1 231 ? -14.449 -3.074 23.946 1.00 98.56 231 ALA A CA 1
ATOM 1850 C C . ALA A 1 231 ? -14.252 -3.579 25.382 1.00 98.56 231 ALA A C 1
ATOM 1852 O O . ALA A 1 231 ? -14.752 -4.640 25.763 1.00 98.56 231 ALA A O 1
ATOM 1853 N N . ILE A 1 232 ? -13.519 -2.810 26.181 1.00 98.50 232 ILE A N 1
ATOM 1854 C CA . ILE A 1 232 ? -13.083 -3.174 27.530 1.00 98.50 232 ILE A CA 1
ATOM 1855 C C . ILE A 1 232 ? -14.038 -2.577 28.568 1.00 98.50 232 ILE A C 1
ATOM 1857 O O . ILE A 1 232 ? -14.340 -1.384 28.531 1.00 98.50 232 ILE A O 1
ATOM 1861 N N . GLY A 1 233 ? -14.490 -3.397 29.521 1.00 95.75 233 GLY A N 1
ATOM 1862 C CA . GLY A 1 233 ? -15.377 -2.949 30.594 1.00 95.75 233 GLY A CA 1
ATOM 1863 C C . GLY A 1 233 ? -16.710 -2.409 30.063 1.00 95.75 233 GLY A C 1
ATOM 1864 O O . GLY A 1 233 ? -17.440 -3.097 29.342 1.00 95.75 233 GLY A O 1
ATOM 1865 N N . ASP A 1 234 ? -17.029 -1.165 30.417 1.00 95.00 234 ASP A N 1
ATOM 1866 C CA . ASP A 1 234 ? -18.249 -0.455 30.020 1.00 95.00 234 ASP A CA 1
ATOM 1867 C C . ASP A 1 234 ? -18.141 0.251 28.653 1.00 95.00 234 ASP A C 1
ATOM 1869 O O . ASP A 1 234 ? -19.120 0.832 28.176 1.00 95.00 234 ASP A O 1
ATOM 1873 N N . ALA A 1 235 ? -16.985 0.175 27.981 1.00 96.62 235 ALA A N 1
ATOM 1874 C CA . ALA A 1 235 ? -16.777 0.799 26.680 1.00 96.62 235 ALA A CA 1
ATOM 1875 C C . ALA A 1 235 ? -17.763 0.266 25.627 1.00 96.62 235 ALA A C 1
ATOM 1877 O O . ALA A 1 235 ? -18.075 -0.921 25.568 1.00 96.62 235 ALA A O 1
ATOM 1878 N N . ARG A 1 236 ? -18.285 1.127 24.756 1.00 95.06 236 ARG A N 1
ATOM 1879 C CA . ARG A 1 236 ? -19.258 0.699 23.738 1.00 95.06 236 ARG A CA 1
ATOM 1880 C C . ARG A 1 236 ? -18.577 -0.136 22.650 1.00 95.06 236 ARG A C 1
ATOM 1882 O O . ARG A 1 236 ? -17.420 0.116 22.321 1.00 95.06 236 ARG A O 1
ATOM 1889 N N . CYS A 1 237 ? -19.306 -1.105 22.099 1.00 95.12 237 CYS A N 1
ATOM 1890 C CA . CYS A 1 237 ? -18.926 -1.741 20.838 1.00 95.12 237 CYS A CA 1
ATOM 1891 C C . CYS A 1 237 ? -19.332 -0.820 19.676 1.00 95.12 237 CYS A C 1
ATOM 1893 O O . CYS A 1 237 ? -20.349 -0.128 19.799 1.00 95.12 237 CYS A O 1
ATOM 1895 N N . PRO A 1 238 ? -18.562 -0.790 18.579 1.00 94.81 238 PRO A N 1
ATOM 1896 C CA . PRO A 1 238 ? -18.934 -0.027 17.396 1.00 94.81 238 PRO A CA 1
ATOM 1897 C C . PRO A 1 238 ? -20.106 -0.682 16.659 1.00 94.81 238 PRO A C 1
ATOM 1899 O O . PRO A 1 238 ? -20.409 -1.857 16.877 1.00 94.81 238 PRO A O 1
ATOM 1902 N N . LYS A 1 239 ? -20.718 0.079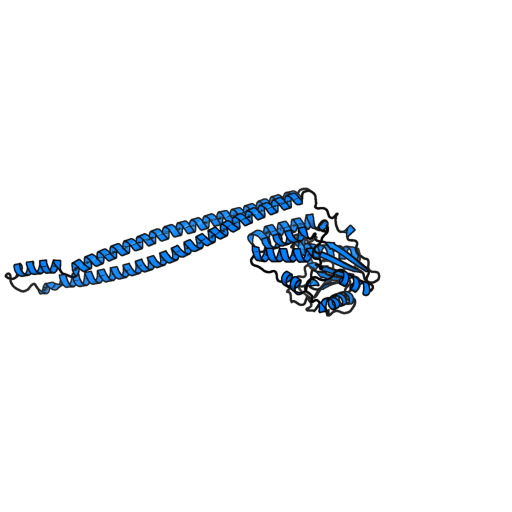 15.754 1.00 91.81 239 LYS A N 1
ATOM 1903 C CA . LYS A 1 239 ? -21.769 -0.389 14.846 1.00 91.81 239 LYS A CA 1
ATOM 1904 C C . LYS A 1 239 ? -21.364 -0.076 13.412 1.00 91.81 239 LYS A C 1
ATOM 1906 O O . LYS A 1 239 ? -21.421 1.081 12.992 1.00 91.81 239 LYS A O 1
ATOM 1911 N N . ALA A 1 240 ? -20.901 -1.092 12.692 1.00 86.12 240 ALA A N 1
ATOM 1912 C CA . ALA A 1 240 ? -20.380 -0.938 11.335 1.00 86.12 240 ALA A CA 1
ATOM 1913 C C . ALA A 1 240 ? -21.475 -0.539 10.335 1.00 86.12 240 ALA A C 1
ATOM 1915 O O . ALA A 1 240 ? -21.221 0.225 9.409 1.00 86.12 240 ALA A O 1
ATOM 1916 N N . GLU A 1 241 ? -22.701 -1.001 10.566 1.00 88.25 241 GLU A N 1
ATOM 1917 C CA . GLU A 1 241 ? -23.893 -0.717 9.770 1.00 88.25 241 GLU A CA 1
ATOM 1918 C C . GLU A 1 241 ? -24.304 0.764 9.773 1.00 88.25 241 GLU A C 1
ATOM 1920 O O . GLU A 1 241 ? -25.046 1.198 8.900 1.00 88.25 241 GLU A O 1
ATOM 1925 N N . GLU A 1 242 ? -23.818 1.554 10.736 1.00 90.50 242 GLU A N 1
ATOM 1926 C CA . GLU A 1 242 ? -24.016 3.009 10.766 1.00 90.50 242 GLU A CA 1
ATOM 1927 C C . GLU A 1 242 ? -22.930 3.766 9.968 1.00 90.50 242 GLU A C 1
ATOM 1929 O O . GLU A 1 242 ? -23.044 4.978 9.784 1.00 90.50 242 GLU A O 1
ATOM 1934 N N . LEU A 1 243 ? -21.865 3.080 9.527 1.00 89.81 243 LEU A N 1
ATOM 1935 C CA . LEU A 1 243 ? -20.679 3.676 8.893 1.00 89.81 243 LEU A CA 1
ATOM 1936 C C . LEU A 1 243 ? -20.476 3.263 7.429 1.00 89.81 243 LEU A C 1
ATOM 1938 O O . LEU A 1 243 ? -19.837 4.002 6.679 1.00 89.81 243 LEU A O 1
ATOM 1942 N N . LEU A 1 244 ? -20.958 2.082 7.041 1.00 92.38 244 LEU A N 1
ATOM 1943 C CA . LEU A 1 244 ? -20.792 1.511 5.705 1.00 92.38 244 LEU A CA 1
ATOM 1944 C C . LEU A 1 244 ? -22.130 1.474 4.958 1.00 92.38 244 LEU A C 1
ATOM 1946 O O . LEU A 1 244 ? -23.188 1.301 5.561 1.00 92.38 244 LEU A O 1
ATOM 1950 N N . ASP A 1 245 ? -22.062 1.625 3.636 1.00 91.00 245 ASP A N 1
ATOM 1951 C CA . ASP A 1 245 ? -23.224 1.490 2.756 1.00 91.00 245 ASP A CA 1
ATOM 1952 C C . ASP A 1 245 ? -23.589 0.006 2.579 1.00 91.00 245 ASP A C 1
ATOM 1954 O O . ASP A 1 245 ? -22.936 -0.880 3.117 1.00 91.00 245 ASP A O 1
ATOM 1958 N N . ALA A 1 246 ? -24.622 -0.313 1.796 1.00 88.88 246 ALA A N 1
ATOM 1959 C CA . ALA A 1 246 ? -24.870 -1.707 1.431 1.00 88.88 246 ALA A CA 1
ATOM 1960 C C . ALA A 1 246 ? -23.676 -2.287 0.632 1.00 88.88 246 ALA A C 1
ATOM 1962 O O . ALA A 1 246 ? -23.095 -1.569 -0.190 1.00 88.88 246 ALA A O 1
ATOM 1963 N N . PRO A 1 247 ? -23.332 -3.582 0.792 1.00 89.31 247 PRO A N 1
ATOM 1964 C CA . PRO A 1 247 ? -22.210 -4.234 0.107 1.00 89.31 247 PRO A CA 1
ATOM 1965 C C . PRO A 1 247 ? -22.533 -4.550 -1.365 1.00 89.31 247 PRO A C 1
ATOM 1967 O O . PRO A 1 247 ? -22.443 -5.686 -1.827 1.00 89.31 247 PRO A O 1
ATOM 1970 N N . VAL A 1 248 ? -22.961 -3.538 -2.116 1.00 83.25 248 VAL A N 1
ATOM 1971 C CA . VAL A 1 248 ? -23.329 -3.624 -3.528 1.00 83.25 248 VAL A CA 1
ATOM 1972 C C . VAL A 1 248 ? -22.543 -2.564 -4.282 1.00 83.25 248 VAL A C 1
ATOM 1974 O O . VAL A 1 248 ? -22.494 -1.408 -3.869 1.00 83.25 248 VAL A O 1
ATOM 1977 N N . ALA A 1 249 ? -21.937 -2.954 -5.405 1.00 68.69 249 ALA A N 1
ATOM 1978 C CA . ALA A 1 249 ? -21.216 -2.009 -6.247 1.00 68.69 249 ALA A CA 1
ATOM 1979 C C . ALA A 1 249 ? -22.159 -0.871 -6.694 1.00 68.69 249 ALA A C 1
ATOM 1981 O O . ALA A 1 249 ? -23.261 -1.160 -7.176 1.00 68.69 249 ALA A O 1
ATOM 1982 N N . PRO A 1 250 ? -21.743 0.404 -6.590 1.00 73.44 250 PRO A N 1
ATOM 1983 C CA . PRO A 1 250 ? -22.552 1.524 -7.048 1.00 73.44 250 PRO A CA 1
ATOM 1984 C C . PRO A 1 250 ? -22.928 1.380 -8.524 1.00 73.44 250 PRO A C 1
ATOM 1986 O O . PRO A 1 250 ? -22.143 0.887 -9.342 1.00 73.44 250 PRO A O 1
ATOM 1989 N N . ALA A 1 251 ? -24.123 1.845 -8.884 1.00 72.88 251 ALA A N 1
ATOM 1990 C CA . ALA A 1 251 ? -24.578 1.821 -10.269 1.00 72.88 251 ALA A CA 1
ATOM 1991 C C . ALA A 1 251 ? -23.573 2.543 -11.187 1.00 72.88 251 ALA A C 1
ATOM 1993 O O . ALA A 1 251 ? -23.132 3.651 -10.899 1.00 72.88 251 ALA A O 1
ATOM 1994 N N . GLY A 1 252 ? -23.201 1.902 -12.297 1.00 68.44 252 GLY A N 1
ATOM 1995 C CA . GLY A 1 252 ? -22.236 2.438 -13.262 1.00 68.44 252 GLY A CA 1
ATOM 1996 C C . GLY A 1 252 ? -20.772 2.092 -12.977 1.00 68.44 252 GLY A C 1
ATOM 1997 O O . GLY A 1 252 ? -20.032 1.920 -13.943 1.00 68.44 252 GLY A O 1
ATOM 1998 N N . ALA A 1 253 ? -20.384 1.861 -11.714 1.00 68.62 253 ALA A N 1
ATOM 1999 C CA . ALA A 1 253 ? -18.984 1.667 -11.315 1.00 68.62 253 ALA A CA 1
ATOM 2000 C C . ALA A 1 253 ? -18.267 0.557 -12.101 1.00 68.62 253 ALA A C 1
ATOM 2002 O O . ALA A 1 253 ? -17.144 0.748 -12.561 1.00 68.62 253 ALA A O 1
ATOM 2003 N N . LEU A 1 254 ? -18.942 -0.581 -12.316 1.00 68.38 254 LEU A N 1
ATOM 2004 C CA . LEU A 1 254 ? -18.399 -1.705 -13.086 1.00 68.38 254 LEU A CA 1
ATOM 2005 C C . LEU A 1 254 ? -17.976 -1.288 -14.498 1.00 68.38 254 LEU A C 1
ATOM 2007 O O . LEU A 1 254 ? -16.898 -1.665 -14.946 1.00 68.38 254 LEU A O 1
ATOM 2011 N N . ARG A 1 255 ? -18.799 -0.492 -15.191 1.00 69.31 255 ARG A N 1
ATOM 2012 C CA . ARG A 1 255 ? -18.512 -0.070 -16.566 1.00 69.31 255 ARG A CA 1
ATOM 2013 C C . ARG A 1 255 ? -17.272 0.816 -16.629 1.00 69.31 255 ARG A C 1
ATOM 2015 O O . ARG A 1 255 ? -16.417 0.564 -17.467 1.00 69.31 255 ARG A O 1
ATOM 2022 N N . GLN A 1 256 ? -17.131 1.782 -15.718 1.00 65.38 256 GLN A N 1
ATOM 2023 C CA . GLN A 1 256 ? -15.921 2.608 -15.683 1.00 65.38 256 GLN A CA 1
ATOM 2024 C C . GLN A 1 256 ? -14.679 1.796 -15.328 1.00 65.38 256 GLN A C 1
ATOM 2026 O O . GLN A 1 256 ? -13.643 1.997 -15.953 1.00 65.38 256 GLN A O 1
ATOM 2031 N N . THR A 1 257 ? -14.768 0.862 -14.373 1.00 69.38 257 THR A N 1
ATOM 2032 C CA . THR A 1 257 ? -13.638 -0.025 -14.070 1.00 69.38 257 THR A CA 1
ATOM 2033 C C . THR A 1 257 ? -13.217 -0.807 -15.316 1.00 69.38 257 THR A C 1
ATOM 2035 O O . THR A 1 257 ? -12.032 -0.817 -15.633 1.00 69.38 257 THR A O 1
ATOM 2038 N N . PHE A 1 258 ? -14.165 -1.372 -16.074 1.00 70.75 258 PHE A N 1
ATOM 2039 C CA . PHE A 1 258 ? -13.864 -2.052 -17.339 1.00 70.75 258 PHE A CA 1
ATOM 2040 C C . PHE A 1 258 ? -13.219 -1.129 -18.379 1.00 70.75 258 PHE A C 1
ATOM 2042 O O . PHE A 1 258 ? -12.201 -1.508 -18.956 1.00 70.75 258 PHE A O 1
ATOM 2049 N N . ASP A 1 259 ? -13.767 0.068 -18.597 1.00 69.00 259 ASP A N 1
ATOM 2050 C CA . ASP A 1 259 ? -13.237 1.026 -19.576 1.00 69.00 259 ASP A CA 1
ATOM 2051 C C . ASP A 1 259 ? -11.800 1.455 -19.211 1.00 69.00 259 ASP A C 1
ATOM 2053 O O . ASP A 1 259 ? -10.909 1.473 -20.061 1.00 69.00 259 ASP A O 1
ATOM 2057 N N . MET A 1 260 ? -11.538 1.720 -17.926 1.00 69.81 260 MET A N 1
ATOM 2058 C CA . MET A 1 260 ? -10.205 2.073 -17.422 1.00 69.81 260 MET A CA 1
ATOM 2059 C C . MET A 1 260 ? -9.217 0.908 -17.559 1.00 69.81 260 MET A C 1
ATOM 2061 O O . MET A 1 260 ? -8.095 1.099 -18.029 1.00 69.81 260 MET A O 1
ATOM 2065 N N . THR A 1 261 ? -9.623 -0.313 -17.197 1.00 71.88 261 THR A N 1
ATOM 2066 C CA . THR A 1 261 ? -8.778 -1.504 -17.361 1.00 71.88 261 THR A CA 1
ATOM 2067 C C . THR A 1 261 ? -8.473 -1.775 -18.836 1.00 71.88 261 THR A C 1
ATOM 2069 O O . THR A 1 261 ? -7.332 -2.097 -19.160 1.00 71.88 261 THR A O 1
ATOM 2072 N N . ALA A 1 262 ? -9.440 -1.606 -19.741 1.00 67.50 262 ALA A N 1
ATOM 2073 C CA . ALA A 1 262 ? -9.233 -1.799 -21.175 1.00 67.50 262 ALA A CA 1
ATOM 2074 C C . ALA A 1 262 ? -8.195 -0.819 -21.749 1.00 67.50 262 ALA A C 1
ATOM 2076 O O . ALA A 1 262 ? -7.299 -1.234 -22.486 1.00 67.50 262 ALA A O 1
ATOM 2077 N N . GLU A 1 263 ? -8.264 0.457 -21.361 1.00 69.38 263 GLU A N 1
ATOM 2078 C CA . GLU A 1 263 ? -7.270 1.471 -21.737 1.00 69.38 263 GLU A CA 1
ATOM 2079 C C . GLU A 1 263 ? -5.875 1.138 -21.176 1.00 69.38 263 GLU A C 1
ATOM 2081 O O . GLU A 1 263 ? -4.879 1.264 -21.891 1.00 69.38 263 GLU A O 1
ATOM 2086 N N . LEU A 1 264 ? -5.783 0.639 -19.935 1.00 74.56 264 LEU A N 1
ATOM 2087 C CA . LEU A 1 264 ? -4.501 0.217 -19.355 1.00 74.56 264 LEU A CA 1
ATOM 2088 C C . LEU A 1 264 ? -3.886 -0.972 -20.100 1.00 74.56 264 LEU A C 1
ATOM 2090 O O . LEU A 1 264 ? -2.685 -0.983 -20.355 1.00 74.56 264 LEU A O 1
ATOM 2094 N N . VAL A 1 265 ? -4.704 -1.967 -20.453 1.00 73.31 265 VAL A N 1
ATOM 2095 C CA . VAL A 1 265 ? -4.263 -3.150 -21.208 1.00 73.31 265 VAL A CA 1
ATOM 2096 C C . VAL A 1 265 ? -3.799 -2.755 -22.607 1.00 73.31 265 VAL A C 1
ATOM 2098 O O . VAL A 1 265 ? -2.777 -3.253 -23.078 1.00 73.31 265 VAL A O 1
ATOM 2101 N N . HIS A 1 266 ? -4.517 -1.842 -23.267 1.00 65.12 266 HIS A N 1
ATOM 2102 C CA . HIS A 1 266 ? -4.088 -1.294 -24.550 1.00 65.12 266 HIS A CA 1
ATOM 2103 C C . HIS A 1 266 ? -2.723 -0.609 -24.421 1.00 65.12 266 HIS A C 1
ATOM 2105 O O . HIS A 1 266 ? -1.807 -0.925 -25.178 1.00 65.12 266 HIS A O 1
ATOM 2111 N N . PHE A 1 267 ? -2.562 0.270 -23.428 1.00 70.25 267 PHE A N 1
ATOM 2112 C CA . PHE A 1 267 ? -1.295 0.944 -23.160 1.00 70.25 267 PHE A CA 1
ATOM 2113 C C . PHE A 1 267 ? -0.147 -0.033 -22.866 1.00 70.25 267 PHE A C 1
ATOM 2115 O O . PHE A 1 267 ? 0.923 0.104 -23.452 1.00 70.25 267 PHE A O 1
ATOM 2122 N N . ASP A 1 268 ? -0.357 -1.042 -22.012 1.00 74.19 268 ASP A N 1
ATOM 2123 C CA . ASP A 1 268 ? 0.677 -2.038 -21.691 1.00 74.19 268 ASP A CA 1
AT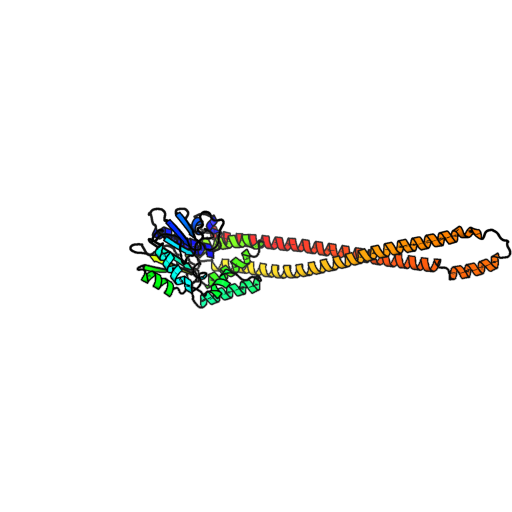OM 2124 C C . ASP A 1 268 ? 1.121 -2.825 -22.932 1.00 74.19 268 ASP A C 1
ATOM 2126 O O . ASP A 1 268 ? 2.312 -3.094 -23.109 1.00 74.19 268 ASP A O 1
ATOM 2130 N N . ARG A 1 269 ? 0.188 -3.144 -23.840 1.00 66.94 269 ARG A N 1
ATOM 2131 C CA . ARG A 1 269 ? 0.505 -3.828 -25.099 1.00 66.94 269 ARG A CA 1
ATOM 2132 C C . ARG A 1 269 ? 1.378 -2.965 -26.010 1.00 66.94 269 ARG A C 1
ATOM 2134 O O . ARG A 1 269 ? 2.397 -3.453 -26.499 1.00 66.94 269 ARG A O 1
ATOM 2141 N N . GLU A 1 270 ? 1.000 -1.703 -26.216 1.00 64.75 270 GLU A N 1
ATOM 2142 C CA . GLU A 1 270 ? 1.777 -0.758 -27.033 1.00 64.75 270 GLU A CA 1
ATOM 2143 C C . GLU A 1 270 ? 3.155 -0.495 -26.415 1.00 64.75 270 GLU A C 1
ATOM 2145 O O . GLU A 1 270 ? 4.169 -0.521 -27.113 1.00 64.75 270 GLU A O 1
ATOM 2150 N N . ARG A 1 271 ? 3.219 -0.345 -25.087 1.00 69.12 271 ARG A N 1
ATOM 2151 C CA . ARG A 1 271 ? 4.470 -0.195 -24.339 1.00 69.12 271 ARG A CA 1
ATOM 2152 C C . ARG A 1 271 ? 5.381 -1.406 -24.495 1.00 69.12 271 ARG A C 1
ATOM 2154 O O . ARG A 1 271 ? 6.562 -1.240 -24.782 1.00 69.12 271 ARG A O 1
ATOM 2161 N N . THR A 1 272 ? 4.855 -2.616 -24.314 1.00 68.88 272 THR A N 1
ATOM 2162 C CA . THR A 1 272 ? 5.636 -3.856 -24.450 1.00 68.88 272 THR A CA 1
ATOM 2163 C C . THR A 1 272 ? 6.231 -3.972 -25.850 1.00 68.88 272 THR A C 1
ATOM 2165 O O . THR A 1 272 ? 7.417 -4.268 -26.005 1.00 68.88 272 THR A O 1
ATOM 2168 N N . TRP A 1 273 ? 5.421 -3.687 -26.873 1.00 63.75 273 TRP A N 1
ATOM 2169 C CA . TRP A 1 273 ? 5.885 -3.647 -28.254 1.00 63.75 273 TRP A CA 1
ATOM 2170 C C . TRP A 1 273 ? 6.973 -2.583 -28.457 1.00 63.75 273 TRP A C 1
ATOM 2172 O O . TRP A 1 273 ? 8.035 -2.893 -28.999 1.00 63.75 273 TRP A O 1
ATOM 2182 N N . TRP A 1 274 ? 6.761 -1.361 -27.959 1.00 62.66 274 TRP A N 1
ATOM 2183 C CA . TRP A 1 274 ? 7.720 -0.265 -28.084 1.00 62.66 274 TRP A CA 1
ATOM 2184 C C . TRP A 1 274 ? 9.057 -0.567 -27.406 1.00 62.66 274 TRP A C 1
ATOM 2186 O O . TRP A 1 274 ? 10.100 -0.390 -28.028 1.00 62.66 274 TRP A O 1
ATOM 2196 N N . LEU A 1 275 ? 9.055 -1.080 -26.173 1.00 67.12 275 LEU A N 1
ATOM 2197 C CA . LEU A 1 275 ? 10.284 -1.439 -25.458 1.00 67.12 275 LEU A CA 1
ATOM 2198 C C . LEU A 1 275 ? 11.088 -2.513 -26.204 1.00 67.12 275 LEU A C 1
ATOM 2200 O O . LEU A 1 275 ? 12.316 -2.429 -26.254 1.00 67.12 275 LEU A O 1
ATOM 2204 N N . SER A 1 276 ? 10.408 -3.482 -26.829 1.00 58.69 276 SER A N 1
ATOM 2205 C CA . SER A 1 276 ? 11.054 -4.489 -27.677 1.00 58.69 276 SER A CA 1
ATOM 2206 C C . SER A 1 276 ? 11.720 -3.855 -28.900 1.00 58.69 276 SER A C 1
ATOM 2208 O O . SER A 1 276 ? 12.892 -4.120 -29.170 1.00 58.69 276 SER A O 1
ATOM 2210 N N . VAL A 1 277 ? 10.992 -3.001 -29.627 1.00 57.00 277 VAL A N 1
ATOM 2211 C CA . VAL A 1 277 ? 11.506 -2.319 -30.826 1.00 57.00 277 VAL A CA 1
ATOM 2212 C C . VAL A 1 277 ? 12.644 -1.364 -30.468 1.00 57.00 277 VAL A C 1
ATOM 2214 O O . VAL A 1 277 ? 13.665 -1.351 -31.151 1.00 57.00 277 VAL A O 1
ATOM 2217 N N . ARG A 1 278 ? 12.519 -0.607 -29.373 1.00 58.31 278 ARG A N 1
ATOM 2218 C CA . ARG A 1 278 ? 13.558 0.306 -28.884 1.00 58.31 278 ARG A CA 1
ATOM 2219 C C . ARG A 1 278 ? 14.844 -0.444 -28.557 1.00 58.31 278 ARG A C 1
ATOM 2221 O O . ARG A 1 278 ? 15.897 -0.053 -29.042 1.00 58.31 278 ARG A O 1
ATOM 2228 N N . GLY A 1 279 ? 14.761 -1.548 -27.812 1.00 58.00 279 GLY A N 1
ATOM 2229 C CA . GLY A 1 279 ? 15.939 -2.358 -27.485 1.00 58.00 279 GLY A CA 1
ATOM 2230 C C . GLY A 1 279 ? 16.606 -2.978 -28.720 1.00 58.00 279 GLY A C 1
ATOM 2231 O O . GLY A 1 279 ? 17.825 -3.138 -28.766 1.00 58.00 279 GLY A O 1
ATOM 2232 N N . GLU A 1 280 ? 15.838 -3.317 -29.758 1.00 61.00 280 GLU A N 1
ATOM 2233 C CA . GLU A 1 280 ? 16.399 -3.728 -31.048 1.00 61.00 280 GLU A CA 1
ATOM 2234 C C . GLU A 1 280 ? 17.093 -2.569 -31.773 1.00 61.00 280 GLU A C 1
ATOM 2236 O O . GLU A 1 280 ? 18.244 -2.722 -32.182 1.00 61.00 280 GLU A O 1
ATOM 2241 N N . LEU A 1 281 ? 16.451 -1.401 -31.857 1.00 56.84 281 LEU A N 1
ATOM 2242 C CA . LEU A 1 281 ? 17.027 -0.200 -32.466 1.00 56.84 281 LEU A CA 1
ATOM 2243 C C . LEU A 1 281 ? 18.309 0.247 -31.759 1.00 56.84 281 LEU A C 1
ATOM 2245 O O . LEU A 1 281 ? 19.296 0.525 -32.432 1.00 56.84 281 LEU A O 1
ATOM 2249 N N . GLU A 1 282 ? 18.339 0.257 -30.427 1.00 63.19 282 GLU A N 1
ATOM 2250 C CA . GLU A 1 282 ? 19.529 0.588 -29.635 1.00 63.19 282 GLU A CA 1
ATOM 2251 C C . GLU A 1 282 ? 20.695 -0.362 -29.939 1.00 63.19 282 GLU A C 1
ATOM 2253 O O . GLU A 1 282 ? 21.823 0.091 -30.139 1.00 63.19 282 GLU A O 1
ATOM 2258 N N . ARG A 1 283 ? 20.432 -1.673 -30.055 1.00 68.00 283 ARG A N 1
ATOM 2259 C CA . ARG A 1 283 ? 21.455 -2.661 -30.449 1.00 68.00 283 ARG A CA 1
ATOM 2260 C C . ARG A 1 283 ? 21.966 -2.425 -31.867 1.00 68.00 283 ARG A C 1
ATOM 2262 O O . ARG A 1 283 ? 23.171 -2.506 -32.101 1.00 68.00 283 ARG A O 1
ATOM 2269 N N . VAL A 1 284 ? 21.073 -2.121 -32.807 1.00 62.00 284 VAL A N 1
ATOM 2270 C CA . VAL A 1 284 ? 21.447 -1.812 -34.193 1.00 62.00 284 VAL A CA 1
ATOM 2271 C C . VAL A 1 284 ? 22.283 -0.528 -34.249 1.00 62.00 284 VAL A C 1
ATOM 2273 O O . VAL A 1 284 ? 23.343 -0.525 -34.871 1.00 62.00 284 VAL A O 1
ATOM 2276 N N . ILE A 1 285 ? 21.867 0.532 -33.550 1.00 61.94 285 ILE A N 1
ATOM 2277 C CA . ILE A 1 285 ? 22.607 1.798 -33.422 1.00 61.94 285 ILE A CA 1
ATOM 2278 C C . ILE A 1 285 ? 23.998 1.553 -32.828 1.00 61.94 285 ILE A C 1
ATOM 2280 O O . ILE A 1 285 ? 24.982 2.047 -33.375 1.00 61.94 285 ILE A O 1
ATOM 2284 N N . ALA A 1 286 ? 24.103 0.770 -31.750 1.00 66.38 286 ALA A N 1
ATOM 2285 C CA . ALA A 1 286 ? 25.384 0.422 -31.138 1.00 66.38 286 ALA A CA 1
ATOM 2286 C C . ALA A 1 286 ? 26.303 -0.318 -32.125 1.00 66.38 286 ALA A C 1
ATOM 2288 O O . ALA A 1 286 ? 27.463 0.059 -32.276 1.00 66.38 286 ALA A O 1
ATOM 2289 N N . SER A 1 287 ? 25.770 -1.292 -32.872 1.00 67.06 287 SER A N 1
ATOM 2290 C CA . SER A 1 287 ? 26.537 -2.007 -33.898 1.00 67.06 287 SER A CA 1
ATOM 2291 C C . SER A 1 287 ? 27.027 -1.082 -35.017 1.00 67.06 287 SER A C 1
ATOM 2293 O O . SER A 1 287 ? 28.185 -1.172 -35.421 1.00 67.06 287 SER A O 1
ATOM 2295 N N . TYR A 1 288 ? 26.193 -0.153 -35.499 1.00 59.31 288 TYR A N 1
ATOM 2296 C CA . TYR A 1 288 ? 26.618 0.827 -36.504 1.00 59.31 288 TYR A CA 1
ATOM 2297 C C . TYR A 1 288 ? 27.645 1.829 -35.958 1.00 59.31 288 TYR A C 1
ATOM 2299 O O . TYR A 1 288 ? 28.531 2.239 -36.707 1.00 59.31 288 TYR A O 1
ATOM 2307 N N . LYS A 1 289 ? 27.582 2.193 -34.669 1.00 69.19 289 LYS A N 1
ATOM 2308 C CA . LYS A 1 289 ? 28.622 3.002 -34.009 1.00 69.19 289 LYS A CA 1
ATOM 2309 C C . LYS A 1 289 ? 29.957 2.257 -33.972 1.00 69.19 289 LYS A C 1
ATOM 2311 O O . LYS A 1 289 ? 30.957 2.807 -34.420 1.00 69.19 289 LYS A O 1
ATOM 2316 N N . GLU A 1 290 ? 29.963 0.990 -33.558 1.00 72.38 290 GLU A N 1
ATOM 2317 C CA . GLU A 1 290 ? 31.171 0.149 -33.561 1.00 72.38 290 GLU A CA 1
ATOM 2318 C C . GLU A 1 290 ? 31.762 -0.028 -34.968 1.00 72.38 290 GLU A C 1
ATOM 2320 O O . GLU A 1 290 ? 32.976 0.085 -35.157 1.00 72.38 290 GLU A O 1
ATOM 2325 N N . GLN A 1 291 ? 30.914 -0.265 -35.975 1.00 67.06 291 GLN A N 1
ATOM 2326 C CA . GLN A 1 291 ? 31.341 -0.339 -37.374 1.00 67.06 291 GLN A CA 1
ATOM 2327 C C . GLN A 1 291 ? 31.913 0.999 -37.855 1.00 67.06 291 GLN A C 1
ATOM 2329 O O . GLN A 1 291 ? 32.964 1.020 -38.490 1.00 67.06 291 GLN A O 1
ATOM 2334 N N . GLY A 1 292 ? 31.265 2.119 -37.522 1.00 61.19 292 GLY A N 1
ATOM 2335 C CA . GLY A 1 292 ? 31.752 3.463 -37.826 1.00 61.19 292 GLY A CA 1
ATOM 2336 C C . GLY A 1 292 ? 33.123 3.744 -37.208 1.00 61.19 292 GLY A C 1
ATOM 2337 O O . GLY A 1 292 ? 34.011 4.235 -37.903 1.00 61.19 292 GLY A O 1
ATOM 2338 N N . ASP A 1 293 ? 33.334 3.360 -35.949 1.00 70.50 293 ASP A N 1
ATOM 2339 C CA . ASP A 1 293 ? 34.626 3.480 -35.264 1.00 70.50 293 ASP A CA 1
ATOM 2340 C C . ASP A 1 293 ? 35.706 2.615 -35.929 1.00 70.50 293 ASP A C 1
ATOM 2342 O O . ASP A 1 293 ? 36.852 3.048 -36.086 1.00 70.50 293 ASP A O 1
ATOM 2346 N N . ALA A 1 294 ? 35.355 1.397 -36.355 1.00 69.50 294 ALA A N 1
ATOM 2347 C CA . ALA A 1 294 ? 36.257 0.520 -37.095 1.00 69.50 294 ALA A CA 1
ATOM 2348 C C . ALA A 1 294 ? 36.640 1.119 -38.459 1.00 69.50 294 ALA A C 1
ATOM 2350 O O . ALA A 1 294 ? 37.825 1.153 -38.803 1.00 69.50 294 ALA A O 1
ATOM 2351 N N . TRP A 1 295 ? 35.669 1.657 -39.205 1.00 66.06 295 TRP A N 1
ATOM 2352 C CA . TRP A 1 295 ? 35.912 2.338 -40.478 1.00 66.06 295 TRP A CA 1
ATOM 2353 C C . TRP A 1 295 ? 36.726 3.614 -40.309 1.00 66.06 295 TRP A C 1
ATOM 2355 O O . TRP A 1 295 ? 37.628 3.863 -41.105 1.00 66.06 295 TRP A O 1
ATOM 2365 N N . GLN A 1 296 ? 36.481 4.393 -39.256 1.00 67.56 296 GLN A N 1
ATOM 2366 C CA . GLN A 1 296 ? 37.268 5.582 -38.948 1.00 67.56 296 GLN A CA 1
ATOM 2367 C C . GLN A 1 296 ? 38.729 5.223 -38.658 1.00 67.56 296 GLN A C 1
ATOM 2369 O O . GLN A 1 296 ? 39.628 5.815 -39.255 1.00 67.56 296 GLN A O 1
ATOM 2374 N N . LYS A 1 297 ? 38.980 4.208 -37.822 1.00 74.00 297 LYS A N 1
ATOM 2375 C CA . LYS A 1 297 ? 40.340 3.697 -37.573 1.00 74.00 297 LYS A CA 1
ATOM 2376 C C . LYS A 1 297 ? 40.995 3.183 -38.856 1.00 74.00 297 LYS A C 1
ATOM 2378 O O . LYS A 1 297 ? 42.172 3.445 -39.091 1.00 74.00 297 LYS A O 1
ATOM 2383 N N . GLY A 1 298 ? 40.241 2.491 -39.712 1.00 67.81 298 GLY A N 1
ATOM 2384 C CA . GLY A 1 298 ? 40.708 2.044 -41.027 1.00 67.81 298 GLY A CA 1
ATOM 2385 C C . GLY A 1 298 ? 41.051 3.202 -41.972 1.00 67.81 298 GLY A C 1
ATOM 2386 O O . GLY A 1 298 ? 42.081 3.163 -42.648 1.00 67.81 298 GLY A O 1
ATOM 2387 N N . ALA A 1 299 ? 40.240 4.261 -41.993 1.00 62.75 299 ALA A N 1
ATOM 2388 C CA . ALA A 1 299 ? 40.474 5.474 -42.774 1.00 62.75 299 ALA A CA 1
ATOM 2389 C C . ALA A 1 299 ? 41.702 6.254 -42.268 1.00 62.75 299 ALA A C 1
ATOM 2391 O O . ALA A 1 299 ? 42.520 6.715 -43.062 1.00 62.75 299 ALA A O 1
ATOM 2392 N N . GLU A 1 300 ? 41.883 6.359 -40.949 1.00 71.38 300 GLU A N 1
ATOM 2393 C CA . GLU A 1 300 ? 43.073 6.959 -40.334 1.00 71.38 300 GLU A CA 1
ATOM 2394 C C . GLU A 1 300 ? 44.336 6.145 -40.644 1.00 71.38 300 GLU A C 1
ATOM 2396 O O . GLU A 1 300 ? 45.344 6.713 -41.068 1.00 71.38 300 GLU A O 1
ATOM 2401 N N . HIS A 1 301 ? 44.263 4.814 -40.539 1.00 70.25 301 HIS A N 1
ATOM 2402 C CA . HIS A 1 301 ? 45.367 3.923 -40.888 1.00 70.25 301 HIS A CA 1
ATOM 2403 C C . HIS A 1 301 ? 45.735 4.017 -42.375 1.00 70.25 301 HIS A C 1
ATOM 2405 O O . HIS A 1 301 ? 46.905 4.170 -42.717 1.00 70.25 301 HIS A O 1
ATOM 2411 N N . THR A 1 302 ? 44.754 3.976 -43.280 1.00 64.81 302 THR A N 1
ATOM 2412 C CA . THR A 1 302 ? 45.000 4.116 -44.728 1.00 64.81 302 THR A CA 1
ATOM 2413 C C . THR A 1 302 ? 45.510 5.508 -45.096 1.00 64.81 302 THR A C 1
ATOM 2415 O O . THR A 1 302 ? 46.358 5.622 -45.978 1.00 64.81 302 THR A O 1
ATOM 2418 N N . LYS A 1 303 ? 45.086 6.566 -44.393 1.00 68.81 303 LYS A N 1
ATOM 2419 C CA . LYS A 1 303 ? 45.656 7.917 -44.517 1.00 68.81 303 LYS A CA 1
ATOM 2420 C C . LYS A 1 303 ? 47.126 7.959 -44.092 1.00 68.81 303 LYS A C 1
ATOM 2422 O O . LYS A 1 303 ? 47.927 8.580 -44.786 1.00 68.81 303 LYS A O 1
ATOM 2427 N N . GLU A 1 304 ? 47.488 7.297 -42.995 1.00 69.56 304 GLU A N 1
ATOM 2428 C CA . GLU A 1 304 ? 48.879 7.188 -42.542 1.00 69.56 304 GLU A CA 1
ATOM 2429 C C . GLU A 1 304 ? 49.741 6.392 -43.537 1.00 69.56 304 GLU A C 1
ATOM 2431 O O . GLU A 1 304 ? 50.841 6.822 -43.887 1.00 69.56 304 GLU A O 1
ATOM 2436 N N . GLN A 1 305 ? 49.229 5.266 -44.048 1.00 65.62 305 GLN A N 1
ATOM 2437 C CA . GLN A 1 305 ? 49.903 4.473 -45.083 1.00 65.62 305 GLN A CA 1
ATOM 2438 C C . GLN A 1 305 ? 50.078 5.265 -46.381 1.00 65.62 305 GLN A C 1
ATOM 2440 O O . GLN A 1 305 ? 51.152 5.233 -46.974 1.00 65.62 305 GLN A O 1
ATOM 2445 N N . LEU A 1 306 ? 49.057 6.023 -46.795 1.00 65.75 306 LEU A N 1
ATOM 2446 C CA . LEU A 1 306 ? 49.128 6.888 -47.968 1.00 65.75 306 LEU A CA 1
ATOM 2447 C C . LEU A 1 306 ? 50.199 7.971 -47.795 1.00 65.75 306 LEU A C 1
ATOM 2449 O O . LEU A 1 306 ? 50.993 8.168 -48.708 1.00 65.75 306 LEU A O 1
ATOM 2453 N N . ALA A 1 307 ? 50.272 8.619 -46.628 1.00 68.19 307 ALA A N 1
ATOM 2454 C CA . ALA A 1 307 ? 51.303 9.614 -46.334 1.00 68.19 307 ALA A CA 1
ATOM 2455 C C . ALA A 1 307 ? 52.718 9.005 -46.383 1.00 68.19 307 ALA A C 1
ATOM 2457 O O . ALA A 1 307 ? 53.604 9.563 -47.024 1.00 68.19 307 ALA A O 1
ATOM 2458 N N . LYS A 1 308 ? 52.910 7.815 -45.794 1.00 68.50 308 LYS A N 1
ATOM 2459 C CA . LYS A 1 308 ? 54.178 7.064 -45.858 1.00 68.50 308 LYS A CA 1
ATOM 2460 C C . LYS A 1 308 ? 54.538 6.647 -47.288 1.00 68.50 308 LYS A C 1
ATOM 2462 O O . LYS A 1 308 ? 55.704 6.707 -47.671 1.00 68.50 308 LYS A O 1
ATOM 2467 N N . ALA A 1 309 ? 53.560 6.215 -48.083 1.00 57.66 309 ALA A N 1
ATOM 2468 C CA . ALA A 1 309 ? 53.760 5.859 -49.485 1.00 57.66 309 ALA A CA 1
ATOM 2469 C C . ALA A 1 309 ? 54.114 7.089 -50.340 1.00 57.66 309 ALA A C 1
ATOM 2471 O O . ALA A 1 309 ? 55.004 7.000 -51.183 1.00 57.66 309 ALA A O 1
ATOM 2472 N N . GLN A 1 310 ? 53.478 8.240 -50.087 1.00 64.38 310 GLN A N 1
ATOM 2473 C CA . GLN A 1 310 ? 53.801 9.522 -50.726 1.00 64.38 310 GLN A CA 1
ATOM 2474 C C . GLN A 1 310 ? 55.212 9.991 -50.375 1.00 64.38 310 GLN A C 1
ATOM 2476 O O . GLN A 1 310 ? 55.972 10.307 -51.281 1.00 64.38 310 GLN A O 1
ATOM 2481 N N . GLU A 1 311 ? 55.600 9.954 -49.101 1.00 66.56 311 GLU A N 1
ATOM 2482 C CA . GLU A 1 311 ? 56.949 10.325 -48.656 1.00 66.56 311 GLU A CA 1
ATOM 2483 C C . GLU A 1 311 ? 58.024 9.432 -49.298 1.00 66.56 311 GLU A C 1
ATOM 2485 O O . GLU A 1 311 ? 59.029 9.924 -49.811 1.00 66.56 311 GLU A O 1
ATOM 2490 N N . ARG A 1 312 ? 57.797 8.109 -49.349 1.00 63.38 312 ARG A N 1
ATOM 2491 C CA . ARG A 1 312 ? 58.690 7.164 -50.048 1.00 63.38 312 ARG A CA 1
ATOM 2492 C C . ARG A 1 312 ? 58.790 7.469 -51.538 1.00 63.38 312 ARG A C 1
ATOM 2494 O O . ARG A 1 312 ? 59.894 7.440 -52.085 1.00 63.38 312 ARG A O 1
ATOM 2501 N N . TYR A 1 313 ? 57.655 7.740 -52.183 1.00 62.06 313 TYR A N 1
ATOM 2502 C CA . TYR A 1 313 ? 57.605 8.124 -53.590 1.00 62.06 313 TYR A CA 1
ATOM 2503 C C . TYR A 1 313 ? 58.392 9.418 -53.828 1.00 62.06 313 TYR A C 1
ATOM 2505 O O . TYR A 1 313 ? 59.282 9.425 -54.670 1.00 62.06 313 TYR A O 1
ATOM 2513 N N . GLU A 1 314 ? 58.143 10.474 -53.052 1.00 67.38 314 GLU A N 1
ATOM 2514 C CA . GLU A 1 314 ? 58.817 11.773 -53.164 1.00 67.38 314 GLU A CA 1
ATOM 2515 C C . GLU A 1 314 ? 60.323 11.671 -52.907 1.00 67.38 314 GLU A C 1
ATOM 2517 O O . GLU A 1 314 ? 61.109 12.227 -53.670 1.00 67.38 314 GLU A O 1
ATOM 2522 N N . HIS A 1 315 ? 60.747 10.908 -51.895 1.00 61.41 315 HIS A N 1
ATOM 2523 C CA . HIS A 1 315 ? 62.160 10.683 -51.591 1.00 61.41 315 HIS A CA 1
ATOM 2524 C C . HIS A 1 315 ? 62.888 9.954 -52.733 1.00 61.41 315 HIS A C 1
ATOM 2526 O O . HIS A 1 315 ? 63.975 10.362 -53.146 1.00 61.41 315 HIS A O 1
ATOM 2532 N N . ILE A 1 316 ? 62.294 8.888 -53.283 1.00 56.72 316 ILE A N 1
ATOM 2533 C CA . ILE A 1 316 ? 62.881 8.138 -54.407 1.00 56.72 316 ILE A CA 1
ATOM 2534 C C . ILE A 1 316 ? 62.834 8.959 -55.699 1.00 56.72 316 ILE A C 1
ATOM 2536 O O . ILE A 1 316 ? 63.796 8.948 -56.464 1.00 56.72 316 ILE A O 1
ATOM 2540 N N . PHE A 1 317 ? 61.761 9.712 -55.927 1.00 53.94 317 PHE A N 1
ATOM 2541 C CA . PHE A 1 317 ? 61.620 10.618 -57.061 1.00 53.94 317 PHE A CA 1
ATOM 2542 C C . PHE A 1 317 ? 62.645 11.763 -57.006 1.00 53.94 317 PHE A C 1
ATOM 2544 O O . PHE A 1 317 ? 63.285 12.062 -58.012 1.00 53.94 317 PHE A O 1
ATOM 2551 N N . ALA A 1 318 ? 62.893 12.343 -55.830 1.00 56.78 318 ALA A N 1
ATOM 2552 C CA . ALA A 1 318 ? 63.935 13.346 -55.615 1.00 56.78 318 ALA A CA 1
ATOM 2553 C C . ALA A 1 318 ? 65.351 12.761 -55.771 1.00 56.78 318 ALA A C 1
ATOM 2555 O O . ALA A 1 318 ? 66.222 13.408 -56.352 1.00 56.78 318 ALA A O 1
ATOM 2556 N N . ALA A 1 319 ? 65.597 11.524 -55.323 1.00 52.47 319 ALA A N 1
ATOM 2557 C CA . ALA A 1 319 ? 66.857 10.813 -55.566 1.00 52.47 319 ALA A CA 1
ATOM 2558 C C . ALA A 1 319 ? 67.071 10.515 -57.065 1.00 52.47 319 ALA A C 1
ATOM 2560 O O . ALA A 1 319 ? 68.177 10.658 -57.583 1.00 52.47 319 ALA A O 1
ATOM 2561 N N . TYR A 1 320 ? 65.999 10.168 -57.784 1.00 49.59 320 TYR A N 1
ATOM 2562 C CA . TYR A 1 320 ? 66.005 10.001 -59.237 1.00 49.59 320 TYR A CA 1
ATOM 2563 C C . TYR A 1 320 ? 66.312 11.324 -59.957 1.00 49.59 320 TYR A C 1
ATOM 2565 O O . TYR A 1 320 ? 67.188 11.357 -60.820 1.00 49.59 320 TYR A O 1
ATOM 2573 N N . GLN A 1 321 ? 65.674 12.431 -59.563 1.00 50.50 321 GLN A N 1
ATOM 2574 C CA . GLN A 1 321 ? 65.929 13.763 -60.131 1.00 50.50 321 GLN A CA 1
ATOM 2575 C C . GLN A 1 321 ? 67.331 14.305 -59.806 1.00 50.50 321 GLN A C 1
ATOM 2577 O O . GLN A 1 321 ? 67.966 14.907 -60.668 1.00 50.50 321 GLN A O 1
ATOM 2582 N N . SER A 1 322 ? 67.837 14.065 -58.593 1.00 47.19 322 SER A N 1
ATOM 2583 C CA . SER A 1 322 ? 69.167 14.507 -58.143 1.00 47.19 322 SER A CA 1
ATOM 2584 C C . SER A 1 322 ? 70.318 13.613 -58.621 1.00 47.19 322 SER A C 1
ATOM 2586 O O . SER A 1 322 ? 71.484 13.973 -58.458 1.00 47.19 322 SER A O 1
ATOM 2588 N N . SER A 1 323 ? 70.026 12.504 -59.315 1.00 49.38 323 SER A N 1
ATOM 2589 C CA . SER A 1 323 ? 71.025 11.678 -60.018 1.00 49.38 323 SER A CA 1
ATOM 2590 C C . SER A 1 323 ? 71.678 12.366 -61.240 1.00 49.38 323 SER A C 1
ATOM 2592 O O . SER A 1 323 ? 72.394 11.747 -62.028 1.00 49.38 323 SER A O 1
ATOM 2594 N N . GLU A 1 324 ? 71.565 13.694 -61.326 1.00 45.22 324 GLU A N 1
ATOM 2595 C CA . GLU A 1 324 ? 72.352 14.608 -62.161 1.00 45.22 324 GLU A CA 1
ATOM 2596 C C . GLU A 1 324 ? 73.884 14.468 -62.035 1.00 45.22 324 GLU A C 1
ATOM 2598 O O . GLU A 1 324 ? 74.614 15.033 -62.849 1.00 45.22 324 GLU A O 1
ATOM 2603 N N . ASN A 1 325 ? 74.404 13.656 -61.108 1.00 47.69 325 ASN A N 1
ATOM 2604 C CA . ASN A 1 325 ? 75.820 13.264 -61.082 1.00 47.69 325 ASN A CA 1
ATOM 2605 C C . ASN A 1 325 ? 76.245 12.295 -62.210 1.00 47.69 325 ASN A C 1
ATOM 2607 O O . ASN A 1 325 ? 77.407 11.901 -62.268 1.00 47.69 325 ASN A O 1
ATOM 2611 N N . GLY A 1 326 ? 75.361 11.969 -63.158 1.00 43.16 326 GLY A N 1
ATOM 2612 C CA . GLY A 1 326 ? 75.723 11.349 -64.440 1.00 43.16 326 GLY A CA 1
ATOM 2613 C C . GLY A 1 326 ? 76.041 12.334 -65.579 1.00 43.16 326 GLY A C 1
ATOM 2614 O O . GLY A 1 326 ? 76.441 11.901 -66.657 1.00 43.16 326 GLY A O 1
ATOM 2615 N N . ARG A 1 327 ? 75.896 13.658 -65.387 1.00 46.59 327 ARG A N 1
ATOM 2616 C CA . ARG A 1 327 ? 76.084 14.680 -66.448 1.00 46.59 327 ARG A CA 1
ATOM 2617 C C . ARG A 1 327 ? 77.545 14.945 -66.875 1.00 46.59 327 ARG A C 1
ATOM 2619 O O . ARG A 1 327 ? 77.801 15.920 -67.579 1.00 46.59 327 ARG A O 1
ATOM 2626 N N . LYS A 1 328 ? 78.516 14.095 -66.515 1.00 51.06 328 LYS A N 1
ATOM 2627 C CA . LYS A 1 328 ? 79.919 14.216 -66.968 1.00 51.06 328 LYS A CA 1
ATOM 2628 C C . LYS A 1 328 ? 80.550 12.879 -67.382 1.00 51.06 328 LYS A C 1
ATOM 2630 O O . LYS A 1 328 ? 81.457 12.412 -66.707 1.00 51.06 328 LYS A O 1
ATOM 2635 N N . TRP A 1 329 ? 80.152 12.321 -68.529 1.00 30.56 329 TRP A N 1
ATOM 2636 C CA . TRP A 1 329 ? 81.083 11.692 -69.487 1.00 30.56 329 TRP A CA 1
ATOM 2637 C C . TRP A 1 329 ? 80.416 11.436 -70.854 1.00 30.56 329 TRP A C 1
ATOM 2639 O O . TRP A 1 329 ? 79.200 11.503 -70.978 1.00 30.56 329 TRP A O 1
ATOM 2649 N N . SER A 1 330 ? 81.232 11.276 -71.895 1.00 43.75 330 SER A N 1
ATOM 2650 C CA . SER A 1 330 ? 80.974 11.634 -73.299 1.00 43.75 330 SER A CA 1
ATOM 2651 C C . SER A 1 330 ? 79.999 10.751 -74.115 1.00 43.75 330 SER A C 1
ATOM 2653 O O . SER A 1 330 ? 79.641 9.631 -73.764 1.00 43.75 330 SER A O 1
ATOM 2655 N N . VAL A 1 331 ? 79.609 11.310 -75.270 1.00 47.81 331 VAL A N 1
ATOM 2656 C CA . VAL A 1 331 ? 78.508 10.997 -76.214 1.00 47.81 331 VAL A CA 1
ATOM 2657 C C . VAL A 1 331 ? 78.442 9.565 -76.802 1.00 47.81 331 VAL A C 1
ATOM 2659 O O . VAL A 1 331 ? 77.515 9.263 -77.543 1.00 47.81 331 VAL A O 1
ATOM 2662 N N . ALA A 1 332 ? 79.314 8.622 -76.438 1.00 44.34 332 ALA A N 1
ATOM 2663 C CA . ALA A 1 332 ? 79.281 7.256 -76.995 1.00 44.34 332 ALA A CA 1
ATOM 2664 C C . ALA A 1 332 ? 78.469 6.226 -76.175 1.00 44.34 332 ALA A C 1
ATOM 2666 O O . ALA A 1 332 ? 78.288 5.097 -76.619 1.00 44.34 332 ALA A O 1
ATOM 2667 N N . GLN A 1 333 ? 77.949 6.583 -74.995 1.00 47.91 333 GLN A N 1
ATOM 2668 C CA . GLN A 1 333 ? 77.165 5.668 -74.142 1.00 47.91 333 GLN A CA 1
ATOM 2669 C C . GLN A 1 333 ? 75.641 5.888 -74.202 1.00 47.91 333 GLN A C 1
ATOM 2671 O O . GLN A 1 333 ? 74.894 5.187 -73.523 1.00 47.91 333 GLN A O 1
ATOM 2676 N N . LEU A 1 334 ? 75.159 6.820 -75.031 1.00 46.16 334 LEU A N 1
ATOM 2677 C CA . LEU A 1 334 ? 73.748 7.231 -75.088 1.00 46.16 334 LEU A CA 1
ATOM 2678 C C . LEU A 1 334 ? 72.781 6.124 -75.553 1.00 46.16 334 LEU A C 1
ATOM 2680 O O . LEU A 1 334 ? 71.676 6.043 -75.026 1.00 46.16 334 LEU A O 1
ATOM 2684 N N . GLU A 1 335 ? 73.188 5.224 -76.451 1.00 48.66 335 GLU A N 1
ATOM 2685 C CA . GLU A 1 335 ? 72.317 4.137 -76.942 1.00 48.66 335 GLU A CA 1
ATOM 2686 C C . GLU A 1 335 ? 72.274 2.927 -75.988 1.00 48.66 335 GLU A C 1
ATOM 2688 O O . GLU A 1 335 ? 71.212 2.343 -75.762 1.00 48.66 335 GLU A O 1
ATOM 2693 N N . ALA A 1 336 ? 73.397 2.597 -75.339 1.00 49.34 336 ALA A N 1
ATOM 2694 C CA . ALA A 1 336 ? 73.444 1.567 -74.296 1.00 49.34 336 ALA A CA 1
ATOM 2695 C C . ALA A 1 336 ? 72.715 2.020 -73.016 1.00 49.34 336 ALA A C 1
ATOM 2697 O O . ALA A 1 336 ? 72.012 1.230 -72.385 1.00 49.34 336 ALA A O 1
ATOM 2698 N N . ALA A 1 337 ? 72.812 3.310 -72.676 1.00 45.84 337 ALA A N 1
ATOM 2699 C CA . ALA A 1 337 ? 72.077 3.916 -71.573 1.00 45.84 337 ALA A CA 1
ATOM 2700 C C . ALA A 1 337 ? 70.573 4.024 -71.862 1.00 45.84 337 ALA A C 1
ATOM 2702 O O . ALA A 1 337 ? 69.789 3.815 -70.948 1.00 45.84 337 ALA A O 1
ATOM 2703 N N . GLN A 1 338 ? 70.135 4.277 -73.103 1.00 49.38 338 GLN A N 1
ATOM 2704 C CA . GLN A 1 338 ? 68.704 4.293 -73.451 1.00 49.38 338 GLN A CA 1
ATOM 2705 C C . GLN A 1 338 ? 68.047 2.913 -73.333 1.00 49.38 338 GLN A C 1
ATOM 2707 O O . GLN A 1 338 ? 66.924 2.816 -72.838 1.00 49.38 338 GLN A O 1
ATOM 2712 N N . LYS A 1 339 ? 68.753 1.843 -73.719 1.00 50.50 339 LYS A N 1
ATOM 2713 C CA . LYS A 1 339 ? 68.260 0.469 -73.553 1.00 50.50 339 LYS A CA 1
ATOM 2714 C C . LYS A 1 339 ? 68.230 0.044 -72.078 1.00 50.50 339 LYS A C 1
ATOM 2716 O O . LYS A 1 339 ? 67.212 -0.466 -71.622 1.00 50.50 339 LYS A O 1
ATOM 2721 N N . ALA A 1 340 ? 69.273 0.368 -71.308 1.00 48.53 340 ALA A N 1
ATOM 2722 C CA . ALA A 1 340 ? 69.303 0.137 -69.860 1.00 48.53 340 ALA A CA 1
ATOM 2723 C C . ALA A 1 340 ? 68.292 1.010 -69.084 1.00 48.53 340 ALA A C 1
ATOM 2725 O O . ALA A 1 340 ? 67.774 0.580 -68.060 1.00 48.53 340 ALA A O 1
ATOM 2726 N N . LEU A 1 341 ? 67.959 2.212 -69.572 1.00 47.06 341 LEU A N 1
ATOM 2727 C CA . LEU A 1 341 ? 66.946 3.109 -68.996 1.00 47.06 341 LEU A CA 1
ATOM 2728 C C . LEU A 1 341 ? 65.513 2.644 -69.309 1.00 47.06 341 LEU A C 1
ATOM 2730 O O . LEU A 1 341 ? 64.624 2.833 -68.483 1.00 47.06 341 LEU A O 1
ATOM 2734 N N . ALA A 1 342 ? 65.281 2.017 -70.467 1.00 50.78 342 ALA A N 1
ATOM 2735 C CA . ALA A 1 342 ? 64.009 1.371 -70.799 1.00 50.78 342 ALA A CA 1
ATOM 2736 C C . ALA A 1 342 ? 63.793 0.082 -69.983 1.00 50.78 342 ALA A C 1
ATOM 2738 O O . ALA A 1 342 ? 62.701 -0.139 -69.465 1.00 50.78 342 ALA A O 1
ATOM 2739 N N . GLU A 1 343 ? 64.848 -0.714 -69.788 1.00 47.12 343 GLU A N 1
ATOM 2740 C CA . GLU A 1 343 ? 64.833 -1.899 -68.917 1.00 47.12 343 GLU A CA 1
ATOM 2741 C C . GLU A 1 343 ? 64.756 -1.521 -67.420 1.00 47.12 343 GLU A C 1
ATOM 2743 O O . GLU A 1 343 ? 64.089 -2.208 -66.650 1.00 47.12 343 GLU A O 1
ATOM 2748 N N . ALA A 1 344 ? 65.333 -0.385 -67.003 1.00 46.03 344 ALA A N 1
ATOM 2749 C CA . ALA A 1 344 ? 65.160 0.169 -65.657 1.00 46.03 344 ALA A CA 1
ATOM 2750 C C . ALA A 1 344 ? 63.765 0.781 -65.444 1.00 46.03 344 ALA A C 1
ATOM 2752 O O . ALA A 1 344 ? 63.192 0.610 -64.373 1.00 46.03 344 ALA A O 1
ATOM 2753 N N . ARG A 1 345 ? 63.157 1.442 -66.440 1.00 48.81 345 ARG A N 1
ATOM 2754 C CA . ARG A 1 345 ? 61.753 1.893 -66.350 1.00 48.81 345 ARG A CA 1
ATOM 2755 C C . ARG A 1 345 ? 60.804 0.718 -66.130 1.00 48.81 345 ARG A C 1
ATOM 2757 O O . ARG A 1 345 ? 60.025 0.771 -65.194 1.00 48.81 345 ARG A O 1
ATOM 2764 N N . ALA A 1 346 ? 60.999 -0.380 -66.859 1.00 46.41 346 ALA A N 1
ATOM 2765 C CA . ALA A 1 346 ? 60.211 -1.604 -66.705 1.00 46.41 346 ALA A CA 1
ATOM 2766 C C . ALA A 1 346 ? 60.496 -2.410 -65.410 1.00 46.41 346 ALA A C 1
ATOM 2768 O O . ALA A 1 346 ? 59.859 -3.438 -65.175 1.00 46.41 346 ALA A O 1
ATOM 2769 N N . GLY A 1 347 ? 61.453 -1.988 -64.568 1.00 53.75 347 GLY A N 1
ATOM 2770 C CA . GLY A 1 347 ? 61.888 -2.731 -63.376 1.00 53.75 347 GLY A CA 1
ATOM 2771 C C . GLY A 1 347 ? 62.167 -1.893 -62.121 1.00 53.75 347 GLY A C 1
ATOM 2772 O O . GLY A 1 347 ? 62.655 -2.436 -61.128 1.00 53.75 347 GLY A O 1
ATOM 2773 N N . THR A 1 348 ? 61.884 -0.589 -62.124 1.00 53.34 348 THR A N 1
ATOM 2774 C CA . THR A 1 348 ? 62.213 0.307 -61.003 1.00 53.34 348 THR A CA 1
ATOM 2775 C C . THR A 1 348 ? 61.087 0.386 -59.981 1.00 53.34 348 THR A C 1
ATOM 2777 O O . THR A 1 348 ? 59.904 0.296 -60.295 1.00 53.34 348 THR A O 1
ATOM 2780 N N . GLY A 1 349 ? 61.463 0.596 -58.716 1.00 53.31 349 GLY A N 1
ATOM 2781 C CA . GLY A 1 349 ? 60.526 0.753 -57.603 1.00 53.31 349 GLY A CA 1
ATOM 2782 C C . GLY A 1 349 ? 59.483 1.862 -57.791 1.00 53.31 349 GLY A C 1
ATOM 2783 O O . GLY A 1 349 ? 58.500 1.846 -57.068 1.00 53.31 349 GLY A O 1
ATOM 2784 N N . ILE A 1 350 ? 59.646 2.771 -58.760 1.00 55.06 350 ILE A N 1
ATOM 2785 C CA . ILE A 1 350 ? 58.719 3.880 -59.024 1.00 55.06 350 ILE A CA 1
ATOM 2786 C C . ILE A 1 350 ? 57.366 3.372 -59.547 1.00 55.06 350 ILE A C 1
ATOM 2788 O O . ILE A 1 350 ? 56.365 3.676 -58.914 1.00 55.06 350 ILE A O 1
ATOM 2792 N N . GLU A 1 351 ? 57.306 2.525 -60.585 1.00 62.12 351 GLU A N 1
ATOM 2793 C CA . GLU A 1 351 ? 56.021 1.980 -61.085 1.00 62.12 351 GLU A CA 1
ATOM 2794 C C . GLU A 1 351 ? 55.313 1.116 -60.021 1.00 62.12 351 GLU A C 1
ATOM 2796 O O . GLU A 1 351 ? 54.090 1.145 -59.868 1.00 62.12 351 GLU A O 1
ATOM 2801 N N . ARG A 1 352 ? 56.087 0.371 -59.214 1.00 62.75 352 ARG A N 1
ATOM 2802 C CA . ARG A 1 352 ? 55.547 -0.392 -58.073 1.00 62.75 352 ARG A CA 1
ATOM 2803 C C . ARG A 1 352 ? 54.985 0.515 -56.980 1.00 62.75 352 ARG A C 1
ATOM 2805 O O . ARG A 1 352 ? 53.941 0.184 -56.422 1.00 62.75 352 ARG A O 1
ATOM 2812 N N . LEU A 1 353 ? 55.655 1.628 -56.685 1.00 59.50 353 LEU A N 1
ATOM 2813 C CA . LEU A 1 353 ? 55.211 2.618 -55.703 1.00 59.50 353 LEU A CA 1
ATOM 2814 C C . LEU A 1 353 ? 54.029 3.439 -56.215 1.00 59.50 353 LEU A C 1
ATOM 2816 O O . LEU A 1 353 ? 53.141 3.736 -55.430 1.00 59.50 353 LEU A O 1
ATOM 2820 N N . GLU A 1 354 ? 53.957 3.744 -57.510 1.00 65.00 354 GLU A N 1
ATOM 2821 C CA . GLU A 1 354 ? 52.777 4.346 -58.141 1.00 65.00 354 GLU A CA 1
ATOM 2822 C C . GLU A 1 354 ? 51.567 3.410 -58.028 1.00 65.00 354 GLU A C 1
ATOM 2824 O O . GLU A 1 354 ? 50.495 3.834 -57.598 1.00 65.00 354 GLU A O 1
ATOM 2829 N N . ALA A 1 355 ? 51.746 2.113 -58.301 1.00 68.75 355 ALA A N 1
ATOM 2830 C CA . ALA A 1 355 ? 50.698 1.112 -58.108 1.00 68.75 355 ALA A CA 1
ATOM 2831 C C . ALA A 1 355 ? 50.324 0.907 -56.624 1.00 68.75 355 ALA A C 1
ATOM 2833 O O . ALA A 1 355 ? 49.179 0.590 -56.301 1.00 68.75 355 ALA A O 1
ATOM 2834 N N . GLU A 1 356 ? 51.266 1.039 -55.689 1.00 67.62 356 GLU A N 1
ATOM 2835 C CA . GLU A 1 356 ? 51.008 0.998 -54.240 1.00 67.62 356 GLU A CA 1
ATOM 2836 C C . GLU A 1 356 ? 50.277 2.256 -53.746 1.00 67.62 356 GLU A C 1
ATOM 2838 O O . GLU A 1 356 ? 49.323 2.151 -52.971 1.00 67.62 356 GLU A O 1
ATOM 2843 N N . LEU A 1 357 ? 50.657 3.430 -54.252 1.00 66.12 357 LEU A N 1
ATOM 2844 C CA . LEU A 1 357 ? 50.010 4.708 -53.984 1.00 66.12 357 LEU A CA 1
ATOM 2845 C C . LEU A 1 357 ? 48.569 4.706 -54.498 1.00 66.12 357 LEU A C 1
ATOM 2847 O O . LEU A 1 357 ? 47.657 5.095 -53.771 1.00 66.12 357 LEU A O 1
ATOM 2851 N N . GLU A 1 358 ? 48.350 4.213 -55.716 1.00 72.00 358 GLU A N 1
ATOM 2852 C CA . GLU A 1 358 ? 47.021 4.122 -56.313 1.00 72.00 358 GLU A CA 1
ATOM 2853 C C . GLU A 1 358 ? 46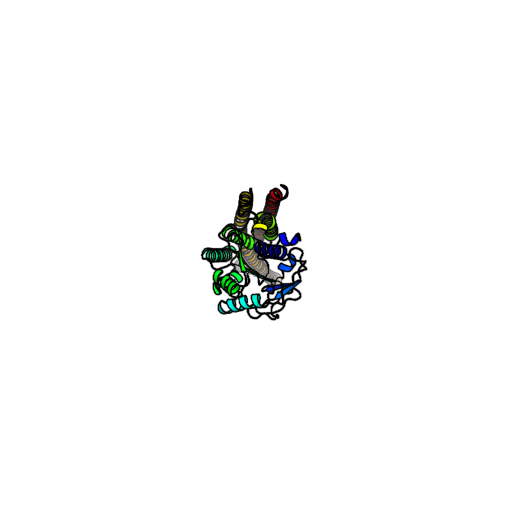.129 3.118 -55.570 1.00 72.00 358 GLU A C 1
ATOM 2855 O O . GLU A 1 358 ? 44.990 3.437 -55.230 1.00 72.00 358 GLU A O 1
ATOM 2860 N N . ARG A 1 359 ? 46.662 1.950 -55.181 1.00 70.12 359 ARG A N 1
ATOM 2861 C CA . ARG A 1 359 ? 45.942 1.000 -54.310 1.00 70.12 359 ARG A CA 1
ATOM 2862 C C . ARG A 1 359 ? 45.583 1.609 -52.954 1.00 70.12 359 ARG A C 1
ATOM 2864 O O . ARG A 1 359 ? 44.475 1.396 -52.466 1.00 70.12 359 ARG A O 1
ATOM 2871 N N . SER A 1 360 ? 46.483 2.392 -52.362 1.00 65.81 360 SER A N 1
ATOM 2872 C CA . SER A 1 360 ? 46.245 3.061 -51.075 1.00 65.81 360 SER A CA 1
ATOM 2873 C C . SER A 1 360 ? 45.190 4.167 -51.189 1.00 65.81 360 SER A C 1
ATOM 2875 O O . SER A 1 360 ? 44.356 4.317 -50.296 1.00 65.81 360 SER A O 1
ATOM 2877 N N . ARG A 1 361 ? 45.165 4.903 -52.310 1.00 67.81 361 ARG A N 1
ATOM 2878 C CA . ARG A 1 361 ? 44.108 5.878 -52.633 1.00 67.81 361 ARG A CA 1
ATOM 2879 C C . ARG A 1 361 ? 42.748 5.207 -52.802 1.00 67.81 361 ARG A C 1
ATOM 2881 O O . ARG A 1 361 ? 41.774 5.685 -52.228 1.00 67.81 361 ARG A O 1
ATOM 2888 N N . GLN A 1 362 ? 42.686 4.092 -53.529 1.00 72.50 362 GLN A N 1
ATOM 2889 C CA . GLN A 1 362 ? 41.450 3.328 -53.723 1.00 72.50 362 GLN A CA 1
ATOM 2890 C C . GLN A 1 362 ? 40.919 2.761 -52.400 1.00 72.50 362 GLN A C 1
ATOM 2892 O O . GLN A 1 362 ? 39.740 2.928 -52.096 1.00 72.50 362 GLN A O 1
ATOM 2897 N N . ALA A 1 363 ? 41.785 2.165 -51.575 1.00 63.88 363 ALA A N 1
ATOM 2898 C CA . ALA A 1 363 ? 41.406 1.655 -50.256 1.00 63.88 363 ALA A CA 1
ATOM 2899 C C . ALA A 1 363 ? 40.874 2.766 -49.333 1.00 63.88 363 ALA A C 1
ATOM 2901 O O . ALA A 1 363 ? 39.864 2.576 -48.654 1.00 63.88 363 ALA A O 1
ATOM 2902 N N . ARG A 1 364 ? 41.506 3.949 -49.355 1.00 68.88 364 ARG A N 1
ATOM 2903 C CA . ARG A 1 364 ? 41.030 5.125 -48.619 1.00 68.88 364 ARG A CA 1
ATOM 2904 C C . ARG A 1 364 ? 39.662 5.600 -49.115 1.00 68.88 364 ARG A C 1
ATOM 2906 O O . ARG A 1 364 ? 38.793 5.857 -48.292 1.00 68.88 364 ARG A O 1
ATOM 2913 N N . ALA A 1 365 ? 39.460 5.688 -50.429 1.00 68.38 365 ALA A N 1
ATOM 2914 C CA . ALA A 1 365 ? 38.187 6.118 -51.007 1.00 68.38 365 ALA A CA 1
ATOM 2915 C C . ALA A 1 365 ? 37.031 5.173 -50.628 1.00 68.38 365 ALA A C 1
ATOM 2917 O O . ALA A 1 365 ? 35.934 5.637 -50.324 1.00 68.38 365 ALA A O 1
ATOM 2918 N N . VAL A 1 366 ? 37.281 3.858 -50.590 1.00 71.81 366 VAL A N 1
ATOM 2919 C CA . VAL A 1 366 ? 36.302 2.868 -50.110 1.00 71.81 366 VAL A CA 1
ATOM 2920 C C . VAL A 1 366 ? 36.002 3.075 -48.624 1.00 71.81 366 VAL A C 1
ATOM 2922 O O . VAL A 1 366 ? 34.835 3.169 -48.260 1.00 71.81 366 VAL A O 1
ATOM 2925 N N . ALA A 1 367 ? 37.023 3.213 -47.771 1.00 60.28 367 ALA A N 1
ATOM 2926 C CA . ALA A 1 367 ? 36.824 3.417 -46.333 1.00 60.28 367 ALA A CA 1
ATOM 2927 C C . ALA A 1 367 ? 36.087 4.733 -46.010 1.00 60.28 367 ALA A C 1
ATOM 2929 O O . ALA A 1 367 ? 35.214 4.755 -45.145 1.00 60.28 367 ALA A O 1
ATOM 2930 N N . GLU A 1 368 ? 36.399 5.826 -46.715 1.00 66.56 368 GLU A N 1
ATOM 2931 C CA . GLU A 1 368 ? 35.703 7.113 -46.567 1.00 66.56 368 GLU A CA 1
ATOM 2932 C C . GLU A 1 368 ? 34.236 7.022 -47.012 1.00 66.56 368 GLU A C 1
ATOM 2934 O O . GLU A 1 368 ? 33.367 7.595 -46.352 1.00 66.56 368 GLU A O 1
ATOM 2939 N N . LYS A 1 369 ? 33.950 6.268 -48.082 1.00 74.94 369 LYS A N 1
ATOM 2940 C CA . LYS A 1 369 ? 32.582 6.021 -48.547 1.00 74.94 369 LYS A CA 1
ATOM 2941 C C . LYS A 1 369 ? 31.778 5.191 -47.542 1.00 74.94 369 LYS A C 1
ATOM 2943 O O . LYS A 1 369 ? 30.704 5.620 -47.141 1.00 74.94 369 LYS A O 1
ATOM 2948 N N . GLU A 1 370 ? 32.306 4.057 -47.083 1.00 70.06 370 GLU A N 1
ATOM 2949 C CA . GLU A 1 370 ? 31.623 3.202 -46.097 1.00 70.06 370 GLU A CA 1
ATOM 2950 C C . GLU A 1 370 ? 31.382 3.939 -44.767 1.00 70.06 370 GLU A C 1
ATOM 2952 O O . GLU A 1 370 ? 30.325 3.793 -44.147 1.00 70.06 370 GLU A O 1
ATOM 2957 N N . LEU A 1 371 ? 32.321 4.798 -44.344 1.00 63.00 371 LEU A N 1
ATOM 2958 C CA . LEU A 1 371 ? 32.143 5.668 -43.179 1.00 63.00 371 LEU A CA 1
ATOM 2959 C C . LEU A 1 371 ? 31.024 6.700 -43.394 1.00 63.00 371 LEU A C 1
ATOM 2961 O O . LEU A 1 371 ? 30.246 6.954 -42.472 1.00 63.00 371 LEU A O 1
ATOM 2965 N N . ALA A 1 372 ? 30.941 7.307 -44.581 1.00 67.00 372 ALA A N 1
ATOM 2966 C CA . ALA A 1 372 ? 29.878 8.251 -44.921 1.00 67.00 372 ALA A CA 1
ATOM 2967 C C . ALA A 1 372 ? 28.501 7.565 -44.931 1.00 67.00 372 ALA A C 1
ATOM 2969 O O . ALA A 1 372 ? 27.594 8.037 -44.242 1.00 67.00 372 ALA A O 1
ATOM 2970 N N . ASP A 1 373 ? 28.385 6.414 -45.598 1.00 64.12 373 ASP A N 1
ATOM 2971 C CA . ASP A 1 373 ? 27.152 5.620 -45.676 1.00 64.12 373 ASP A CA 1
ATOM 2972 C C . ASP A 1 373 ? 26.710 5.141 -44.277 1.00 64.12 373 ASP A C 1
ATOM 2974 O O . ASP A 1 373 ? 25.526 5.173 -43.931 1.00 64.12 373 ASP A O 1
ATOM 2978 N N . THR A 1 374 ? 27.661 4.742 -43.423 1.00 61.75 374 THR A N 1
ATOM 2979 C CA . THR A 1 374 ? 27.397 4.349 -42.027 1.00 61.75 374 THR A CA 1
ATOM 2980 C C . THR A 1 374 ? 26.881 5.523 -41.193 1.00 61.75 374 THR A C 1
ATOM 2982 O O . THR A 1 374 ? 25.917 5.367 -40.443 1.00 61.75 374 THR A O 1
ATOM 2985 N N . ARG A 1 375 ? 27.475 6.716 -41.336 1.00 65.00 375 ARG A N 1
ATOM 2986 C CA . ARG A 1 375 ? 27.031 7.931 -40.629 1.00 65.00 375 ARG A CA 1
ATOM 2987 C C . ARG A 1 375 ? 25.640 8.381 -41.062 1.00 65.00 375 ARG A C 1
ATOM 2989 O O . ARG A 1 375 ? 24.867 8.829 -40.218 1.00 65.00 375 ARG A O 1
ATOM 2996 N N . GLU A 1 376 ? 25.318 8.262 -42.347 1.00 68.06 376 GLU A N 1
ATOM 2997 C CA . GLU A 1 376 ? 23.986 8.581 -42.866 1.00 68.06 376 GLU A CA 1
ATOM 2998 C C . GLU A 1 376 ? 22.926 7.625 -42.304 1.00 68.06 376 GLU A C 1
ATOM 3000 O O . GLU A 1 376 ? 21.915 8.079 -41.765 1.00 68.06 376 GLU A O 1
ATOM 3005 N N . LYS A 1 377 ? 23.192 6.311 -42.322 1.00 63.41 377 LYS A N 1
ATOM 3006 C CA . LYS A 1 377 ? 22.303 5.311 -41.706 1.00 63.41 377 LYS A CA 1
ATOM 3007 C C . LYS A 1 377 ? 22.123 5.546 -40.210 1.00 63.41 377 LYS A C 1
ATOM 3009 O O . LYS A 1 377 ? 20.999 5.473 -39.720 1.00 63.41 377 LYS A O 1
ATOM 3014 N N . LEU A 1 378 ? 23.208 5.849 -39.493 1.00 56.75 378 LEU A N 1
ATOM 3015 C CA . LEU A 1 378 ? 23.162 6.138 -38.062 1.00 56.75 378 LEU A CA 1
ATOM 3016 C C . LEU A 1 378 ? 22.257 7.338 -37.767 1.00 56.75 378 LEU A C 1
ATOM 3018 O O . LEU A 1 378 ? 21.387 7.238 -36.908 1.00 56.75 378 LEU A O 1
ATOM 3022 N N . ARG A 1 379 ? 22.408 8.429 -38.528 1.00 64.62 379 ARG A N 1
ATOM 3023 C CA . ARG A 1 379 ? 21.555 9.616 -38.396 1.00 64.62 379 ARG A CA 1
ATOM 3024 C C . ARG A 1 379 ? 20.081 9.278 -38.629 1.00 64.62 379 ARG A C 1
ATOM 3026 O O . ARG A 1 379 ? 19.247 9.668 -37.823 1.00 64.62 379 ARG A O 1
ATOM 3033 N N . GLY A 1 380 ? 19.767 8.516 -39.679 1.00 59.09 380 GLY A N 1
ATOM 3034 C CA . GLY A 1 380 ? 18.389 8.104 -39.963 1.00 59.09 380 GLY A CA 1
ATOM 3035 C C . GLY A 1 380 ? 17.774 7.234 -38.859 1.00 59.09 380 GLY A C 1
ATOM 3036 O O . GLY A 1 380 ? 16.598 7.386 -38.535 1.00 59.09 380 GLY A O 1
ATOM 3037 N N . LEU A 1 381 ? 18.563 6.349 -38.241 1.00 56.56 381 LEU A N 1
ATOM 3038 C CA . LEU A 1 381 ? 18.114 5.533 -37.107 1.00 56.56 381 LEU A CA 1
ATOM 3039 C C . LEU A 1 381 ? 17.921 6.360 -35.829 1.00 56.56 381 LEU A C 1
ATOM 3041 O O . LEU A 1 381 ? 16.940 6.143 -35.120 1.00 56.56 381 LEU A O 1
ATOM 3045 N N . GLU A 1 382 ? 18.815 7.311 -35.545 1.00 57.47 382 GLU A N 1
ATOM 3046 C CA . GLU A 1 382 ? 18.682 8.236 -34.410 1.00 57.47 382 GLU A CA 1
ATOM 3047 C C . GLU A 1 382 ? 17.457 9.159 -34.578 1.00 57.47 382 GLU A C 1
ATOM 3049 O O . GLU A 1 382 ? 16.706 9.366 -33.625 1.00 57.47 382 GLU A O 1
ATOM 3054 N N . GLU A 1 383 ? 17.178 9.635 -35.797 1.00 67.75 383 GLU A N 1
ATOM 3055 C CA . GLU A 1 383 ? 15.960 10.394 -36.119 1.00 67.75 383 GLU A CA 1
ATOM 3056 C C . GLU A 1 383 ? 14.688 9.547 -35.967 1.00 67.75 383 GLU A C 1
ATOM 3058 O O . GLU A 1 383 ? 13.702 10.013 -35.392 1.00 67.75 383 GLU A O 1
ATOM 3063 N N . LEU A 1 384 ? 14.699 8.294 -36.437 1.00 62.03 384 LEU A N 1
ATOM 3064 C CA . LEU A 1 384 ? 13.572 7.371 -36.280 1.00 62.03 384 LEU A CA 1
ATOM 3065 C C . LEU A 1 384 ? 13.289 7.063 -34.803 1.00 62.03 384 LEU A C 1
ATOM 3067 O O . LEU A 1 384 ? 12.124 7.028 -34.401 1.00 62.03 384 LEU A O 1
ATOM 3071 N N . LEU A 1 385 ? 14.340 6.852 -34.002 1.00 56.50 385 LEU A N 1
ATOM 3072 C CA . LEU A 1 385 ? 14.234 6.651 -32.557 1.00 56.50 385 LEU A CA 1
ATOM 3073 C C . LEU A 1 385 ? 13.564 7.865 -31.900 1.00 56.50 385 LEU A C 1
ATOM 3075 O O . LEU A 1 385 ? 12.540 7.699 -31.240 1.00 56.50 385 LEU A O 1
ATOM 3079 N N . ALA A 1 386 ? 14.061 9.075 -32.172 1.00 61.62 386 ALA A N 1
ATOM 3080 C CA . ALA A 1 386 ? 13.503 10.313 -31.626 1.00 61.62 386 ALA A CA 1
ATOM 3081 C C . ALA A 1 386 ? 12.034 10.541 -32.039 1.00 61.62 386 ALA A C 1
ATOM 3083 O O . ALA A 1 386 ? 11.202 10.932 -31.221 1.00 61.62 386 ALA A O 1
ATOM 3084 N N . GLN A 1 387 ? 11.673 10.261 -33.298 1.00 63.38 387 GLN A N 1
ATOM 3085 C CA . GLN A 1 387 ? 10.282 10.362 -33.761 1.00 63.38 387 GLN A CA 1
ATOM 3086 C C . GLN A 1 387 ? 9.357 9.384 -33.030 1.00 63.38 387 GLN A C 1
ATOM 3088 O O . GLN A 1 387 ? 8.225 9.732 -32.694 1.00 63.38 387 GLN A O 1
ATOM 3093 N N . ARG A 1 388 ? 9.815 8.154 -32.784 1.00 64.69 388 ARG A N 1
ATOM 3094 C CA . ARG A 1 388 ? 9.016 7.142 -32.087 1.00 64.69 388 ARG A CA 1
ATOM 3095 C C . ARG A 1 388 ? 8.882 7.424 -30.593 1.00 64.69 388 ARG A C 1
ATOM 3097 O O . ARG A 1 388 ? 7.805 7.179 -30.055 1.00 64.69 388 ARG A O 1
ATOM 3104 N N . GLU A 1 389 ? 9.903 7.999 -29.959 1.00 69.19 389 GLU A N 1
ATOM 3105 C CA . GLU A 1 389 ? 9.807 8.509 -28.585 1.00 69.19 389 GLU A CA 1
ATOM 3106 C C . GLU A 1 389 ? 8.712 9.577 -28.462 1.00 69.19 389 GLU A C 1
ATOM 3108 O O . GLU A 1 389 ? 7.858 9.473 -27.585 1.00 69.19 389 GLU A O 1
ATOM 3113 N N . LEU A 1 390 ? 8.641 10.526 -29.404 1.00 66.75 390 LEU A N 1
ATOM 3114 C CA . LEU A 1 390 ? 7.586 11.549 -29.416 1.00 66.75 390 LEU A CA 1
ATOM 3115 C C . LEU A 1 390 ? 6.172 10.956 -29.526 1.00 66.75 390 LEU A C 1
ATOM 3117 O O . LEU A 1 390 ? 5.261 11.422 -28.840 1.00 66.75 390 LEU A O 1
ATOM 3121 N N . VAL A 1 391 ? 5.985 9.933 -30.369 1.00 63.84 391 VAL A N 1
ATOM 3122 C CA . VAL A 1 391 ? 4.693 9.234 -30.509 1.00 63.84 391 VAL A CA 1
ATOM 3123 C C . VAL A 1 391 ? 4.320 8.515 -29.212 1.00 63.84 391 VAL A C 1
ATOM 3125 O O . VAL A 1 391 ? 3.169 8.577 -28.783 1.00 63.84 391 VAL A O 1
ATOM 3128 N N . TYR A 1 392 ? 5.281 7.858 -28.561 1.00 65.62 392 TYR A N 1
ATOM 3129 C CA . TYR A 1 392 ? 5.047 7.185 -27.284 1.00 65.62 392 TYR A CA 1
ATOM 3130 C C . TYR A 1 392 ? 4.666 8.183 -26.173 1.00 65.62 392 TYR A C 1
ATOM 3132 O O . TYR A 1 392 ? 3.697 7.961 -25.443 1.00 65.62 392 TYR A O 1
ATOM 3140 N N . ASP A 1 393 ? 5.340 9.332 -26.106 1.00 68.94 393 ASP A N 1
ATOM 3141 C CA . ASP A 1 393 ? 5.012 10.417 -25.171 1.00 68.94 393 ASP A CA 1
ATOM 3142 C C . ASP A 1 393 ? 3.629 11.039 -25.446 1.00 68.94 393 ASP A C 1
ATOM 3144 O O . ASP A 1 393 ? 2.930 11.499 -24.536 1.00 68.94 393 ASP A O 1
ATOM 3148 N N . GLU A 1 394 ? 3.203 11.096 -26.709 1.00 70.94 394 GLU A N 1
ATOM 3149 C CA . GLU A 1 394 ? 1.849 11.513 -27.083 1.00 70.94 394 GLU A CA 1
ATOM 3150 C C . GLU A 1 394 ? 0.799 10.497 -26.619 1.00 70.94 394 GLU A C 1
ATOM 3152 O O . GLU A 1 394 ? -0.166 10.887 -25.959 1.00 70.94 394 GLU A O 1
ATOM 3157 N N . GLN A 1 395 ? 1.025 9.199 -26.836 1.00 68.25 395 GLN A N 1
ATOM 3158 C CA . GLN A 1 395 ? 0.137 8.135 -26.353 1.00 68.25 395 GLN A CA 1
ATOM 3159 C C . GLN A 1 395 ? -0.023 8.156 -24.824 1.00 68.25 395 GLN A C 1
ATOM 3161 O O . GLN A 1 395 ? -1.135 8.005 -24.313 1.00 68.25 395 GLN A O 1
ATOM 3166 N N . GLN A 1 396 ? 1.056 8.411 -24.074 1.00 68.19 396 GLN A N 1
ATOM 3167 C CA . GLN A 1 396 ? 0.991 8.587 -22.617 1.00 68.19 396 GLN A CA 1
ATOM 3168 C C . GLN A 1 396 ? 0.112 9.778 -22.204 1.00 68.19 396 GLN A C 1
ATOM 3170 O O . GLN A 1 396 ? -0.675 9.698 -21.247 1.00 68.19 396 GLN A O 1
ATOM 3175 N N . ARG A 1 397 ? 0.218 10.896 -22.933 1.00 74.00 397 ARG A N 1
ATOM 3176 C CA . ARG A 1 397 ? -0.615 12.085 -22.706 1.00 74.00 397 ARG A CA 1
ATOM 3177 C C . ARG A 1 397 ? -2.079 11.826 -23.055 1.00 74.00 397 ARG A C 1
ATOM 3179 O O . ARG A 1 397 ? -2.955 12.247 -22.293 1.00 74.00 397 ARG A O 1
ATOM 3186 N N . GLU A 1 398 ? -2.356 11.110 -24.141 1.00 72.12 398 GLU A N 1
ATOM 3187 C CA . GLU A 1 398 ? -3.714 10.710 -24.519 1.00 72.12 398 GLU A CA 1
ATOM 3188 C C . GLU A 1 398 ? -4.361 9.808 -23.468 1.00 72.12 398 GLU A C 1
ATOM 3190 O O . GLU A 1 398 ? -5.482 10.097 -23.041 1.00 72.12 398 GLU A O 1
ATOM 3195 N N . LEU A 1 399 ? -3.648 8.779 -22.992 1.00 73.19 399 LEU A N 1
ATOM 3196 C CA . LEU A 1 399 ? -4.120 7.893 -21.924 1.00 73.19 399 LEU A CA 1
ATOM 3197 C C . LEU A 1 399 ? -4.513 8.707 -20.685 1.00 73.19 399 LEU A C 1
ATOM 3199 O O . LEU A 1 399 ? -5.636 8.606 -20.188 1.00 73.19 399 LEU A O 1
ATOM 3203 N N . SER A 1 400 ? -3.617 9.592 -20.241 1.00 71.56 400 SER A N 1
ATOM 3204 C CA . SER A 1 400 ? -3.866 10.484 -19.104 1.00 71.56 400 SER A CA 1
ATOM 3205 C C . SER A 1 400 ? -5.103 11.371 -19.311 1.00 71.56 400 SER A C 1
ATOM 3207 O O . SER A 1 400 ? -5.863 11.622 -18.373 1.00 71.56 400 SER A O 1
ATOM 3209 N N . SER A 1 401 ? -5.324 11.863 -20.534 1.00 74.12 401 SER A N 1
ATOM 3210 C CA . SER A 1 401 ? -6.481 12.694 -20.886 1.00 74.12 401 SER A CA 1
ATOM 3211 C C . SER A 1 401 ? -7.795 11.903 -20.849 1.00 74.12 401 SER A C 1
ATOM 3213 O O . SER A 1 401 ? -8.766 12.349 -20.225 1.00 74.12 401 SER A O 1
ATOM 3215 N N . ARG A 1 402 ? -7.818 10.701 -21.444 1.00 76.38 402 ARG A N 1
ATOM 3216 C CA . ARG A 1 402 ? -8.990 9.808 -21.458 1.00 76.38 402 ARG A CA 1
ATOM 3217 C C . ARG A 1 402 ? -9.401 9.400 -20.048 1.00 76.38 402 ARG A C 1
ATOM 3219 O O . ARG A 1 402 ? -10.575 9.514 -19.703 1.00 76.38 402 ARG A O 1
ATOM 3226 N N . TRP A 1 403 ? -8.441 9.044 -19.196 1.00 74.19 403 TRP A N 1
ATOM 3227 C CA . TRP A 1 403 ? -8.711 8.696 -17.798 1.00 74.19 403 TRP A CA 1
ATOM 3228 C C . TRP A 1 403 ? -9.315 9.862 -17.015 1.00 74.19 403 TRP A C 1
ATOM 3230 O O . TRP A 1 403 ? -10.326 9.697 -16.334 1.00 74.19 403 TRP A O 1
ATOM 3240 N N . LYS A 1 404 ? -8.786 11.079 -17.186 1.00 74.19 404 LYS A N 1
ATOM 3241 C CA . LYS A 1 404 ? -9.384 12.287 -16.591 1.00 74.19 404 LYS A CA 1
ATOM 3242 C C . LYS A 1 404 ? -10.804 12.565 -17.088 1.00 74.19 404 LYS A C 1
ATOM 3244 O O . LYS A 1 404 ? -11.564 13.227 -16.381 1.00 74.19 404 LYS A O 1
ATOM 3249 N N . SER A 1 405 ? -11.152 12.152 -18.305 1.00 74.94 405 SER A N 1
ATOM 3250 C CA . SER A 1 405 ? -12.514 12.274 -18.835 1.00 74.94 405 SER A CA 1
ATOM 3251 C C . SER A 1 405 ? -13.449 11.239 -18.203 1.00 74.94 405 SER A C 1
ATOM 3253 O O . SER A 1 405 ? -14.503 11.622 -17.694 1.00 74.94 405 SER A O 1
ATOM 3255 N N . LEU A 1 406 ? -13.022 9.972 -18.136 1.00 73.31 406 LEU A N 1
ATOM 3256 C CA . LEU A 1 406 ? -13.775 8.880 -17.507 1.00 73.31 406 LEU A CA 1
ATOM 3257 C C . LEU A 1 406 ? -14.089 9.175 -16.033 1.00 73.31 406 LEU A C 1
ATOM 3259 O O . LEU A 1 406 ? -15.220 8.983 -15.591 1.00 73.31 406 LEU A O 1
ATOM 3263 N N . LEU A 1 407 ? -13.122 9.721 -15.292 1.00 67.81 407 LEU A N 1
ATOM 3264 C CA . LEU A 1 407 ? -13.290 10.052 -13.874 1.00 67.81 407 LEU A CA 1
ATOM 3265 C C . LEU A 1 407 ? -14.216 11.259 -13.641 1.00 67.81 407 LEU A C 1
ATOM 3267 O O . LEU A 1 407 ? -14.984 11.274 -12.680 1.00 67.81 407 LEU A O 1
ATOM 3271 N N . ARG A 1 408 ? -14.197 12.262 -14.532 1.00 66.94 408 ARG A N 1
ATOM 3272 C CA . ARG A 1 408 ? -15.061 13.457 -14.431 1.00 66.94 408 ARG A CA 1
ATOM 3273 C C . ARG A 1 408 ? -16.546 13.155 -14.626 1.00 66.94 408 ARG A C 1
ATOM 3275 O O . ARG A 1 408 ? -17.380 13.843 -14.045 1.00 66.94 408 ARG A O 1
ATOM 3282 N N . PHE A 1 409 ? -16.879 12.126 -15.403 1.00 56.84 409 PHE A N 1
ATOM 3283 C CA . PHE A 1 409 ? -18.266 11.716 -15.631 1.00 56.84 409 PHE A CA 1
ATOM 3284 C C . PHE A 1 409 ? -18.977 11.265 -14.338 1.00 56.84 409 PHE A C 1
ATOM 3286 O O . PHE A 1 409 ? -20.194 11.377 -14.244 1.00 56.84 409 PHE A O 1
ATOM 3293 N N . PHE A 1 410 ? -18.233 10.813 -13.320 1.00 49.44 410 PHE A N 1
ATOM 3294 C CA . PHE A 1 410 ? -18.794 10.374 -12.036 1.00 49.44 410 PHE A CA 1
ATOM 3295 C C . PHE A 1 410 ? -18.838 11.481 -10.971 1.00 49.44 410 PHE A C 1
ATOM 3297 O O . PHE A 1 410 ? -19.746 11.506 -10.141 1.00 49.44 410 PHE A O 1
ATOM 3304 N N . THR A 1 411 ? -17.886 12.421 -10.990 1.00 50.31 411 THR A N 1
ATOM 3305 C CA . THR A 1 411 ? -17.833 13.521 -10.009 1.00 50.31 411 THR A CA 1
ATOM 3306 C C . THR A 1 411 ? -18.747 14.696 -10.363 1.00 50.31 411 THR A C 1
ATOM 3308 O O . THR A 1 411 ? -19.150 15.430 -9.467 1.00 50.31 411 THR A O 1
ATOM 3311 N N . GLY A 1 412 ? -19.118 14.857 -11.640 1.00 45.97 412 GLY A N 1
ATOM 3312 C CA . GLY A 1 412 ? -20.044 15.896 -12.115 1.00 45.97 412 GLY A CA 1
ATOM 3313 C C . GLY A 1 412 ? -21.528 15.503 -12.133 1.00 45.97 412 GLY A C 1
ATOM 3314 O O . GLY A 1 412 ? -22.343 16.279 -12.623 1.00 45.97 412 GLY A O 1
ATOM 3315 N N . GLY A 1 413 ? -21.875 14.302 -11.656 1.00 40.31 413 GLY A N 1
ATOM 3316 C CA . GLY A 1 413 ? -23.244 13.769 -11.637 1.00 40.31 413 GLY A CA 1
ATOM 3317 C C . GLY A 1 413 ? -23.949 13.826 -10.276 1.00 40.31 413 GLY A C 1
ATOM 3318 O O . GLY A 1 413 ? -24.945 13.126 -10.106 1.00 40.31 413 GLY A O 1
ATOM 3319 N N . ARG A 1 414 ? -23.429 14.593 -9.308 1.00 35.81 414 ARG A N 1
ATOM 3320 C CA . ARG A 1 414 ? -24.097 14.864 -8.023 1.00 35.81 414 ARG A CA 1
ATOM 3321 C C . ARG A 1 414 ? -24.586 16.298 -7.943 1.00 35.81 414 ARG A C 1
ATOM 3323 O O . ARG A 1 414 ? -23.810 17.192 -8.346 1.00 35.81 414 ARG A O 1
#

Secondary structure (DSSP, 8-state):
--TTGGGS-HHHHHHHHHHHHHHHHHHTTS---EEEEET-TT-HHHHH-TTSEEEEEESS--SSTTEEE-BTTB-SS-TT-EEEEEEES-TTTS-GGGHHHHHHHHHHHEEEEEEEEEE---HHHHHHHHHHHHHHHHHHS---HHHHHHHHH----HHHHHHHHHHTT-EEEEEEEEEHHHHHHHHHHHHHHHHSTTTHHHHHHHHHHHHHHTGGG--PSSEEEEEEEEEPTTPPPP-GGGTS--SSPPTTHHHHHHHHHHHHHHHHHHHHHHHHHHHHHHHHHHHHHHHHHHHHHHHHHHHHHHHHHHHHHHHHHHHHHHGGGG-SS-TTSHHHHHHHHHHHHTTSHHHHHHHHHHHHHHHHHHHHHHHHHHHHHHHHHHHHHHHHHHHHHHHHHHHHHHHHHHHHHHHT--

Foldseek 3Di:
DPPVLLLDQLLLSLQLVLVLVQVCQLQPVHAAWFEEEECCQVVVNCVSHVRHNYAYEYCDHHPPPRYDNDDLLDDPDAFQQGQEYEYAQPLLLDAPVSSLSNLVSNNRNHNWKYKYKHFADDPLLLVLLVVLQVLCCVPVVDGDPSSVSNVVRPGHHPVVSQVSLVVVVWDKDKAAFAASVNNSVSSSVLVNQVSDPLSSVVSSLVSSCCSPAPSLQRGPPPGRMIIMMTTPDPRDDGDSPVRGDHNDHPPPPVVLVVVLVVLVVVLVVVVVVLVVVLVVLVVVLVVLVVVLVVLVVQLVVLVVVLVVLVVVLVVVVVVVVVVCVVVDDDDPCVVVVVVVVVVCVVPPCNVVSVVVNVVSVVSNVVSVVSSVVSVVVSVVSVVVSVVVVVVSVVSSVVSVVVSVVSSVVVVVPD

Radius of gyration: 39.68 Å; chains: 1; bounding box: 106×37×109 Å

Sequence (414 aa):
MNAEVLGLPFDQYQRYRLVSDLLRQLRGDGPPLRVLDVGGRTAVLRQFLGDARIDLVDVEPSASPGLVLGDGSRLPFQDASFDAVCAFDTLEHVPVPLREAFVGEVRRVSRKWVILAGPYAHPRVEEAEALLQKFLEQKLGERHRYLDEHLHNGLPDRARTERQLEASGARVVSIPHGNLDRWLVLQCLAMYMDYDPALRPIARDFQRFYNESLYASDHAEPVYRHVIVAAIGDARCPKAEELLDAPVAPAGALRQTFDMTAELVHFDRERTWWLSVRGELERVIASYKEQGDAWQKGAEHTKEQLAKAQERYEHIFAAYQSSENGRKWSVAQLEAAQKALAEARAGTGIERLEAELERSRQARAVAEKELADTREKLRGLEELLAQRELVYDEQQRELSSRWKSLLRFFTGGR

pLDDT: mean 81.38, std 17.4, range [30.56, 98.88]